Protein AF-A0A662SQY3-F1 (afdb_monomer_lite)

Radius of gyration: 27.16 Å; chains: 1; bounding box: 90×68×81 Å

Structure (mmCIF, N/CA/C/O backbone):
data_AF-A0A662SQY3-F1
#
_entry.id   AF-A0A662SQY3-F1
#
loop_
_atom_site.group_PDB
_atom_site.id
_atom_site.type_symbol
_atom_site.label_atom_id
_atom_site.label_alt_id
_atom_site.label_comp_id
_atom_site.label_asym_id
_atom_site.label_entity_id
_atom_site.label_seq_id
_atom_site.pdbx_PDB_ins_code
_atom_site.Cartn_x
_atom_site.Cartn_y
_atom_site.Cartn_z
_atom_site.occupancy
_atom_site.B_iso_or_equiv
_atom_site.auth_seq_id
_atom_site.auth_comp_id
_atom_site.auth_asym_id
_atom_site.auth_atom_id
_atom_site.pdbx_PDB_model_num
ATOM 1 N N . MET A 1 1 ? -46.277 14.331 50.524 1.00 40.44 1 MET A N 1
ATOM 2 C CA . MET A 1 1 ? -46.354 14.021 49.083 1.00 40.44 1 MET A CA 1
ATOM 3 C C . MET A 1 1 ? -45.955 15.265 48.321 1.00 40.44 1 MET A C 1
ATOM 5 O O . MET A 1 1 ? -46.628 16.271 48.473 1.00 40.44 1 MET A O 1
ATOM 9 N N . ASN A 1 2 ? -44.824 15.233 47.622 1.00 26.66 2 ASN A N 1
ATOM 10 C CA . ASN A 1 2 ? -44.692 15.851 46.305 1.00 26.66 2 ASN A CA 1
ATOM 11 C C . ASN A 1 2 ? -43.365 15.412 45.693 1.00 26.66 2 ASN A C 1
ATOM 13 O O . ASN A 1 2 ? -42.299 15.504 46.302 1.00 26.66 2 ASN A O 1
ATOM 17 N N . GLU A 1 3 ? -43.516 14.826 44.518 1.00 28.95 3 GLU A N 1
ATOM 18 C CA . GLU A 1 3 ? -42.531 14.105 43.738 1.00 28.95 3 GLU A CA 1
ATOM 19 C C . GLU A 1 3 ? -41.416 15.044 43.274 1.00 28.95 3 GLU A C 1
ATOM 21 O O . GLU A 1 3 ? -41.658 16.104 42.696 1.00 28.95 3 GLU A O 1
ATOM 26 N N . ARG A 1 4 ? -40.165 14.643 43.515 1.00 30.28 4 ARG A N 1
ATOM 27 C CA . ARG A 1 4 ? -39.013 15.217 42.821 1.00 30.28 4 ARG A CA 1
ATOM 28 C C . ARG A 1 4 ? -39.019 14.655 41.404 1.00 30.28 4 ARG A C 1
ATOM 30 O O . ARG A 1 4 ? -38.649 13.504 41.195 1.00 30.28 4 ARG A O 1
ATOM 37 N N . SER A 1 5 ? -39.448 15.471 40.446 1.00 30.98 5 SER A N 1
ATOM 38 C CA . SER A 1 5 ? -39.278 15.195 39.024 1.00 30.98 5 SER A CA 1
ATOM 39 C C . SER A 1 5 ? -37.784 15.097 38.708 1.00 30.98 5 SER A C 1
ATOM 41 O O . SER A 1 5 ? -37.043 16.071 38.874 1.00 30.98 5 SER A O 1
ATOM 43 N N . ASN A 1 6 ? -37.351 13.915 38.279 1.00 31.20 6 ASN A N 1
ATOM 44 C CA . ASN A 1 6 ? -35.989 13.642 37.847 1.00 31.20 6 ASN A CA 1
ATOM 45 C C . ASN A 1 6 ? -35.548 14.614 36.741 1.00 31.20 6 ASN A C 1
ATOM 47 O O . ASN A 1 6 ? -36.216 14.790 35.723 1.00 31.20 6 ASN A O 1
ATOM 51 N N . HIS A 1 7 ? -34.390 15.232 36.958 1.00 35.31 7 HIS A N 1
ATOM 52 C CA . HIS A 1 7 ? -33.628 15.950 35.949 1.00 35.31 7 HIS A CA 1
ATOM 53 C C . HIS A 1 7 ? -33.122 14.982 34.870 1.00 35.31 7 HIS A C 1
ATOM 55 O O . HIS A 1 7 ? -32.123 14.299 35.071 1.00 35.31 7 HIS A O 1
ATOM 61 N N . GLU A 1 8 ? -33.737 15.002 33.691 1.00 37.53 8 GLU A N 1
ATOM 62 C CA . GLU A 1 8 ? -33.112 14.538 32.447 1.00 37.53 8 GLU A CA 1
ATOM 63 C C . GLU A 1 8 ? -32.993 15.707 31.464 1.00 37.53 8 GLU A C 1
ATOM 65 O O . GLU A 1 8 ? -33.807 15.880 30.563 1.00 37.53 8 GLU A O 1
ATOM 70 N N . ARG A 1 9 ? -31.966 16.548 31.635 1.00 39.53 9 ARG A N 1
ATOM 71 C CA . ARG A 1 9 ? -31.496 17.480 30.592 1.00 39.53 9 ARG A CA 1
ATOM 72 C C . ARG A 1 9 ? -29.985 17.665 30.686 1.00 39.53 9 ARG A C 1
ATOM 74 O O . ARG A 1 9 ? -29.494 18.681 31.160 1.00 39.53 9 ARG A O 1
ATOM 81 N N . GLY A 1 10 ? -29.238 16.672 30.215 1.00 38.25 10 GLY A N 1
ATOM 82 C CA . GLY A 1 10 ? -27.813 16.815 29.921 1.00 38.25 10 GLY A CA 1
ATOM 83 C C . GLY A 1 10 ? -27.608 17.040 28.426 1.00 38.25 10 GLY A C 1
ATOM 84 O O . GLY A 1 10 ? -27.308 16.090 27.708 1.00 38.25 10 GLY A O 1
ATOM 85 N N . SER A 1 11 ? -27.792 18.270 27.935 1.00 48.31 11 SER A N 1
ATOM 86 C CA . SER A 1 11 ? -27.424 18.608 26.553 1.00 48.31 11 SER A CA 1
ATOM 87 C C . SER A 1 11 ? -25.902 18.536 26.431 1.00 48.31 11 SER A C 1
ATOM 89 O O . SER A 1 11 ? -25.191 19.403 26.938 1.00 48.31 11 SER A O 1
ATOM 91 N N . LYS A 1 12 ? -25.388 17.469 25.813 1.00 67.50 12 LYS A N 1
ATOM 92 C CA . LYS A 1 12 ? -23.948 17.279 25.599 1.00 67.50 12 LYS A CA 1
ATOM 93 C C . LYS A 1 12 ? -23.394 18.451 24.785 1.00 67.50 12 LYS A C 1
ATOM 95 O O . LYS A 1 12 ? -23.918 18.762 23.716 1.00 67.50 12 LYS A O 1
ATOM 100 N N . ARG A 1 13 ? -22.331 19.098 25.271 1.00 83.31 13 ARG A N 1
ATOM 101 C CA . ARG A 1 13 ? -21.667 20.196 24.551 1.00 83.31 13 ARG A CA 1
ATOM 102 C C . ARG A 1 13 ? -21.008 19.637 23.282 1.00 83.31 13 ARG A C 1
ATOM 104 O O . ARG A 1 13 ? -20.218 18.694 23.371 1.00 83.31 13 ARG A O 1
ATOM 111 N N . LYS A 1 14 ? -21.365 20.196 22.117 1.00 87.38 14 LYS A N 1
ATOM 112 C CA . LYS A 1 14 ? -20.725 19.885 20.829 1.00 87.38 14 LYS A CA 1
ATOM 113 C C . LYS A 1 14 ? -19.347 20.551 20.772 1.00 87.38 14 LYS A C 1
ATOM 115 O O . LYS A 1 14 ? -19.208 21.693 21.208 1.00 87.38 14 LYS A O 1
ATOM 120 N N . ILE A 1 15 ? -18.351 19.833 20.267 1.00 88.94 15 ILE A N 1
ATOM 121 C CA . ILE A 1 15 ? -16.974 20.313 20.110 1.00 88.94 15 ILE A CA 1
ATOM 122 C C . ILE A 1 15 ? -16.501 19.993 18.687 1.00 88.94 15 ILE A C 1
ATOM 124 O O . ILE A 1 15 ? -16.792 18.912 18.166 1.00 88.94 15 ILE A O 1
ATOM 128 N N . ALA A 1 16 ? -15.792 20.939 18.067 1.00 86.12 16 ALA A N 1
ATOM 129 C CA . ALA A 1 16 ? -15.210 20.773 16.741 1.00 86.12 16 ALA A CA 1
ATOM 130 C C . ALA A 1 16 ? -14.031 19.789 16.762 1.00 86.12 16 ALA A C 1
ATOM 132 O O . ALA A 1 16 ? -13.368 19.599 17.782 1.00 86.12 16 ALA A O 1
ATOM 133 N N . THR A 1 17 ? -13.729 19.181 15.615 1.00 84.31 17 THR A N 1
ATOM 134 C CA . THR A 1 17 ? -12.603 18.247 15.498 1.00 84.31 17 THR A CA 1
ATOM 135 C C . THR A 1 17 ? -11.256 18.884 15.860 1.00 84.31 17 THR A C 1
ATOM 137 O O . THR A 1 17 ? -10.396 18.194 16.398 1.00 84.31 17 THR A O 1
ATOM 140 N N . SER A 1 18 ? -11.067 20.183 15.605 1.00 83.25 18 SER A N 1
ATOM 141 C CA . SER A 1 18 ? -9.847 20.931 15.951 1.00 83.25 18 SER A CA 1
ATOM 142 C C . SER A 1 18 ? -9.548 20.930 17.449 1.00 83.25 18 SER A C 1
ATOM 144 O O . SER A 1 18 ? -8.390 20.909 17.853 1.00 83.25 18 SER A O 1
ATOM 146 N N . ASP A 1 19 ? -10.591 20.895 18.277 1.00 86.38 19 ASP A N 1
ATOM 147 C CA . ASP A 1 19 ? -10.470 21.131 19.714 1.00 86.38 19 ASP A CA 1
ATOM 148 C C . ASP A 1 19 ? -10.389 19.820 20.507 1.00 86.38 19 ASP A C 1
ATOM 150 O O . ASP A 1 19 ? -10.276 19.842 21.734 1.00 86.38 19 ASP A O 1
ATOM 154 N N . ILE A 1 20 ? -10.433 18.658 19.842 1.00 88.50 20 ILE A N 1
ATOM 155 C CA . ILE A 1 20 ? -10.444 17.351 20.515 1.00 88.50 20 ILE A CA 1
ATOM 156 C C . ILE A 1 20 ? -9.192 17.120 21.377 1.00 88.50 20 ILE A C 1
ATOM 158 O O . ILE A 1 20 ? -9.275 16.478 22.426 1.00 88.50 20 ILE A O 1
ATOM 162 N N . GLY A 1 21 ? -8.048 17.694 20.989 1.00 85.25 21 GLY A N 1
ATOM 163 C CA . GLY A 1 21 ? -6.818 17.650 21.781 1.00 85.25 21 GLY A CA 1
ATOM 164 C C . GLY A 1 21 ? -6.983 18.259 23.178 1.00 85.25 21 GLY A C 1
ATOM 165 O O . GLY A 1 21 ? -6.413 17.741 24.135 1.00 85.25 21 GLY A O 1
ATOM 166 N N . SER A 1 22 ? -7.831 19.284 23.330 1.00 85.81 22 SER A N 1
ATOM 167 C CA . SER A 1 22 ? -8.064 19.968 24.615 1.00 85.81 22 SER A CA 1
ATOM 168 C C . SER A 1 22 ? -8.803 19.113 25.651 1.00 85.81 22 SER A C 1
ATOM 170 O O . SER A 1 22 ? -8.714 19.376 26.848 1.00 85.81 22 SER A O 1
ATOM 172 N N . ILE A 1 23 ? -9.521 18.075 25.206 1.00 88.88 23 ILE A N 1
ATOM 173 C CA . ILE A 1 23 ? -10.273 17.166 26.085 1.00 88.88 23 ILE A CA 1
ATOM 174 C C . ILE A 1 23 ? -9.566 15.814 26.297 1.00 88.88 23 ILE A C 1
ATOM 176 O O . ILE A 1 23 ? -10.060 14.966 27.058 1.00 88.88 23 ILE A O 1
ATOM 180 N N . ALA A 1 24 ? -8.420 15.589 25.645 1.00 88.94 24 ALA A N 1
ATOM 181 C CA . ALA A 1 24 ? -7.578 14.415 25.865 1.00 88.94 24 ALA A CA 1
ATOM 182 C C . ALA A 1 24 ? -6.902 14.482 27.247 1.00 88.94 24 ALA A C 1
ATOM 184 O O . ALA A 1 24 ? -6.492 15.544 27.696 1.00 88.94 24 ALA A O 1
ATOM 185 N N . ASP A 1 25 ? -6.778 13.344 27.939 1.00 86.19 25 ASP A N 1
ATOM 186 C CA . ASP A 1 25 ? -6.042 13.278 29.217 1.00 86.19 25 ASP A CA 1
ATOM 187 C C . ASP A 1 25 ? -4.537 13.421 29.010 1.00 86.19 25 ASP A C 1
ATOM 189 O O . ASP A 1 25 ? -3.829 13.976 29.844 1.00 86.19 25 ASP A O 1
ATOM 193 N N . LYS A 1 26 ? -4.040 12.838 27.918 1.00 89.31 26 LYS A N 1
ATOM 194 C CA . LYS A 1 26 ? -2.643 12.917 27.506 1.00 89.31 26 LYS A CA 1
ATOM 195 C C . LYS A 1 26 ? -2.496 12.579 26.032 1.00 89.31 26 LYS A C 1
ATOM 197 O O . LYS A 1 26 ? -3.328 11.874 25.454 1.00 89.31 26 LYS A O 1
ATOM 202 N N . ARG A 1 27 ? -1.373 13.012 25.473 1.00 81.81 27 ARG A N 1
ATOM 203 C CA . ARG A 1 27 ? -0.885 12.631 24.150 1.00 81.81 27 ARG A CA 1
ATOM 204 C C . ARG A 1 27 ? 0.293 11.671 24.302 1.00 81.81 27 ARG A C 1
ATOM 206 O O . ARG A 1 27 ? 1.149 11.880 25.159 1.00 81.81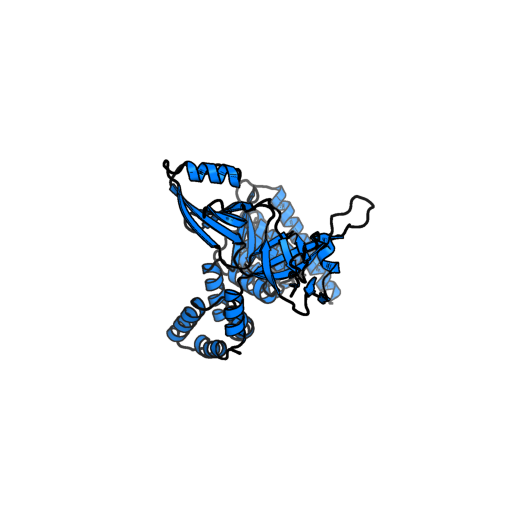 27 ARG A O 1
ATOM 213 N N . LEU A 1 28 ? 0.306 10.596 23.519 1.00 71.88 28 LEU A N 1
ATOM 214 C CA . LEU A 1 28 ? 1.440 9.672 23.444 1.00 71.88 28 LEU A CA 1
ATOM 215 C C . LEU A 1 28 ? 2.456 10.139 22.392 1.00 71.88 28 LEU A C 1
ATOM 217 O O . LEU A 1 28 ? 2.133 10.953 21.530 1.00 71.88 28 LEU A O 1
ATOM 221 N N . SER A 1 29 ? 3.677 9.600 22.446 1.00 75.00 29 SER A N 1
ATOM 222 C CA . SER A 1 29 ? 4.749 9.919 21.490 1.00 75.00 29 SER A CA 1
ATOM 223 C C . SER A 1 29 ? 4.406 9.557 20.041 1.00 75.00 29 SER A C 1
ATOM 225 O O . SER A 1 29 ? 4.931 10.173 19.126 1.00 75.00 29 SER A O 1
ATOM 227 N N . ASP A 1 30 ? 3.506 8.593 19.836 1.00 73.44 30 ASP A N 1
ATOM 228 C CA . ASP A 1 30 ? 3.005 8.167 18.523 1.00 73.44 30 ASP A CA 1
ATOM 229 C C . ASP A 1 30 ? 1.839 9.032 17.994 1.00 73.44 30 ASP A C 1
ATOM 231 O O . ASP A 1 30 ? 1.212 8.681 16.997 1.00 73.44 30 ASP A O 1
ATOM 235 N N . GLY A 1 31 ? 1.501 10.133 18.676 1.00 81.69 31 GLY A N 1
ATOM 236 C CA . GLY A 1 31 ? 0.385 11.011 18.311 1.00 81.69 31 GLY A CA 1
ATOM 237 C C . GLY A 1 31 ? -0.994 10.512 18.758 1.00 81.69 31 GLY A C 1
ATOM 238 O O . GLY A 1 31 ? -1.996 11.190 18.527 1.00 81.69 31 GLY A O 1
ATOM 239 N N . THR A 1 32 ? -1.093 9.362 19.435 1.00 83.19 32 THR A N 1
ATOM 240 C CA . THR A 1 32 ? -2.376 8.861 19.953 1.00 83.19 32 THR A CA 1
ATOM 241 C C . THR A 1 32 ? -2.893 9.743 21.089 1.00 83.19 32 THR A C 1
ATOM 243 O O . THR A 1 32 ? -2.199 9.978 22.087 1.00 83.19 32 THR A O 1
ATOM 246 N N . LEU A 1 33 ? -4.159 10.154 20.991 1.00 86.38 33 LEU A N 1
ATOM 247 C CA . LEU A 1 33 ? -4.869 10.854 22.059 1.00 86.38 33 LEU A CA 1
ATOM 248 C C . LEU A 1 33 ? -5.529 9.851 23.018 1.00 86.38 33 LEU A C 1
ATOM 250 O O . LEU A 1 33 ? -6.252 8.942 22.605 1.00 86.38 33 LEU A O 1
ATOM 254 N N . VAL A 1 34 ? -5.277 10.012 24.318 1.00 85.00 34 VAL A N 1
ATOM 255 C CA . VAL A 1 34 ? -5.816 9.147 25.379 1.00 85.00 34 VAL A CA 1
ATOM 256 C C . VAL A 1 34 ? -7.005 9.828 26.042 1.00 85.00 34 VAL A C 1
ATOM 258 O O . VAL A 1 34 ? -6.900 10.973 26.475 1.00 85.00 34 VAL A O 1
ATOM 261 N N . PHE A 1 35 ? -8.117 9.103 26.186 1.00 86.50 35 PHE A N 1
ATOM 262 C CA . PHE A 1 35 ? -9.342 9.614 26.805 1.00 86.50 35 PHE A CA 1
ATOM 263 C C . PHE A 1 35 ? -9.850 8.673 27.894 1.00 86.50 35 PHE A C 1
ATOM 265 O O . PHE A 1 35 ? -9.868 7.452 27.733 1.00 86.50 35 PHE A O 1
ATOM 272 N N . SER A 1 36 ? -10.296 9.251 29.004 1.00 82.56 36 SER A N 1
ATOM 273 C CA . SER A 1 36 ? -10.717 8.535 30.209 1.00 82.56 36 SER A CA 1
ATOM 274 C C . SER A 1 36 ? -9.661 7.524 30.679 1.00 82.56 36 SER A C 1
ATOM 276 O O . SER A 1 36 ? -9.993 6.403 31.065 1.00 82.56 36 SER A O 1
ATOM 278 N N . GLY A 1 37 ? -8.378 7.884 30.552 1.00 80.25 37 GLY A N 1
ATOM 279 C CA . GLY A 1 37 ? -7.231 7.021 30.857 1.00 80.25 37 GLY A CA 1
ATOM 280 C C . GLY A 1 37 ? -7.030 5.828 29.909 1.00 80.25 37 GLY A C 1
ATOM 281 O O . GLY A 1 37 ? -6.127 5.022 30.131 1.00 80.25 37 GLY A O 1
ATOM 282 N N . LYS A 1 38 ? -7.833 5.692 28.846 1.00 79.75 38 LYS A N 1
ATOM 283 C CA . LYS A 1 38 ? -7.777 4.568 27.901 1.00 79.75 38 LYS A CA 1
ATOM 284 C C . LYS A 1 38 ? -7.268 5.018 26.533 1.00 79.75 38 LYS A C 1
ATOM 286 O O . LYS A 1 38 ? -7.683 6.045 26.004 1.00 79.75 38 LYS A O 1
ATOM 291 N N . ARG A 1 39 ? -6.398 4.201 25.924 1.00 77.12 39 ARG A N 1
ATOM 292 C CA . ARG A 1 39 ? -5.922 4.401 24.536 1.00 77.12 39 ARG A CA 1
ATOM 293 C C . ARG A 1 39 ? -7.023 4.194 23.491 1.00 77.12 39 ARG A C 1
ATOM 295 O O . ARG A 1 39 ? -6.922 4.700 22.382 1.00 77.12 39 ARG A O 1
ATOM 302 N N . LYS A 1 40 ? -8.039 3.398 23.829 1.00 85.00 40 LYS A N 1
ATOM 303 C CA . LYS A 1 40 ? -9.205 3.125 22.989 1.00 85.00 40 LYS A CA 1
ATOM 304 C C . LYS A 1 40 ? -10.462 3.211 23.842 1.00 85.00 40 LYS A C 1
ATOM 306 O O . LYS A 1 40 ? -10.471 2.715 24.971 1.00 85.00 40 LYS A O 1
ATOM 311 N N . ILE A 1 41 ? -11.513 3.808 23.301 1.00 87.56 41 ILE A N 1
ATOM 312 C CA . ILE A 1 41 ? -12.796 3.970 23.991 1.00 87.56 41 ILE A CA 1
ATOM 313 C C . ILE A 1 41 ? -13.908 3.317 23.183 1.00 87.56 41 ILE A C 1
ATOM 315 O O . ILE A 1 41 ? -13.917 3.388 21.958 1.00 87.56 41 ILE A O 1
ATOM 319 N N . THR A 1 42 ? -14.851 2.677 23.866 1.00 87.06 42 THR A N 1
ATOM 320 C CA . THR A 1 42 ? -16.096 2.259 23.221 1.00 87.06 42 THR A CA 1
ATOM 321 C C . THR A 1 42 ? -16.978 3.487 23.057 1.00 87.06 42 THR A C 1
ATOM 323 O O . THR A 1 42 ? -17.180 4.230 24.019 1.00 87.06 42 THR A O 1
ATOM 326 N N . THR A 1 43 ? -17.486 3.716 21.853 1.00 87.44 43 THR A N 1
ATOM 327 C CA . THR A 1 43 ? -18.328 4.870 21.547 1.00 87.44 43 THR A CA 1
ATOM 328 C C . THR A 1 43 ? -19.515 4.482 20.672 1.00 87.44 43 THR A C 1
ATOM 330 O O . THR A 1 43 ? -19.498 3.460 19.981 1.00 87.44 43 THR A O 1
ATOM 333 N N . LYS A 1 44 ? -20.545 5.328 20.725 1.00 86.00 44 LYS A N 1
ATOM 334 C CA . LYS A 1 44 ? -21.721 5.294 19.855 1.00 86.00 44 LYS A CA 1
ATOM 335 C C . LYS A 1 44 ? -21.714 6.522 18.963 1.00 86.00 44 LYS A C 1
ATOM 337 O O . LYS A 1 44 ? -21.147 7.558 19.325 1.00 86.00 44 LYS A O 1
ATOM 342 N N . LEU A 1 45 ? -22.362 6.376 17.819 1.00 90.88 45 LEU A N 1
ATOM 343 C CA . LEU A 1 45 ? -22.399 7.391 16.784 1.00 90.88 45 LEU A CA 1
ATOM 344 C C . LEU A 1 45 ? -23.759 8.065 16.743 1.00 90.88 45 LEU A C 1
ATOM 346 O O . LEU A 1 45 ? -24.788 7.447 16.997 1.00 90.88 45 LEU A O 1
ATOM 350 N N . SER A 1 46 ? -23.749 9.337 16.383 1.00 89.31 46 SER A N 1
ATOM 351 C CA . SER A 1 46 ? -24.954 10.113 16.114 1.00 89.31 46 SER A CA 1
ATOM 352 C C . SER A 1 46 ? -24.674 11.057 14.960 1.00 89.31 46 SER A C 1
ATOM 354 O O . SER A 1 46 ? -23.564 11.571 14.862 1.00 89.31 46 SER A O 1
ATOM 356 N N . SER A 1 47 ? -25.656 11.336 14.120 1.00 86.56 47 SER A N 1
ATOM 357 C CA . SER A 1 47 ? -25.565 12.379 13.099 1.00 86.56 47 SER A CA 1
ATOM 358 C C . SER A 1 47 ? -26.744 13.332 13.231 1.00 86.56 47 SER A C 1
ATOM 360 O O . SER A 1 47 ? -27.771 12.979 13.810 1.00 86.56 47 SER A O 1
ATOM 362 N N . ASP A 1 48 ? -26.593 14.543 12.694 1.00 82.25 48 ASP A N 1
ATOM 363 C CA . ASP A 1 48 ? -27.708 15.495 12.616 1.00 82.25 48 ASP A CA 1
ATOM 364 C C . ASP A 1 48 ? -28.750 15.047 11.574 1.00 82.25 48 ASP A C 1
ATOM 366 O O . ASP A 1 48 ? -29.910 15.450 11.620 1.00 82.25 48 ASP A O 1
ATOM 370 N N . SER A 1 49 ? -28.358 14.191 10.626 1.00 82.44 49 SER A N 1
ATOM 371 C CA . SER A 1 49 ? -29.259 13.567 9.656 1.00 82.44 49 SER A CA 1
ATOM 372 C C . SER A 1 49 ? -28.751 12.166 9.299 1.00 82.44 49 SER A C 1
ATOM 374 O O . SER A 1 49 ? -27.564 12.021 8.982 1.00 82.44 49 SER A O 1
ATOM 376 N N . PRO A 1 50 ? -29.585 11.114 9.383 1.00 75.50 50 PRO A N 1
ATOM 377 C CA . PRO A 1 50 ? -29.209 9.795 8.896 1.00 75.50 50 PRO A CA 1
ATOM 378 C C . PRO A 1 50 ? -29.096 9.828 7.370 1.00 75.50 50 PRO A C 1
ATOM 380 O O . PRO A 1 50 ? -29.878 10.490 6.687 1.00 75.50 50 PRO A O 1
ATOM 383 N N . ILE A 1 51 ? -28.119 9.108 6.832 1.00 90.31 51 ILE A N 1
ATOM 384 C CA . ILE A 1 51 ? -27.930 8.939 5.390 1.00 90.31 51 ILE A CA 1
ATOM 385 C C . ILE A 1 51 ? -28.158 7.476 5.026 1.00 90.31 51 ILE A C 1
ATOM 387 O O . ILE A 1 51 ? -27.930 6.582 5.842 1.00 90.31 51 ILE A O 1
ATOM 391 N N . LYS A 1 52 ? -28.579 7.210 3.792 1.00 91.00 52 LYS A N 1
ATOM 392 C CA . LYS A 1 52 ? -28.671 5.840 3.286 1.00 91.00 52 LYS A CA 1
ATOM 393 C C . LYS A 1 52 ? -27.417 5.489 2.509 1.00 91.00 52 LYS A C 1
ATOM 395 O O . LYS A 1 52 ? -26.977 6.247 1.648 1.00 91.00 52 LYS A O 1
ATOM 400 N N . ALA A 1 53 ? -26.852 4.339 2.841 1.00 90.50 53 ALA A N 1
ATOM 401 C CA . ALA A 1 53 ? -25.731 3.775 2.123 1.00 90.50 53 ALA A CA 1
ATOM 402 C C . ALA A 1 53 ? -26.161 3.437 0.681 1.00 90.50 53 ALA A C 1
ATOM 404 O O . ALA A 1 53 ? -27.233 2.846 0.493 1.00 90.50 53 ALA A O 1
ATOM 405 N N . PRO A 1 54 ? -25.389 3.835 -0.341 1.00 88.75 54 PRO A N 1
ATOM 406 C CA . PRO A 1 54 ? -25.825 3.759 -1.729 1.00 88.75 54 PRO A CA 1
ATOM 407 C C . PRO A 1 54 ? -26.117 2.336 -2.213 1.00 88.75 54 PRO A C 1
ATOM 409 O O . PRO A 1 54 ? -27.025 2.159 -3.024 1.00 88.75 54 PRO A O 1
ATOM 412 N N . PHE A 1 55 ? -25.397 1.319 -1.743 1.00 88.25 55 PHE A N 1
ATOM 413 C CA . PHE A 1 55 ? -25.528 -0.042 -2.269 1.00 88.25 55 PHE A CA 1
ATOM 414 C C . PHE A 1 55 ? -26.350 -0.956 -1.366 1.00 88.25 55 PHE A C 1
ATOM 416 O O . PHE A 1 55 ? -27.219 -1.671 -1.864 1.00 88.25 55 PHE A O 1
ATOM 423 N N . SER A 1 56 ? -26.141 -0.911 -0.049 1.00 88.94 56 SER A N 1
ATOM 424 C CA . SER A 1 56 ? -26.950 -1.695 0.892 1.00 88.94 56 SER A CA 1
ATOM 425 C C . SER A 1 56 ? -28.313 -1.075 1.205 1.00 88.94 56 SER A C 1
ATOM 427 O O . SER A 1 56 ? -29.179 -1.762 1.745 1.00 88.94 56 SER A O 1
ATOM 429 N N . GLY A 1 57 ? -28.508 0.221 0.931 1.00 87.62 57 GLY A N 1
ATOM 430 C CA . GLY A 1 57 ? -29.733 0.955 1.264 1.00 87.62 57 GLY A CA 1
ATOM 431 C C . GLY A 1 57 ? -29.972 1.133 2.768 1.00 87.62 57 GLY A C 1
ATOM 432 O O . GLY A 1 57 ? -30.999 1.688 3.163 1.00 87.62 57 GLY A O 1
ATOM 433 N N . ARG A 1 58 ? -29.046 0.670 3.618 1.00 90.88 58 ARG A N 1
ATOM 434 C CA . ARG A 1 58 ? -29.163 0.776 5.073 1.00 90.88 58 ARG A CA 1
ATOM 435 C C . ARG A 1 58 ? -28.900 2.197 5.545 1.00 90.88 58 ARG A C 1
ATOM 437 O O . ARG A 1 58 ? -28.019 2.886 5.036 1.00 90.88 58 ARG A O 1
ATOM 444 N N . GLU A 1 59 ? -29.640 2.605 6.567 1.00 91.12 59 GLU A N 1
ATOM 445 C CA . GLU A 1 59 ? -29.390 3.865 7.259 1.00 91.12 59 GLU A CA 1
ATOM 446 C C . GLU A 1 59 ? -28.088 3.783 8.057 1.00 91.12 59 GLU A C 1
ATOM 448 O O . GLU A 1 59 ? -27.841 2.825 8.786 1.00 91.12 59 GLU A O 1
ATOM 453 N N . CYS A 1 60 ? -27.240 4.790 7.901 1.00 92.50 60 CYS A N 1
ATOM 454 C CA . CYS A 1 60 ? -25.940 4.901 8.543 1.00 92.50 60 CYS A CA 1
ATOM 455 C C . CYS A 1 60 ? -25.631 6.379 8.829 1.00 92.50 60 CYS A C 1
ATOM 457 O O . CYS A 1 60 ? -26.327 7.276 8.353 1.00 92.50 60 CYS A O 1
ATOM 459 N N . VAL A 1 61 ? -24.600 6.648 9.631 1.00 92.31 61 VAL A N 1
ATOM 460 C CA . VAL A 1 61 ? -24.104 8.017 9.862 1.00 92.31 61 VAL A CA 1
ATOM 461 C C . VAL A 1 61 ? -22.983 8.398 8.897 1.00 92.31 61 VAL A C 1
ATOM 463 O O . VAL A 1 61 ? -22.715 9.577 8.698 1.00 92.31 61 VAL A O 1
ATOM 466 N N . TYR A 1 62 ? -22.318 7.395 8.321 1.00 93.38 62 TYR A N 1
ATOM 467 C CA . TYR A 1 62 ? -21.219 7.557 7.382 1.00 93.38 62 TYR A CA 1
ATOM 468 C C . TYR A 1 62 ? -21.092 6.308 6.512 1.00 93.38 62 TYR A C 1
ATOM 470 O O . TYR A 1 62 ? -21.226 5.188 7.022 1.00 93.38 62 TYR A O 1
ATOM 478 N N . PHE A 1 63 ? -20.770 6.496 5.232 1.00 93.00 63 PHE A N 1
ATOM 479 C CA . PHE A 1 63 ? -20.358 5.408 4.351 1.00 93.00 63 PHE A CA 1
ATOM 480 C C . PHE A 1 63 ? -19.084 5.748 3.573 1.00 93.00 63 PHE A C 1
ATOM 482 O O . PHE A 1 63 ? -18.821 6.905 3.238 1.00 93.00 63 PHE A O 1
ATOM 489 N N . ARG A 1 64 ? -18.330 4.699 3.242 1.00 93.81 64 ARG A N 1
ATOM 490 C CA . ARG A 1 64 ? -17.313 4.675 2.187 1.00 93.81 64 ARG A CA 1
ATOM 491 C C . ARG A 1 64 ? -17.671 3.551 1.229 1.00 93.81 64 ARG A C 1
ATOM 493 O O . ARG A 1 64 ? -17.910 2.437 1.688 1.00 93.81 64 ARG A O 1
ATOM 500 N N . ALA A 1 65 ? -17.677 3.824 -0.066 1.00 90.75 65 ALA A N 1
ATOM 501 C CA . ALA A 1 65 ? -17.911 2.814 -1.085 1.00 90.75 65 ALA A CA 1
ATOM 502 C C . ALA A 1 65 ? -16.809 2.835 -2.143 1.00 90.75 65 ALA A C 1
ATOM 504 O O . ALA A 1 65 ? -16.363 3.904 -2.558 1.00 90.75 65 ALA A O 1
ATOM 505 N N . GLU A 1 66 ? -16.397 1.651 -2.577 1.00 90.50 66 GLU A N 1
ATOM 506 C CA . GLU A 1 66 ? -15.355 1.443 -3.576 1.00 90.50 66 GLU A CA 1
ATOM 507 C C . GLU A 1 66 ? -15.825 0.468 -4.648 1.00 90.50 66 GLU A C 1
ATOM 509 O O . GLU A 1 66 ? -16.494 -0.523 -4.343 1.00 90.50 66 GLU A O 1
ATOM 514 N N . GLY A 1 67 ? -15.452 0.745 -5.894 1.00 84.75 67 GLY A N 1
ATOM 515 C CA . GLY A 1 67 ? -15.704 -0.127 -7.037 1.00 84.75 67 GLY A CA 1
ATOM 516 C C . GLY A 1 67 ? -14.408 -0.657 -7.639 1.00 84.75 67 GLY A C 1
ATOM 517 O O . GLY A 1 67 ? -13.422 0.075 -7.721 1.00 84.75 67 GLY A O 1
ATOM 518 N N . TYR A 1 68 ? -14.428 -1.908 -8.094 1.00 84.81 68 TYR A N 1
ATOM 519 C CA . TYR A 1 68 ? -13.303 -2.578 -8.743 1.00 84.81 68 TYR A CA 1
ATOM 520 C C . TYR A 1 68 ? -13.771 -3.397 -9.949 1.00 84.81 68 TYR A C 1
ATOM 522 O O . TYR A 1 68 ? -14.687 -4.207 -9.813 1.00 84.81 68 TYR A O 1
ATOM 530 N N . PHE A 1 69 ? -13.144 -3.225 -11.114 1.00 81.19 69 PHE A N 1
ATOM 531 C CA . PHE A 1 69 ? -13.317 -4.140 -12.243 1.00 81.19 69 PHE A CA 1
ATOM 532 C C . PHE A 1 69 ? -12.362 -5.303 -12.139 1.00 81.19 69 PHE A C 1
ATOM 534 O O . PHE A 1 69 ? -11.170 -5.098 -11.952 1.00 81.19 69 PHE A O 1
ATOM 541 N N . GLU A 1 70 ? -12.869 -6.502 -12.365 1.00 71.19 70 GLU A N 1
ATOM 542 C CA . GLU A 1 70 ? -12.037 -7.687 -12.497 1.00 71.19 70 GLU A CA 1
ATOM 543 C C . GLU A 1 70 ? -11.922 -8.056 -13.972 1.00 71.19 70 GLU A C 1
ATOM 545 O O . GLU A 1 70 ? -12.919 -8.175 -14.688 1.00 71.19 70 GLU A O 1
ATOM 550 N N . VAL A 1 71 ? -10.685 -8.225 -14.414 1.00 67.38 71 VAL A N 1
ATOM 551 C CA . VAL A 1 71 ? -10.313 -8.830 -15.694 1.00 67.38 71 VAL A CA 1
ATOM 552 C C . VAL A 1 71 ? -9.367 -9.979 -15.349 1.00 67.38 71 VAL A C 1
ATOM 554 O O . VAL A 1 71 ? -8.756 -9.945 -14.285 1.00 67.38 71 VAL A O 1
ATOM 557 N N . GLU A 1 72 ? -9.271 -11.020 -16.177 1.00 63.94 72 GLU A N 1
ATOM 558 C CA . GLU A 1 72 ? -8.416 -12.186 -15.903 1.00 63.94 72 GLU A CA 1
ATOM 559 C C . GLU A 1 72 ? -7.029 -11.778 -15.362 1.00 63.94 72 GLU A C 1
ATOM 561 O O . GLU A 1 72 ? -6.220 -11.182 -16.067 1.00 63.94 72 GLU A O 1
ATOM 566 N N . GLY A 1 73 ? -6.789 -12.056 -14.074 1.00 60.19 73 GLY A N 1
ATOM 567 C CA . GLY A 1 73 ? -5.532 -11.760 -13.377 1.00 60.19 73 GLY A CA 1
ATOM 568 C C . GLY A 1 73 ? -5.353 -10.339 -12.815 1.00 60.19 73 GLY A C 1
ATOM 569 O O . GLY A 1 73 ? -4.328 -10.092 -12.185 1.00 60.19 73 GLY A O 1
ATOM 570 N N . ALA A 1 74 ? -6.304 -9.411 -12.980 1.00 63.12 74 ALA A N 1
ATOM 571 C CA . ALA A 1 74 ? -6.160 -8.018 -12.540 1.00 63.12 74 ALA A CA 1
ATOM 572 C C . ALA A 1 74 ? -7.456 -7.392 -11.984 1.00 63.12 74 ALA A C 1
ATOM 574 O O . ALA A 1 74 ? -8.556 -7.623 -12.486 1.00 63.12 74 ALA A O 1
ATOM 575 N N . SER A 1 75 ? -7.305 -6.529 -10.971 1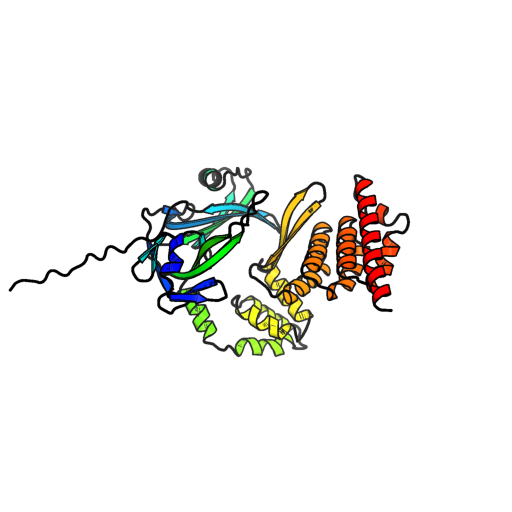.00 72.62 75 SER A N 1
ATOM 576 C CA . SER A 1 75 ? -8.393 -5.749 -10.365 1.00 72.62 75 SER A CA 1
ATOM 577 C C . SER A 1 75 ? -8.119 -4.247 -10.509 1.00 72.62 75 SER A C 1
ATOM 579 O O . SER A 1 75 ? -7.103 -3.748 -10.024 1.00 72.62 75 SER A O 1
ATOM 581 N N . PHE A 1 76 ? -9.010 -3.515 -11.178 1.00 75.19 76 PHE A N 1
ATOM 582 C CA . PHE A 1 76 ? -8.865 -2.087 -11.476 1.00 75.19 76 PHE A CA 1
ATOM 583 C C . PHE A 1 76 ? -9.812 -1.256 -10.615 1.00 75.19 76 PHE A C 1
ATOM 585 O O . PHE A 1 76 ? -11.029 -1.404 -10.712 1.00 75.19 76 PHE A O 1
ATOM 592 N N . HIS A 1 77 ? -9.272 -0.347 -9.804 1.00 81.75 77 HIS A N 1
ATOM 593 C CA . HIS A 1 77 ? -10.076 0.559 -8.984 1.00 81.75 77 HIS A CA 1
ATOM 594 C C . HIS A 1 77 ? -10.836 1.573 -9.854 1.00 81.75 77 HIS A C 1
ATOM 596 O O . HIS A 1 77 ? -10.244 2.299 -10.648 1.00 81.75 77 HIS A O 1
ATOM 602 N N . VAL A 1 78 ? -12.154 1.623 -9.674 1.00 79.50 78 VAL A N 1
ATOM 603 C CA . VAL A 1 78 ? -13.085 2.474 -10.426 1.00 79.50 78 VAL A CA 1
ATOM 604 C C . VAL A 1 78 ? -13.232 3.842 -9.775 1.00 79.50 78 VAL A C 1
ATOM 606 O O . VAL A 1 78 ? -13.263 4.863 -10.455 1.00 79.50 78 VAL A O 1
ATOM 609 N N . GLY A 1 79 ? -13.333 3.866 -8.450 1.00 80.50 79 GLY A N 1
ATOM 610 C CA . GLY A 1 79 ? -13.589 5.085 -7.707 1.00 80.50 79 GLY A CA 1
ATOM 611 C C . GLY A 1 79 ? -13.871 4.809 -6.240 1.00 80.50 79 GLY A C 1
ATOM 612 O O . GLY A 1 79 ? -14.308 3.722 -5.856 1.00 80.50 79 GLY A O 1
ATOM 613 N N . THR A 1 80 ? -13.621 5.829 -5.423 1.00 88.81 80 THR A N 1
ATOM 614 C CA . THR A 1 80 ? -13.950 5.847 -4.000 1.00 88.81 80 THR A CA 1
ATOM 615 C C . THR A 1 80 ? -14.950 6.971 -3.755 1.00 88.81 80 THR A C 1
ATOM 617 O O . THR A 1 80 ? -14.727 8.104 -4.174 1.00 88.81 80 THR A O 1
ATOM 620 N N . ALA A 1 81 ? -16.044 6.670 -3.061 1.00 89.25 81 ALA A N 1
ATOM 621 C CA . ALA A 1 81 ? -17.032 7.653 -2.631 1.00 89.25 81 ALA A CA 1
ATOM 622 C C . ALA A 1 81 ? -17.153 7.650 -1.108 1.00 89.25 81 ALA A C 1
ATOM 624 O O . ALA A 1 81 ? -17.123 6.595 -0.473 1.00 89.25 81 ALA A O 1
ATOM 625 N N . HIS A 1 82 ? -17.343 8.835 -0.533 1.00 91.25 82 HIS A N 1
ATOM 626 C CA . HIS A 1 82 ? -17.572 9.026 0.895 1.00 91.25 82 HIS A CA 1
ATOM 627 C C . HIS A 1 82 ? -18.805 9.894 1.109 1.00 91.25 82 HIS A C 1
ATOM 629 O O . HIS A 1 82 ? -19.057 10.833 0.350 1.00 91.25 82 HIS A O 1
ATOM 635 N N . SER A 1 83 ? -19.545 9.635 2.180 1.00 89.31 83 SER A N 1
ATOM 636 C CA . SER A 1 83 ? -20.612 10.537 2.596 1.00 89.31 83 SER A CA 1
ATOM 637 C C . SER A 1 83 ? -20.063 11.894 3.041 1.00 89.31 83 SER A C 1
ATOM 639 O O . SER A 1 83 ? -19.105 11.948 3.810 1.00 89.31 83 SER A O 1
ATOM 641 N N . LYS A 1 84 ? -20.716 12.983 2.622 1.00 80.69 84 LYS A N 1
ATOM 642 C CA . LYS A 1 84 ? -20.338 14.371 2.960 1.00 80.69 84 LYS A CA 1
ATOM 643 C C . LYS A 1 84 ? -20.950 14.889 4.273 1.00 80.69 84 LYS A C 1
ATOM 645 O O . LYS A 1 84 ? -20.701 16.026 4.661 1.00 80.69 84 LYS A O 1
ATOM 650 N N . GLY A 1 85 ? -21.789 14.086 4.930 1.00 78.50 85 GLY A N 1
ATOM 651 C CA . GLY A 1 85 ? -22.498 14.473 6.149 1.00 78.50 85 GLY A CA 1
ATOM 652 C C . GLY A 1 85 ? -21.588 14.523 7.377 1.00 78.50 85 GLY A C 1
ATOM 653 O O . GLY A 1 85 ? -20.687 13.699 7.529 1.00 78.50 85 GLY A O 1
ATOM 654 N N . LYS A 1 86 ? -21.864 15.472 8.277 1.00 86.31 86 LYS A N 1
ATOM 655 C CA . LYS A 1 86 ? -21.226 15.533 9.595 1.00 86.31 86 LYS A CA 1
ATOM 656 C C . LYS A 1 86 ? -21.862 14.517 10.536 1.00 86.31 86 LYS A C 1
ATOM 658 O O . LYS A 1 86 ? -23.087 14.390 10.608 1.00 86.31 86 LYS A O 1
ATOM 663 N N . PHE A 1 87 ? -21.025 13.839 11.308 1.00 92.88 87 PHE A N 1
ATOM 664 C CA . PHE A 1 87 ? -21.466 12.971 12.390 1.00 92.88 87 PHE A CA 1
ATOM 665 C C . PHE A 1 87 ? -20.551 13.116 13.603 1.00 92.88 87 PHE A C 1
ATOM 667 O O . PHE A 1 87 ? -19.479 13.719 13.544 1.00 92.88 87 PHE A O 1
ATOM 674 N N . TYR A 1 88 ? -21.019 12.587 14.725 1.00 93.50 88 TYR A N 1
ATOM 675 C CA . TYR A 1 88 ? -20.477 12.844 16.045 1.00 93.50 88 TYR A CA 1
ATOM 676 C C . TYR A 1 88 ? -20.247 11.544 16.809 1.00 93.50 88 TYR A C 1
ATOM 678 O O . TYR A 1 88 ? -21.041 10.602 16.729 1.00 93.50 88 TYR A O 1
ATOM 686 N N . VAL A 1 89 ? -19.183 11.536 17.608 1.00 92.62 89 VAL A N 1
ATOM 687 C CA . VAL A 1 89 ? -18.877 10.498 18.601 1.00 92.62 89 VAL A CA 1
ATOM 688 C C . VAL A 1 89 ? -19.048 11.063 20.003 1.00 92.62 89 VAL A C 1
ATOM 690 O O . VAL A 1 89 ? -18.735 12.227 20.258 1.00 92.62 89 VAL A O 1
ATOM 693 N N . SER A 1 90 ? -19.513 10.242 20.946 1.00 89.19 90 SER A N 1
ATOM 694 C CA . SER A 1 90 ? -19.557 10.669 22.345 1.00 89.19 90 SER A CA 1
ATOM 695 C C . SER A 1 90 ? -18.259 10.317 23.072 1.00 89.19 90 SER A C 1
ATOM 697 O O . SER A 1 90 ? -17.908 9.140 23.174 1.00 89.19 90 SER A O 1
ATOM 699 N N . ILE A 1 91 ? -17.565 11.331 23.599 1.00 88.44 91 ILE A N 1
ATOM 700 C CA . ILE A 1 91 ? -16.298 11.197 24.338 1.00 88.44 91 ILE A CA 1
ATOM 701 C C . ILE A 1 91 ? -16.385 12.043 25.607 1.00 88.44 91 ILE A C 1
ATOM 703 O O . ILE A 1 91 ? -16.625 13.241 25.522 1.00 88.44 91 ILE A O 1
ATOM 707 N N . LYS A 1 92 ? -16.216 11.439 26.793 1.00 83.56 92 LYS A N 1
ATOM 708 C CA . LYS A 1 92 ? -16.282 12.140 28.098 1.00 83.56 92 LYS A CA 1
ATOM 709 C C . LYS A 1 92 ? -17.521 13.043 28.281 1.00 83.56 92 LYS A C 1
ATOM 711 O O . LYS A 1 92 ? -17.448 14.099 28.894 1.00 83.56 92 LYS A O 1
ATOM 716 N N . GLY A 1 93 ? -18.665 12.645 27.725 1.00 82.75 93 GLY A N 1
ATOM 717 C CA . GLY A 1 93 ? -19.893 13.448 27.780 1.00 82.75 93 GLY A CA 1
ATOM 718 C C . GLY A 1 93 ? -19.973 14.590 26.757 1.00 82.75 93 GLY A C 1
ATOM 719 O O . GLY A 1 93 ? -21.023 15.217 26.655 1.00 82.75 93 GLY A O 1
ATOM 720 N N . PHE A 1 94 ? -18.939 14.812 25.946 1.00 87.50 94 PHE A N 1
ATOM 721 C CA . PHE A 1 94 ? -18.968 15.706 24.787 1.00 87.50 94 PHE A CA 1
ATOM 722 C C . PHE A 1 94 ? -19.455 14.972 23.535 1.00 87.50 94 PHE A C 1
ATOM 724 O O . PHE A 1 94 ? -19.320 13.748 23.431 1.00 87.50 94 PHE A O 1
ATOM 731 N N . LEU A 1 95 ? -20.032 15.724 22.595 1.00 91.06 95 LEU A N 1
ATOM 732 C CA . LEU A 1 95 ? -20.289 15.276 21.224 1.00 91.06 95 LEU A CA 1
ATOM 733 C C . LEU A 1 95 ? -19.210 15.872 20.331 1.00 91.06 95 LEU A C 1
ATOM 735 O O . LEU A 1 95 ? -19.203 17.075 20.088 1.00 91.06 95 LEU A O 1
ATOM 739 N N . VAL A 1 96 ? -18.284 15.039 19.879 1.00 92.19 96 VAL A N 1
ATOM 740 C CA . VAL A 1 96 ? -17.143 15.496 19.088 1.00 92.19 96 VAL A CA 1
ATOM 741 C C . VAL A 1 96 ? -17.431 15.258 17.621 1.00 92.19 96 VAL A C 1
ATOM 743 O O . VAL A 1 96 ? -17.759 14.133 17.241 1.00 92.19 96 VAL A O 1
ATOM 746 N N . GLU A 1 97 ? -17.336 16.317 16.819 1.00 93.06 97 GLU A N 1
ATOM 747 C CA . GLU A 1 97 ? -17.445 16.219 15.365 1.00 93.06 97 GLU A CA 1
ATOM 748 C C . GLU A 1 97 ? -16.310 15.349 14.823 1.00 93.06 97 GLU A C 1
ATOM 750 O O . GLU A 1 97 ? -15.143 15.519 15.193 1.00 93.06 97 GLU A O 1
ATOM 755 N N . VAL A 1 98 ? -16.659 14.397 13.964 1.00 90.88 98 VAL A N 1
ATOM 756 C CA . VAL A 1 98 ? -15.693 13.502 13.337 1.00 90.88 98 VAL A CA 1
ATOM 757 C C . VAL A 1 98 ? -15.187 14.135 12.045 1.00 90.88 98 VAL A C 1
ATOM 759 O O . VAL A 1 98 ? -15.972 14.420 11.146 1.00 90.88 98 VAL A O 1
ATOM 762 N N . GLY A 1 99 ? -13.870 14.329 11.968 1.00 84.06 99 GLY A N 1
ATOM 763 C CA . GLY A 1 99 ? -13.190 14.814 10.768 1.00 84.06 99 GLY A CA 1
ATOM 764 C C . GLY A 1 99 ? -12.816 13.664 9.837 1.00 84.06 99 GLY A C 1
ATOM 765 O O . GLY A 1 99 ? -13.649 13.131 9.109 1.00 84.06 99 GLY A O 1
ATOM 766 N N . LEU A 1 100 ? -11.544 13.260 9.861 1.00 87.69 100 LEU A N 1
ATOM 767 C CA . LEU A 1 100 ? -11.034 12.211 8.978 1.00 87.69 100 LEU A CA 1
ATOM 768 C C . LEU A 1 100 ? -11.366 10.821 9.529 1.00 87.69 100 LEU A C 1
ATOM 770 O O . LEU A 1 100 ? -11.059 10.512 10.680 1.00 87.69 100 LEU A O 1
ATOM 774 N N . VAL A 1 101 ? -11.965 9.969 8.696 1.00 90.94 101 VAL A N 1
ATOM 775 C CA . VAL A 1 101 ? -12.462 8.646 9.097 1.00 90.94 101 VAL A CA 1
ATOM 776 C C . VAL A 1 101 ? -11.594 7.538 8.519 1.00 90.94 101 VAL A C 1
ATOM 778 O O . VAL A 1 101 ? -11.369 7.468 7.312 1.00 90.94 101 VAL A O 1
ATOM 781 N N . LYS A 1 102 ? -11.191 6.599 9.376 1.00 89.44 102 LYS A N 1
ATOM 782 C CA . LYS A 1 102 ? -10.618 5.312 8.977 1.00 89.44 102 LYS A CA 1
ATOM 783 C C . LYS A 1 102 ? -11.443 4.181 9.581 1.00 89.44 102 LYS A C 1
ATOM 785 O O . LYS A 1 102 ? -11.747 4.187 10.772 1.00 89.44 102 LYS A O 1
ATOM 790 N N . MET A 1 103 ? -11.787 3.192 8.765 1.00 88.25 103 MET A N 1
ATOM 791 C CA . MET A 1 103 ? -12.517 2.000 9.198 1.00 88.25 103 MET A CA 1
ATOM 792 C C . MET A 1 103 ? -11.592 0.794 9.095 1.00 88.25 103 MET A C 1
ATOM 794 O O . MET A 1 103 ? -11.107 0.467 8.018 1.00 88.25 103 MET A O 1
ATOM 798 N N . GLU A 1 104 ? -11.320 0.157 10.229 1.00 84.62 104 GLU A N 1
ATOM 799 C CA . GLU A 1 104 ? -10.471 -1.033 10.327 1.00 84.62 104 GLU A CA 1
ATOM 800 C C . GLU A 1 104 ? -11.332 -2.257 10.658 1.00 84.62 104 GLU A C 1
ATOM 802 O O . GLU A 1 104 ? -11.191 -2.906 11.697 1.00 84.62 104 GLU A O 1
ATOM 807 N N . PHE A 1 105 ? -12.276 -2.536 9.765 1.00 78.25 105 PHE A N 1
ATOM 808 C CA . PHE A 1 105 ? -13.116 -3.726 9.764 1.00 78.25 105 PHE A CA 1
ATOM 809 C C . PHE A 1 105 ? -13.505 -4.076 8.313 1.00 78.25 105 PHE A C 1
ATOM 811 O O . PHE A 1 105 ? -13.435 -3.202 7.442 1.00 78.25 105 PHE A O 1
ATOM 818 N N . PRO A 1 106 ? -13.879 -5.337 8.024 1.00 79.00 106 PRO A N 1
ATOM 819 C CA . PRO A 1 106 ? -14.310 -5.755 6.689 1.00 79.00 106 PRO A CA 1
ATOM 820 C C . PRO A 1 106 ? -15.502 -4.935 6.168 1.00 79.00 106 PRO A C 1
ATOM 822 O O . PRO A 1 106 ? -16.260 -4.396 6.981 1.00 79.00 106 PRO A O 1
ATOM 825 N N . PRO A 1 107 ? -15.704 -4.855 4.841 1.00 84.75 107 PRO A N 1
ATOM 826 C CA . PRO A 1 107 ? -16.857 -4.165 4.276 1.00 84.75 107 PRO A CA 1
ATOM 827 C C . PRO A 1 107 ? -18.153 -4.730 4.856 1.00 84.75 107 PRO A C 1
ATOM 829 O O . PRO A 1 107 ? -18.327 -5.939 5.007 1.00 84.75 107 PRO A O 1
ATOM 832 N N . THR A 1 108 ? -19.072 -3.835 5.203 1.00 86.31 108 THR A N 1
ATOM 833 C CA . THR A 1 108 ? -20.387 -4.207 5.735 1.00 86.31 108 THR A CA 1
ATOM 834 C C . THR A 1 108 ? -21.316 -4.739 4.653 1.00 86.31 108 THR A C 1
ATOM 836 O O . THR A 1 108 ? -22.299 -5.409 4.962 1.00 86.31 108 THR A O 1
ATOM 839 N N . HIS A 1 109 ? -21.006 -4.431 3.396 1.00 85.38 109 HIS A N 1
ATOM 840 C CA . HIS A 1 109 ? -21.695 -4.936 2.228 1.00 85.38 109 HIS A CA 1
ATOM 841 C C . HIS A 1 109 ? -20.687 -5.146 1.094 1.00 85.38 109 HIS A C 1
ATOM 843 O O . HIS A 1 109 ? -19.830 -4.299 0.846 1.00 85.38 109 HIS A O 1
ATOM 849 N N . ALA A 1 110 ? -20.789 -6.285 0.418 1.00 88.44 110 ALA A N 1
ATOM 850 C CA . ALA A 1 110 ? -20.014 -6.601 -0.770 1.00 88.44 110 ALA A CA 1
ATOM 851 C C . ALA A 1 110 ? -20.970 -7.146 -1.830 1.00 88.44 110 ALA A C 1
ATOM 853 O O . ALA A 1 110 ? -21.780 -8.029 -1.537 1.00 88.44 110 ALA A O 1
ATOM 854 N N . LYS A 1 111 ? -20.890 -6.615 -3.048 1.00 83.62 111 LYS A N 1
ATOM 855 C CA . LYS A 1 111 ? -21.759 -7.005 -4.159 1.00 83.62 111 LYS A CA 1
ATOM 856 C C . LYS A 1 111 ? -20.928 -7.238 -5.408 1.00 83.62 111 LYS A C 1
ATOM 858 O O . LYS A 1 111 ? -20.046 -6.448 -5.728 1.00 83.62 111 LYS A O 1
ATOM 863 N N . LYS A 1 112 ? -21.243 -8.315 -6.119 1.00 85.06 112 LYS A N 1
ATOM 864 C CA . LYS A 1 112 ? -20.715 -8.600 -7.452 1.00 85.06 112 LYS A CA 1
ATOM 865 C C . LYS A 1 112 ? -21.796 -8.305 -8.474 1.00 85.06 112 LYS A C 1
ATOM 867 O O . LYS A 1 112 ? -22.946 -8.698 -8.282 1.00 85.06 112 LYS A O 1
ATOM 872 N N . VAL A 1 113 ? -21.430 -7.594 -9.528 1.00 77.44 113 VAL A N 1
ATOM 873 C CA . VAL A 1 113 ? -22.350 -7.158 -10.571 1.00 77.44 113 VAL A CA 1
ATOM 874 C C . VAL A 1 113 ? -21.712 -7.454 -11.920 1.00 77.44 113 VAL A C 1
ATOM 876 O O . VAL A 1 113 ? -20.684 -6.879 -12.257 1.00 77.44 113 VAL A O 1
ATOM 879 N N . VAL A 1 114 ? -22.317 -8.352 -12.696 1.00 75.50 114 VAL A N 1
ATOM 880 C CA . VAL A 1 114 ? -21.957 -8.533 -14.107 1.00 75.50 114 VAL A CA 1
ATOM 881 C C . VAL A 1 114 ? -22.742 -7.508 -14.903 1.00 75.50 114 VAL A C 1
ATOM 883 O O . VAL A 1 114 ? -23.972 -7.547 -14.909 1.00 75.50 114 VAL A O 1
ATOM 886 N N . ILE A 1 115 ? -22.037 -6.574 -15.535 1.00 67.56 115 ILE A N 1
ATOM 887 C CA . ILE A 1 115 ? -22.679 -5.446 -16.204 1.00 67.56 115 ILE A CA 1
ATOM 888 C C . ILE A 1 115 ? -23.197 -5.904 -17.566 1.00 67.56 115 ILE A C 1
ATOM 890 O O . ILE A 1 115 ? -22.413 -6.228 -18.456 1.00 67.56 115 ILE A O 1
ATOM 894 N N . GLY A 1 116 ? -24.523 -5.921 -17.711 1.00 65.31 116 GLY A N 1
ATOM 895 C CA . GLY A 1 116 ? -25.261 -6.166 -18.958 1.00 65.31 116 GLY A CA 1
ATOM 896 C C . GLY A 1 116 ? -26.140 -4.970 -19.343 1.00 65.31 116 GLY A C 1
ATOM 897 O O . GLY A 1 116 ? -26.060 -3.920 -18.699 1.00 65.31 116 GLY A O 1
ATOM 898 N N . GLU A 1 117 ? -26.953 -5.102 -20.395 1.00 58.88 117 GLU A N 1
ATOM 899 C CA . GLU A 1 117 ? -27.880 -4.046 -20.855 1.00 58.88 117 GLU A CA 1
ATOM 900 C C . GLU A 1 117 ? -29.024 -3.771 -19.858 1.00 58.88 117 GLU A C 1
ATOM 902 O O . GLU A 1 117 ? -29.490 -2.645 -19.761 1.00 58.88 117 GLU A O 1
ATOM 907 N N . GLU A 1 118 ? -29.414 -4.749 -19.035 1.00 57.38 118 GLU A N 1
ATOM 908 C CA . GLU A 1 118 ? -30.572 -4.646 -18.125 1.00 57.38 118 GLU A CA 1
ATOM 909 C C . GLU A 1 118 ? -30.285 -3.961 -16.767 1.00 57.38 118 GLU A C 1
ATOM 911 O O . GLU A 1 118 ? -31.132 -3.963 -15.877 1.00 57.38 118 GLU A O 1
ATOM 916 N N . GLN A 1 119 ? -29.095 -3.383 -16.556 1.00 73.12 119 GLN A N 1
ATOM 917 C CA . GLN A 1 119 ? -28.662 -2.853 -15.247 1.00 73.12 119 GLN A CA 1
ATOM 918 C C . GLN A 1 119 ? -28.454 -1.330 -15.222 1.00 73.12 119 GLN A C 1
ATOM 920 O O . GLN A 1 119 ? -27.485 -0.836 -14.636 1.00 73.12 119 GLN A O 1
ATOM 925 N N . GLU A 1 120 ? -29.363 -0.575 -15.839 1.00 73.62 120 GLU A N 1
ATOM 926 C CA . GLU A 1 120 ? -29.248 0.887 -15.953 1.00 73.62 120 GLU A CA 1
ATOM 927 C C . GLU A 1 120 ? -29.221 1.596 -14.585 1.00 73.62 120 GLU A C 1
ATOM 929 O O . GLU A 1 120 ? -28.401 2.483 -14.372 1.00 73.62 120 GLU A O 1
ATOM 934 N N . GLU A 1 121 ? -29.996 1.128 -13.598 1.00 78.38 121 GLU A N 1
ATOM 935 C CA . GLU A 1 121 ? -30.042 1.729 -12.250 1.00 78.38 121 GLU A CA 1
ATOM 936 C C . GLU A 1 121 ? -28.675 1.699 -11.535 1.00 78.38 121 GLU A C 1
ATOM 938 O O . GLU A 1 121 ? -28.268 2.655 -10.869 1.00 78.38 121 GLU A O 1
ATOM 943 N N . ILE A 1 122 ? -27.917 0.607 -11.687 1.00 78.81 122 ILE A N 1
ATOM 944 C CA . ILE A 1 122 ? -26.572 0.496 -11.103 1.00 78.81 122 ILE A CA 1
ATOM 945 C C . ILE A 1 122 ? -25.591 1.398 -11.859 1.00 78.81 122 ILE A C 1
ATOM 947 O O . ILE A 1 122 ? -24.724 2.009 -11.233 1.00 78.81 122 ILE A O 1
ATOM 951 N N . ARG A 1 123 ? -25.730 1.516 -13.185 1.00 77.00 123 ARG A N 1
ATOM 952 C CA . ARG A 1 123 ? -24.887 2.394 -14.009 1.00 77.00 123 ARG A CA 1
ATOM 953 C C . ARG A 1 123 ? -25.098 3.863 -13.661 1.00 77.00 123 ARG A C 1
ATOM 955 O O . ARG A 1 123 ? -24.114 4.581 -13.497 1.00 77.00 123 ARG A O 1
ATOM 962 N N . GLU A 1 124 ? -26.347 4.295 -13.503 1.00 81.12 124 GLU A N 1
ATOM 963 C CA . GLU A 1 124 ? -26.678 5.653 -13.068 1.00 81.12 124 GLU A CA 1
ATOM 964 C C . GLU A 1 124 ? -26.111 5.944 -11.683 1.00 81.12 124 GLU A C 1
ATOM 966 O O . GLU A 1 124 ? -25.408 6.938 -11.507 1.00 81.12 124 GLU A O 1
ATOM 971 N N . LYS A 1 125 ? -26.311 5.034 -10.723 1.00 82.44 125 LYS A N 1
ATOM 972 C CA . LYS A 1 125 ? -25.780 5.183 -9.362 1.00 82.44 125 LYS A CA 1
ATOM 973 C C . LYS A 1 125 ? -24.250 5.274 -9.337 1.00 82.44 125 LYS A C 1
ATOM 975 O O . LYS A 1 125 ? -23.684 6.028 -8.551 1.00 82.44 125 LYS A O 1
ATOM 980 N N . ILE A 1 126 ? -23.557 4.541 -10.207 1.00 81.88 126 ILE A N 1
ATOM 981 C CA . ILE A 1 126 ? -22.096 4.634 -10.337 1.00 81.88 126 ILE A CA 1
ATOM 982 C C . ILE A 1 126 ? -21.678 5.961 -10.970 1.00 81.88 126 ILE A C 1
ATOM 984 O O . ILE A 1 126 ? -20.747 6.603 -10.480 1.00 81.88 126 ILE A O 1
ATOM 988 N N . ARG A 1 127 ? -22.376 6.404 -12.017 1.00 82.50 127 ARG A N 1
ATOM 989 C CA . ARG A 1 127 ? -22.130 7.709 -12.638 1.00 82.50 127 ARG A CA 1
ATOM 990 C C . ARG A 1 127 ? -22.319 8.839 -11.624 1.00 82.50 127 ARG A C 1
ATOM 992 O O . ARG A 1 127 ? -21.495 9.745 -11.579 1.00 82.50 127 ARG A O 1
ATOM 999 N N . GLU A 1 128 ? -23.350 8.758 -10.789 1.00 84.81 128 GLU A N 1
ATOM 1000 C CA . GLU A 1 128 ? -23.625 9.719 -9.718 1.00 84.81 128 GLU A CA 1
ATOM 1001 C C . GLU A 1 128 ? -22.536 9.708 -8.632 1.00 84.81 128 GLU A C 1
ATOM 1003 O O . GLU A 1 128 ? -22.057 10.765 -8.223 1.00 84.81 128 GLU A O 1
ATOM 1008 N N . LEU A 1 129 ? -22.115 8.524 -8.174 1.00 83.94 129 LEU A N 1
ATOM 1009 C CA . LEU A 1 129 ? -21.164 8.395 -7.063 1.00 83.94 129 LEU A CA 1
ATOM 1010 C C . LEU A 1 129 ? -19.712 8.672 -7.450 1.00 83.94 129 LEU A C 1
ATOM 1012 O O . LEU A 1 129 ? -18.969 9.242 -6.650 1.00 83.94 129 LEU A O 1
ATOM 1016 N N . TRP A 1 130 ? -19.291 8.223 -8.631 1.00 83.25 130 TRP A N 1
ATOM 1017 C CA . TRP A 1 130 ? -17.883 8.215 -9.037 1.00 83.25 130 TRP A CA 1
ATOM 1018 C C . TRP A 1 130 ? -17.604 9.050 -10.290 1.00 83.25 130 TRP A C 1
ATOM 1020 O O . TRP A 1 130 ? -16.443 9.221 -10.642 1.00 83.25 130 TRP A O 1
ATOM 1030 N N . GLY A 1 131 ? -18.625 9.593 -10.963 1.00 80.94 131 GLY A N 1
ATOM 1031 C CA . GLY A 1 131 ? -18.439 10.436 -12.150 1.00 80.94 131 GLY A CA 1
ATOM 1032 C C . GLY A 1 131 ? -17.925 9.682 -13.379 1.00 80.94 131 GLY A C 1
ATOM 1033 O O . GLY A 1 131 ? -17.450 10.306 -14.325 1.00 80.94 131 GLY A O 1
ATOM 1034 N N . VAL A 1 132 ? -18.000 8.348 -13.377 1.00 74.75 132 VAL A N 1
ATOM 1035 C CA . VAL A 1 132 ? -17.462 7.493 -14.442 1.00 74.75 132 VAL A CA 1
ATOM 1036 C C . VAL A 1 132 ? -18.572 6.809 -15.230 1.00 74.75 132 VAL A C 1
ATOM 1038 O O . VAL A 1 132 ? -19.568 6.341 -14.677 1.00 74.75 132 VAL A O 1
ATOM 1041 N N . SER A 1 133 ? -18.380 6.726 -16.547 1.00 69.69 133 SER A N 1
ATOM 1042 C CA . SER A 1 133 ? -19.198 5.895 -17.428 1.00 69.69 133 SER A CA 1
ATOM 1043 C C . SER A 1 133 ? -18.567 4.514 -17.537 1.00 69.69 133 SER A C 1
ATOM 1045 O O . SER A 1 133 ? -17.405 4.391 -17.921 1.00 69.69 133 SER A O 1
ATOM 1047 N N . ILE A 1 134 ? -19.330 3.472 -17.224 1.00 65.12 134 ILE A N 1
ATOM 1048 C CA . ILE A 1 134 ? -18.848 2.097 -17.322 1.00 65.12 134 ILE A CA 1
ATOM 1049 C C . ILE A 1 134 ? -19.164 1.529 -18.714 1.00 65.12 134 ILE A C 1
ATOM 1051 O O . ILE A 1 134 ? -20.290 1.723 -19.177 1.00 65.12 134 ILE A O 1
ATOM 1055 N N . PRO A 1 135 ? -18.221 0.827 -19.383 1.00 59.19 135 PRO A N 1
ATOM 1056 C CA . PRO A 1 135 ? -18.474 0.214 -20.681 1.00 59.19 135 PRO A CA 1
ATOM 1057 C C . PRO A 1 135 ? -19.666 -0.743 -20.675 1.00 59.19 135 PRO A C 1
ATOM 1059 O O . PRO A 1 135 ? -19.913 -1.474 -19.713 1.00 59.19 135 PRO A O 1
ATOM 1062 N N . SER A 1 136 ? -20.369 -0.760 -21.801 1.00 56.94 136 SER A N 1
ATOM 1063 C CA . SER A 1 136 ? -21.494 -1.644 -22.051 1.00 56.94 136 SER A CA 1
ATOM 1064 C C . SER A 1 136 ? -20.995 -3.074 -22.254 1.00 56.94 136 SER A C 1
ATOM 1066 O O . SER A 1 136 ? -20.421 -3.373 -23.294 1.00 56.94 136 SER A O 1
ATOM 1068 N N . ILE A 1 137 ? -21.309 -3.949 -21.295 1.00 56.72 137 ILE A N 1
ATOM 1069 C CA . ILE A 1 137 ? -21.394 -5.413 -21.439 1.00 56.72 137 ILE A CA 1
ATOM 1070 C C . ILE A 1 137 ? -20.096 -6.192 -21.132 1.00 56.72 137 ILE A C 1
ATOM 1072 O O . ILE A 1 137 ? -19.022 -5.927 -21.665 1.00 56.72 137 ILE A O 1
ATOM 1076 N N . GLY A 1 138 ? -20.229 -7.208 -20.269 1.00 57.28 138 GLY A N 1
ATOM 1077 C CA . GLY A 1 138 ? -19.294 -8.338 -20.161 1.00 57.28 138 GLY A CA 1
ATOM 1078 C C . GLY A 1 138 ? -18.213 -8.252 -19.077 1.00 57.28 138 GLY A C 1
ATOM 1079 O O . GLY A 1 138 ? -17.398 -9.164 -18.983 1.00 57.28 138 GLY A O 1
ATOM 1080 N N . ARG A 1 139 ? -18.189 -7.201 -18.245 1.00 70.44 139 ARG A N 1
ATOM 1081 C CA . ARG A 1 139 ? -17.207 -7.047 -17.149 1.00 70.44 139 ARG A CA 1
ATOM 1082 C C . ARG A 1 139 ? -17.839 -7.271 -15.772 1.00 70.44 139 ARG A C 1
ATOM 1084 O O . ARG A 1 139 ? -18.961 -6.818 -15.527 1.00 70.44 139 ARG A O 1
ATOM 1091 N N . GLU A 1 140 ? -17.111 -7.943 -14.874 1.00 79.31 140 GLU A N 1
ATOM 1092 C CA . GLU A 1 140 ? -17.492 -8.098 -13.461 1.00 79.31 140 GLU A CA 1
ATOM 1093 C C . GLU A 1 140 ? -17.025 -6.874 -12.665 1.00 79.31 140 GLU A C 1
ATOM 1095 O O . GLU A 1 140 ? -15.837 -6.555 -12.606 1.00 79.31 140 GLU A O 1
ATOM 1100 N N . LEU A 1 141 ? -17.977 -6.191 -12.036 1.00 82.31 141 LEU A N 1
ATOM 1101 C CA . LEU A 1 141 ? -17.744 -5.119 -11.083 1.00 82.31 141 LEU A CA 1
ATOM 1102 C C . LEU A 1 141 ? -17.953 -5.649 -9.661 1.00 82.31 141 LEU A C 1
ATOM 1104 O O . LEU A 1 141 ? -19.049 -6.086 -9.297 1.00 82.31 141 LEU A O 1
ATOM 1108 N N . LYS A 1 142 ? -16.914 -5.559 -8.832 1.00 86.81 142 LYS A N 1
ATOM 1109 C CA . LYS A 1 142 ? -16.992 -5.764 -7.385 1.00 86.81 142 LYS A CA 1
ATOM 1110 C C . LYS A 1 142 ? -17.179 -4.424 -6.689 1.00 86.81 142 LYS A C 1
ATOM 1112 O O . LYS A 1 142 ? -16.424 -3.483 -6.916 1.00 86.81 142 LYS A O 1
ATOM 1117 N N . ILE A 1 143 ? -18.174 -4.351 -5.821 1.00 86.69 143 ILE A N 1
ATOM 1118 C CA . ILE A 1 143 ? -18.493 -3.172 -5.022 1.00 86.69 143 ILE A CA 1
ATOM 1119 C C . ILE A 1 143 ? -18.317 -3.538 -3.557 1.00 86.69 143 ILE A C 1
ATOM 1121 O O . ILE A 1 143 ? -18.897 -4.521 -3.090 1.00 86.69 143 ILE A O 1
ATOM 1125 N N . TYR A 1 144 ? -17.559 -2.724 -2.833 1.00 90.06 144 TYR A N 1
ATOM 1126 C CA . TYR A 1 144 ? -17.378 -2.842 -1.394 1.00 90.06 144 TYR A CA 1
ATOM 1127 C C . TYR A 1 144 ? -17.876 -1.579 -0.710 1.00 90.06 144 TYR A C 1
ATOM 1129 O O . TYR A 1 144 ? -17.541 -0.467 -1.107 1.00 90.06 144 TYR A O 1
ATOM 1137 N N . GLU A 1 145 ? -18.679 -1.748 0.331 1.00 89.69 145 GLU A N 1
ATOM 1138 C CA . GLU A 1 145 ? -19.273 -0.648 1.073 1.00 89.69 145 GLU A CA 1
ATOM 1139 C C . GLU A 1 145 ? -19.081 -0.865 2.576 1.00 89.69 145 GLU A C 1
ATOM 1141 O O . GLU A 1 145 ? -19.448 -1.898 3.150 1.00 89.69 145 GLU A O 1
ATOM 1146 N N . TRP A 1 146 ? -18.503 0.142 3.220 1.00 93.56 146 TRP A N 1
ATOM 1147 C CA . TRP A 1 146 ? -18.303 0.225 4.656 1.00 93.56 146 TRP A CA 1
ATOM 1148 C C . TRP A 1 146 ? -19.232 1.280 5.229 1.00 93.56 146 TRP A C 1
ATOM 1150 O O . TRP A 1 146 ? -19.178 2.441 4.825 1.00 93.56 146 TRP A O 1
ATOM 1160 N N . CYS A 1 147 ? -20.029 0.887 6.215 1.00 92.06 147 CYS A N 1
ATOM 1161 C CA . CYS A 1 147 ? -20.971 1.767 6.887 1.00 92.06 147 CYS A CA 1
ATOM 1162 C C . CYS A 1 147 ? -20.694 1.837 8.385 1.00 92.06 147 CYS A C 1
ATOM 1164 O O . CYS A 1 147 ? -20.419 0.831 9.044 1.00 92.06 147 CYS A O 1
ATOM 1166 N N . LEU A 1 148 ? -20.853 3.039 8.927 1.00 92.31 148 LEU A N 1
ATOM 1167 C CA . LEU A 1 148 ? -20.915 3.284 10.356 1.00 92.31 148 LEU A CA 1
ATOM 1168 C C . LEU A 1 148 ? -22.376 3.468 10.774 1.00 92.31 148 LEU A C 1
ATOM 1170 O O . LEU A 1 148 ? -23.025 4.448 10.420 1.00 92.31 148 LEU A O 1
ATOM 1174 N N . TYR A 1 149 ? -22.897 2.505 11.522 1.00 90.81 149 TYR A N 1
ATOM 1175 C CA . TYR A 1 149 ? -24.277 2.483 12.008 1.00 90.81 149 TYR A CA 1
ATOM 1176 C C . TYR A 1 149 ? -24.441 3.154 13.384 1.00 90.81 149 TYR A C 1
ATOM 1178 O O . TYR A 1 149 ? -23.592 2.932 14.250 1.00 90.81 149 TYR A O 1
ATOM 1186 N N . PRO A 1 150 ? -25.511 3.936 13.622 1.00 88.00 150 PRO A N 1
ATOM 1187 C CA . PRO A 1 150 ? -25.728 4.656 14.885 1.00 88.00 150 PRO A CA 1
ATOM 1188 C C . PRO A 1 150 ? -26.064 3.745 16.078 1.00 88.00 150 PRO A C 1
ATOM 1190 O O . PRO A 1 150 ? -25.747 4.061 17.224 1.00 88.00 150 PRO A O 1
ATOM 1193 N N . ASP A 1 151 ? -26.688 2.599 15.818 1.00 84.12 151 ASP A N 1
ATOM 1194 C CA . ASP A 1 151 ? -27.117 1.608 16.809 1.00 84.12 151 ASP A CA 1
ATOM 1195 C C . ASP A 1 151 ? -25.993 0.647 17.238 1.00 84.12 151 ASP A C 1
ATOM 1197 O O . ASP A 1 151 ? -26.133 -0.091 18.217 1.00 84.12 151 ASP A O 1
ATOM 1201 N N . LYS A 1 152 ? -24.852 0.678 16.543 1.00 86.81 152 LYS A N 1
ATOM 1202 C CA . LYS A 1 152 ? -23.698 -0.180 16.812 1.00 86.81 152 LYS A CA 1
ATOM 1203 C C . LYS A 1 152 ? -22.648 0.538 17.658 1.00 86.81 152 LYS A C 1
ATOM 1205 O O . LYS A 1 152 ? -22.362 1.721 17.485 1.00 86.81 152 LYS A O 1
ATOM 1210 N N . GLU A 1 153 ? -22.034 -0.208 18.572 1.00 86.31 153 GLU A N 1
ATOM 1211 C CA . GLU A 1 153 ? -20.868 0.260 19.320 1.00 86.31 153 GLU A CA 1
ATOM 1212 C C . GLU A 1 153 ? -19.578 0.007 18.542 1.00 86.31 153 GLU A C 1
ATOM 1214 O O . GLU A 1 153 ? -19.382 -1.066 17.965 1.00 86.31 153 GLU A O 1
ATOM 1219 N N . TYR A 1 154 ? -18.672 0.981 18.589 1.00 88.94 154 TYR A N 1
ATOM 1220 C CA . TYR A 1 154 ? -17.355 0.897 17.968 1.00 88.94 154 TYR A CA 1
ATOM 1221 C C . TYR A 1 154 ? -16.266 1.130 18.991 1.00 88.94 154 TYR A C 1
ATOM 1223 O O . TYR A 1 154 ? -16.430 1.896 19.941 1.00 88.94 154 TYR A O 1
ATOM 1231 N N . LEU A 1 155 ? -15.122 0.500 18.761 1.00 90.94 155 LEU A N 1
ATOM 1232 C CA . LEU A 1 155 ? -13.904 0.850 19.457 1.00 90.94 155 LEU A CA 1
ATOM 1233 C C . LEU A 1 155 ? -13.212 1.963 18.668 1.00 90.94 155 LEU A C 1
ATOM 1235 O O . LEU A 1 155 ? -12.831 1.765 17.516 1.00 90.94 155 LEU A O 1
ATOM 1239 N N . LEU A 1 156 ? -13.072 3.126 19.292 1.00 91.38 156 LEU A N 1
ATOM 1240 C CA . LEU A 1 156 ? -12.499 4.326 18.700 1.00 91.38 156 LEU A CA 1
ATOM 1241 C C . LEU A 1 156 ? -11.080 4.561 19.226 1.00 91.38 156 LEU A C 1
ATOM 1243 O O . LEU A 1 156 ? -10.844 4.546 20.439 1.00 91.38 156 LEU A O 1
ATOM 1247 N N . ARG A 1 157 ? -10.157 4.826 18.299 1.00 92.25 157 ARG A N 1
ATOM 1248 C CA . ARG A 1 157 ? -8.841 5.430 18.545 1.00 92.25 157 ARG A CA 1
ATOM 1249 C C . ARG A 1 157 ? -8.763 6.743 17.769 1.00 92.25 157 ARG A C 1
ATOM 1251 O O . ARG A 1 157 ? -9.209 6.783 16.626 1.00 92.25 157 ARG A O 1
ATOM 1258 N N . VAL A 1 158 ? -8.189 7.782 18.371 1.00 89.50 158 VAL A N 1
ATOM 1259 C CA . VAL A 1 158 ? -7.928 9.052 17.683 1.00 89.50 158 VAL A CA 1
ATOM 1260 C C . VAL A 1 158 ? -6.425 9.283 17.612 1.00 89.50 158 VAL A C 1
ATOM 1262 O O . VAL A 1 158 ? -5.744 9.237 18.637 1.00 89.50 158 VAL A O 1
ATOM 1265 N N . GLU A 1 159 ? -5.931 9.511 16.402 1.00 89.69 159 GLU A N 1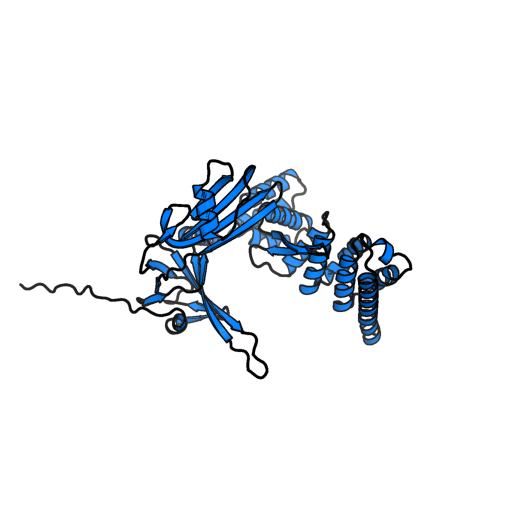
ATOM 1266 C CA . GLU A 1 159 ? -4.536 9.857 16.124 1.00 89.69 159 GLU A CA 1
ATOM 1267 C C . GLU A 1 159 ? -4.450 11.294 15.634 1.00 89.69 159 GLU A C 1
ATOM 1269 O O . GLU A 1 159 ? -5.189 11.696 14.734 1.00 89.69 159 GLU A O 1
ATOM 1274 N N . GLU A 1 160 ? -3.520 12.049 16.196 1.00 83.69 160 GLU A N 1
ATOM 1275 C CA . GLU A 1 160 ? -3.158 13.363 15.698 1.00 83.69 160 GLU A CA 1
ATOM 1276 C C . GLU A 1 160 ? -2.008 13.245 14.693 1.00 83.69 160 GLU A C 1
ATOM 1278 O O . GLU A 1 160 ? -0.997 12.601 14.971 1.00 83.69 160 GLU A O 1
ATOM 1283 N N . ARG A 1 161 ? -2.157 13.865 13.519 1.00 81.25 161 ARG A N 1
ATOM 1284 C CA . ARG A 1 161 ? -1.113 13.930 12.492 1.00 81.25 161 ARG A CA 1
ATOM 1285 C C . ARG A 1 161 ? -0.892 15.364 12.043 1.00 81.25 161 ARG A C 1
ATOM 1287 O O . ARG A 1 161 ? -1.815 15.999 11.533 1.00 81.25 161 ARG A O 1
ATOM 1294 N N . GLY A 1 162 ? 0.340 15.837 12.199 1.00 76.00 162 GLY A N 1
ATOM 1295 C CA . GLY A 1 162 ? 0.802 17.076 11.586 1.00 76.00 162 GLY A CA 1
ATOM 1296 C C . GLY A 1 162 ? 1.132 16.843 10.116 1.00 76.00 162 GLY A C 1
ATOM 1297 O O . GLY A 1 162 ? 1.813 15.877 9.780 1.00 76.00 162 GLY A O 1
ATOM 1298 N N . SER A 1 163 ? 0.634 17.711 9.247 1.00 68.81 163 SER A N 1
ATOM 1299 C CA . SER A 1 163 ? 1.053 17.811 7.850 1.00 68.81 163 SER A CA 1
ATOM 1300 C C . SER A 1 163 ? 1.604 19.212 7.636 1.00 68.81 163 SER A C 1
ATOM 1302 O O . SER A 1 163 ? 0.929 20.185 7.961 1.00 68.81 163 SER A O 1
ATOM 1304 N N . ALA A 1 164 ? 2.833 19.322 7.139 1.00 68.94 164 ALA A N 1
ATOM 1305 C CA . ALA A 1 164 ? 3.377 20.611 6.735 1.00 68.94 164 ALA A CA 1
ATOM 1306 C C . ALA A 1 164 ? 2.809 20.967 5.360 1.00 68.94 164 ALA A C 1
ATOM 1308 O O . ALA A 1 164 ? 2.910 20.168 4.427 1.00 68.94 164 ALA A O 1
ATOM 1309 N N . LEU A 1 165 ? 2.202 22.144 5.242 1.00 64.62 165 LEU A N 1
ATOM 1310 C CA . LEU A 1 165 ? 1.914 22.718 3.938 1.00 64.62 165 LEU A CA 1
ATOM 1311 C C . LEU A 1 165 ? 3.227 23.248 3.341 1.00 64.62 165 LEU A C 1
ATOM 1313 O O . LEU A 1 165 ? 4.054 23.792 4.085 1.00 64.62 165 LEU A O 1
ATOM 1317 N N . PRO A 1 166 ? 3.458 23.062 2.027 1.00 63.62 166 PRO A N 1
ATOM 1318 C CA . PRO A 1 166 ? 4.601 23.678 1.369 1.00 63.62 166 PRO A CA 1
ATOM 1319 C C . PRO A 1 166 ? 4.515 25.202 1.566 1.00 63.62 166 PRO A C 1
ATOM 1321 O O . PRO A 1 166 ? 3.451 25.768 1.311 1.00 63.62 166 PRO A O 1
ATOM 1324 N N . PRO A 1 167 ? 5.578 25.856 2.068 1.00 62.34 167 PRO A N 1
ATOM 1325 C CA . PRO A 1 167 ? 5.552 27.293 2.306 1.00 62.34 167 PRO A CA 1
ATOM 1326 C C . PRO A 1 167 ? 5.482 28.056 0.980 1.00 62.34 167 PRO A C 1
ATOM 1328 O O . PRO A 1 167 ? 6.086 27.638 -0.011 1.00 62.34 167 PRO A O 1
ATOM 1331 N N . GLU A 1 168 ? 4.791 29.196 0.977 1.00 68.38 168 GLU A N 1
ATOM 1332 C CA . GLU A 1 168 ? 4.975 30.200 -0.071 1.00 68.38 168 GLU A CA 1
ATOM 1333 C C . GLU A 1 168 ? 6.379 30.827 0.040 1.00 68.38 168 GLU A C 1
ATOM 1335 O O . GLU A 1 168 ? 7.052 30.734 1.074 1.00 68.38 168 GLU A O 1
ATOM 1340 N N . GLU A 1 169 ? 6.871 31.419 -1.050 1.00 58.78 169 GLU A N 1
ATOM 1341 C CA . GLU A 1 169 ? 8.248 31.910 -1.143 1.00 58.78 169 GLU A CA 1
ATOM 1342 C C . GLU A 1 169 ? 8.530 32.986 -0.073 1.00 58.78 169 GLU A C 1
ATOM 1344 O O . GLU A 1 169 ? 7.992 34.089 -0.112 1.00 58.78 169 GLU A O 1
ATOM 1349 N N . GLY A 1 170 ? 9.378 32.651 0.908 1.00 63.91 170 GLY A N 1
ATOM 1350 C CA . GLY A 1 170 ? 9.743 33.532 2.026 1.00 63.91 170 GLY A CA 1
ATOM 1351 C C . GLY A 1 170 ? 8.985 33.291 3.338 1.00 63.91 170 GLY A C 1
ATOM 1352 O O . GLY A 1 170 ? 9.328 33.910 4.348 1.00 63.91 170 GLY A O 1
ATOM 1353 N N . GLU A 1 171 ? 8.015 32.373 3.371 1.00 68.12 171 GLU A N 1
ATOM 1354 C CA . GLU A 1 171 ? 7.253 32.050 4.581 1.00 68.12 171 GLU A CA 1
ATOM 1355 C C . GLU A 1 171 ? 7.762 30.796 5.308 1.00 68.12 171 GLU A C 1
ATOM 1357 O O . GLU A 1 171 ? 8.469 29.944 4.764 1.00 68.12 171 GLU A O 1
ATOM 1362 N N . LYS A 1 172 ? 7.423 30.683 6.599 1.00 63.38 172 LYS A N 1
ATOM 1363 C CA . LYS A 1 172 ? 7.696 29.469 7.379 1.00 63.38 172 LYS A CA 1
ATOM 1364 C C . LYS A 1 172 ? 6.623 28.418 7.073 1.00 63.38 172 LYS A C 1
ATOM 1366 O O . LYS A 1 172 ? 5.458 28.787 6.973 1.00 63.38 172 LYS A O 1
ATOM 1371 N N . PRO A 1 173 ? 6.979 27.123 6.996 1.00 63.16 173 PRO A N 1
ATOM 1372 C CA . PRO A 1 173 ? 6.012 26.062 6.736 1.00 63.16 173 PRO A CA 1
ATOM 1373 C C . PRO A 1 173 ? 4.921 26.041 7.810 1.00 63.16 173 PRO A C 1
ATOM 1375 O O . PRO A 1 173 ? 5.207 25.911 9.005 1.00 63.16 173 PRO A O 1
ATOM 1378 N N . GLU A 1 174 ? 3.668 26.161 7.375 1.00 72.25 174 GLU A N 1
ATOM 1379 C CA . GLU A 1 174 ? 2.505 26.026 8.243 1.00 72.25 174 GLU A CA 1
ATOM 1380 C C . GLU A 1 174 ? 2.255 24.540 8.523 1.00 72.25 174 GLU A C 1
ATOM 1382 O O . GLU A 1 174 ? 2.139 23.723 7.608 1.00 72.25 174 GLU A O 1
ATOM 1387 N N . VAL A 1 175 ? 2.184 24.165 9.802 1.00 69.94 175 VAL A N 1
ATOM 1388 C CA . VAL A 1 175 ? 1.863 22.791 10.206 1.00 69.94 175 VAL A CA 1
ATOM 1389 C C . VAL A 1 175 ? 0.378 22.703 10.516 1.00 69.94 175 VAL A C 1
ATOM 1391 O O . VAL A 1 175 ? -0.085 23.186 11.548 1.00 69.94 175 VAL A O 1
ATOM 1394 N N . VAL A 1 176 ? -0.363 22.023 9.645 1.00 74.50 176 VAL A N 1
ATOM 1395 C CA . VAL A 1 176 ? -1.779 21.728 9.847 1.00 74.50 176 VAL A CA 1
ATOM 1396 C C . VAL A 1 176 ? -1.911 20.437 10.639 1.00 74.50 176 VAL A C 1
ATOM 1398 O O . VAL A 1 176 ? -1.427 19.374 10.244 1.00 74.50 176 VAL A O 1
ATOM 1401 N N . VAL A 1 177 ? -2.601 20.519 11.770 1.00 76.75 177 VAL A N 1
ATOM 1402 C CA . VAL A 1 177 ? -2.891 19.364 12.617 1.00 76.75 177 VAL A CA 1
ATOM 1403 C C . VAL A 1 177 ? -4.232 18.759 12.216 1.00 76.75 177 VAL A C 1
ATOM 1405 O O . VAL A 1 177 ? -5.269 19.418 12.236 1.00 76.75 177 VAL A O 1
ATOM 1408 N N . SER A 1 178 ? -4.214 17.473 11.880 1.00 81.56 178 SER A N 1
ATOM 1409 C CA . SER A 1 178 ? -5.397 16.691 11.523 1.00 81.56 178 SER A CA 1
ATOM 1410 C C . SER A 1 178 ? -5.645 15.577 12.539 1.00 81.56 178 SER A C 1
ATOM 1412 O O . SER A 1 178 ? -4.707 14.986 13.075 1.00 81.56 178 SER A O 1
ATOM 1414 N N . HIS A 1 179 ? -6.916 15.267 12.800 1.00 87.12 179 HIS A N 1
ATOM 1415 C CA . HIS A 1 179 ? -7.312 14.199 13.718 1.00 87.12 179 HIS A CA 1
ATOM 1416 C C . HIS A 1 179 ? -7.995 13.067 12.950 1.00 87.12 179 HIS A C 1
ATOM 1418 O O . HIS A 1 179 ? -9.064 13.252 12.361 1.00 87.12 179 HIS A O 1
ATOM 1424 N N . HIS A 1 180 ? -7.381 11.887 12.981 1.00 89.62 180 HIS A N 1
ATOM 1425 C CA . HIS A 1 180 ? -7.885 10.672 12.354 1.00 89.62 180 HIS A CA 1
ATOM 1426 C C . HIS A 1 180 ? -8.668 9.834 13.362 1.00 89.62 180 HIS A C 1
ATOM 1428 O O . HIS A 1 180 ? -8.115 9.343 14.348 1.00 89.62 180 HIS A O 1
ATOM 1434 N N . PHE A 1 181 ? -9.952 9.625 13.089 1.00 92.88 181 PHE A N 1
ATOM 1435 C CA . PHE A 1 181 ? -10.848 8.785 13.873 1.00 92.88 181 PHE A CA 1
ATOM 1436 C C . PHE A 1 181 ? -10.854 7.383 13.283 1.00 92.88 181 PHE A C 1
ATOM 1438 O O . PHE A 1 181 ? -11.363 7.145 12.187 1.00 92.88 181 PHE A O 1
ATOM 1445 N N . ILE A 1 182 ? -10.270 6.448 14.024 1.00 91.12 182 ILE A N 1
ATOM 1446 C CA . ILE A 1 182 ? -10.104 5.062 13.606 1.00 91.12 182 ILE A CA 1
ATOM 1447 C C . ILE A 1 182 ? -11.134 4.211 14.337 1.00 91.12 182 ILE A C 1
ATOM 1449 O O . ILE A 1 182 ? -11.043 4.008 15.551 1.00 91.12 182 ILE A O 1
ATOM 1453 N N . PHE A 1 183 ? -12.101 3.698 13.582 1.00 90.12 183 PHE A N 1
ATOM 1454 C CA . PHE A 1 183 ? -13.174 2.851 14.084 1.00 90.12 183 PHE A CA 1
ATOM 1455 C C . PHE A 1 183 ? -12.857 1.377 13.853 1.00 90.12 183 PHE A C 1
ATOM 1457 O O . PHE A 1 183 ? -12.516 0.962 12.745 1.00 90.12 183 PHE A O 1
ATOM 1464 N N . LYS A 1 184 ? -13.023 0.575 14.904 1.00 87.44 184 LYS A N 1
ATOM 1465 C CA . LYS A 1 184 ? -12.898 -0.886 14.879 1.00 87.44 184 LYS A CA 1
ATOM 1466 C C . LYS A 1 184 ? -14.170 -1.529 15.407 1.00 87.44 184 LYS A C 1
ATOM 1468 O O . LYS A 1 184 ? -14.854 -0.962 16.261 1.00 87.44 184 LYS A O 1
ATOM 1473 N N . ASP A 1 185 ? -14.452 -2.743 14.948 1.00 79.31 185 ASP A N 1
ATOM 1474 C CA . ASP A 1 185 ? -15.506 -3.559 15.544 1.00 79.31 185 ASP A CA 1
ATOM 1475 C C . ASP A 1 185 ? -15.024 -4.108 16.906 1.00 79.31 185 ASP A C 1
ATOM 1477 O O . ASP A 1 185 ? -14.006 -4.810 16.952 1.00 79.31 185 ASP A O 1
ATOM 1481 N N . PRO A 1 186 ? -15.727 -3.833 18.023 1.00 72.69 186 PRO A N 1
ATOM 1482 C CA . PRO A 1 186 ? -15.359 -4.349 19.335 1.00 72.69 186 PRO A CA 1
ATOM 1483 C C . PRO A 1 186 ? -15.329 -5.875 19.395 1.00 72.69 186 PRO A C 1
ATOM 1485 O O . PRO A 1 186 ? -14.592 -6.413 20.212 1.00 72.69 186 PRO A O 1
ATOM 1488 N N . LYS A 1 187 ? -16.106 -6.586 18.566 1.00 68.75 187 LYS A N 1
ATOM 1489 C CA . LYS A 1 187 ? -16.073 -8.053 18.482 1.00 68.75 187 LYS A CA 1
ATOM 1490 C C . LYS A 1 187 ? -14.801 -8.538 17.797 1.00 68.75 187 LYS A C 1
ATOM 1492 O O . LYS A 1 187 ? -14.187 -9.477 18.284 1.00 68.75 187 LYS A O 1
ATOM 1497 N N . ILE A 1 188 ? -14.365 -7.860 16.733 1.00 60.31 188 ILE A N 1
ATOM 1498 C CA . ILE A 1 188 ? -13.092 -8.163 16.060 1.00 60.31 188 ILE A CA 1
ATOM 1499 C C . ILE A 1 188 ? -11.926 -7.872 17.003 1.00 60.31 188 ILE A C 1
ATOM 1501 O O . ILE A 1 188 ? -11.021 -8.690 17.117 1.00 60.31 188 ILE A O 1
ATOM 1505 N N . GLU A 1 189 ? -11.955 -6.755 17.735 1.00 55.66 189 GLU A N 1
ATOM 1506 C CA . GLU A 1 189 ? -10.907 -6.463 18.715 1.00 55.66 189 GLU A CA 1
ATOM 1507 C C . GLU A 1 189 ? -10.980 -7.398 19.930 1.00 55.66 189 GLU A C 1
ATOM 1509 O O . GLU A 1 189 ? -9.944 -7.809 20.430 1.00 55.66 189 GLU A O 1
ATOM 1514 N N . ARG A 1 190 ? -12.171 -7.775 20.414 1.00 49.81 190 ARG A N 1
ATOM 1515 C CA . ARG A 1 190 ? -12.299 -8.759 21.498 1.00 49.81 190 ARG A CA 1
ATOM 1516 C C . ARG A 1 190 ? -11.771 -10.112 21.072 1.00 49.81 190 ARG A C 1
ATOM 1518 O O . ARG A 1 190 ? -11.057 -10.701 21.869 1.00 49.81 190 ARG A O 1
ATOM 1525 N N . ASN A 1 191 ? -12.042 -10.541 19.842 1.00 38.84 191 ASN A N 1
ATOM 1526 C CA . ASN A 1 191 ? -11.434 -11.730 19.260 1.00 38.84 191 ASN A CA 1
ATOM 1527 C C . ASN A 1 191 ? -9.919 -11.549 19.153 1.00 38.84 191 ASN A C 1
ATOM 1529 O O . ASN A 1 191 ? -9.215 -12.397 19.660 1.00 38.84 191 ASN A O 1
ATOM 1533 N N . ARG A 1 192 ? -9.403 -10.393 18.708 1.00 38.38 192 ARG A N 1
ATOM 1534 C CA . ARG A 1 192 ? -7.960 -10.075 18.780 1.00 38.38 192 ARG A CA 1
ATOM 1535 C C . ARG A 1 192 ? -7.393 -10.002 20.202 1.00 38.38 192 ARG A C 1
ATOM 1537 O O . ARG A 1 192 ? -6.203 -10.197 20.370 1.00 38.38 192 ARG A O 1
ATOM 1544 N N . SER A 1 193 ? -8.191 -9.691 21.224 1.00 38.62 193 SER A N 1
ATOM 1545 C CA . SER A 1 193 ? -7.767 -9.603 22.632 1.00 38.62 193 SER A CA 1
ATOM 1546 C C . SER A 1 193 ? -7.932 -10.923 23.385 1.00 38.62 193 SER A C 1
ATOM 1548 O O . SER A 1 193 ? -7.308 -11.109 24.422 1.00 38.62 193 SER A O 1
ATOM 1550 N N . LEU A 1 194 ? -8.795 -11.811 22.886 1.00 32.22 194 LEU A N 1
ATOM 1551 C CA . LEU A 1 194 ? -8.935 -13.201 23.304 1.00 32.22 194 LEU A CA 1
ATOM 1552 C C . LEU A 1 194 ? -7.837 -14.023 22.626 1.00 32.22 194 LEU A C 1
ATOM 1554 O O . LEU A 1 194 ? -7.117 -14.706 23.340 1.00 32.22 194 LEU A O 1
ATOM 1558 N N . ASP A 1 195 ? -7.607 -13.820 21.327 1.00 35.94 195 ASP A N 1
ATOM 1559 C CA . ASP A 1 195 ? -6.418 -14.261 20.583 1.00 35.94 195 ASP A CA 1
ATOM 1560 C C . ASP A 1 195 ? -5.148 -13.673 21.221 1.00 35.94 195 ASP A C 1
ATOM 1562 O O . ASP A 1 195 ? -4.207 -14.396 21.497 1.00 35.94 195 ASP A O 1
ATOM 1566 N N . GLY A 1 196 ? -5.155 -12.391 21.601 1.00 34.34 196 GLY A N 1
ATOM 1567 C CA . GLY A 1 196 ? -4.043 -11.710 22.277 1.00 34.34 196 GLY A CA 1
ATOM 1568 C C . GLY A 1 196 ? -3.921 -11.984 23.783 1.00 34.34 196 GLY A C 1
ATOM 1569 O O . GLY A 1 196 ? -2.972 -11.522 24.416 1.00 34.34 196 GLY A O 1
ATOM 1570 N N . LYS A 1 197 ? -4.868 -12.720 24.386 1.00 33.12 197 LYS A N 1
ATOM 1571 C CA . LYS A 1 197 ? -4.734 -13.291 25.741 1.00 33.12 197 LYS A CA 1
ATOM 1572 C C . LYS A 1 197 ? -4.301 -14.748 25.710 1.00 33.12 197 LYS A C 1
ATOM 1574 O O . LYS A 1 197 ? -3.895 -15.262 26.754 1.00 33.12 197 LYS A O 1
ATOM 1579 N N . VAL A 1 198 ? -4.309 -15.392 24.547 1.00 37.47 198 VAL A N 1
ATOM 1580 C CA . VAL A 1 198 ? -3.458 -16.551 24.340 1.00 37.47 198 VAL A CA 1
ATOM 1581 C C . VAL A 1 198 ? -2.067 -15.992 24.051 1.00 37.47 198 VAL A C 1
ATOM 1583 O O . VAL A 1 198 ? -1.773 -15.531 22.959 1.00 37.47 198 VAL A O 1
ATOM 1586 N N . LYS A 1 199 ? -1.188 -15.980 25.059 1.00 39.94 199 LYS A N 1
ATOM 1587 C CA . LYS A 1 199 ? 0.256 -16.018 24.792 1.00 39.94 199 LYS A CA 1
ATOM 1588 C C . LYS A 1 199 ? 0.494 -17.313 24.014 1.00 39.94 199 LYS A C 1
ATOM 1590 O O . LYS A 1 199 ? 0.592 -18.378 24.625 1.00 39.94 199 LYS A O 1
ATOM 1595 N N . ASP A 1 200 ? 0.419 -17.250 22.689 1.00 42.66 200 ASP A N 1
ATOM 1596 C CA . ASP A 1 200 ? 0.144 -18.433 21.889 1.00 42.66 200 ASP A CA 1
ATOM 1597 C C . ASP A 1 200 ? 1.428 -19.190 21.539 1.00 42.66 200 ASP A C 1
ATOM 1599 O O . ASP A 1 200 ? 2.072 -18.988 20.512 1.00 42.66 200 ASP A O 1
ATOM 1603 N N . ASN A 1 201 ? 1.769 -20.160 22.392 1.00 45.66 201 ASN A N 1
ATOM 1604 C CA . ASN A 1 201 ? 2.696 -21.250 22.071 1.00 45.66 201 ASN A CA 1
ATOM 1605 C C . ASN A 1 201 ? 2.253 -22.073 20.832 1.00 45.66 201 ASN A C 1
ATOM 1607 O O . ASN A 1 201 ? 2.981 -22.973 20.414 1.00 45.66 201 ASN A O 1
ATOM 1611 N N . ARG A 1 202 ? 1.089 -21.797 20.215 1.00 53.12 202 ARG A N 1
ATOM 1612 C CA . ARG A 1 202 ? 0.615 -22.471 18.995 1.00 53.12 202 ARG A CA 1
ATOM 1613 C C . ARG A 1 202 ? 1.359 -22.083 17.722 1.00 53.12 202 ARG A C 1
ATOM 1615 O O . ARG A 1 202 ? 1.366 -22.908 16.821 1.00 53.12 202 ARG A O 1
ATOM 1622 N N . LEU A 1 203 ? 1.992 -20.910 17.618 1.00 51.75 203 LEU A N 1
ATOM 1623 C CA . LEU A 1 203 ? 2.788 -20.577 16.421 1.00 51.75 203 LEU A CA 1
ATOM 1624 C C . LEU A 1 203 ? 4.185 -21.203 16.460 1.00 51.75 203 LEU A C 1
ATOM 1626 O O . LEU A 1 203 ? 4.699 -21.661 15.443 1.00 51.75 203 LEU A O 1
ATOM 1630 N N . LEU A 1 204 ? 4.758 -21.324 17.663 1.00 54.62 204 LEU A N 1
ATOM 1631 C CA . LEU A 1 204 ? 6.033 -22.010 17.890 1.00 54.62 204 LEU A CA 1
ATOM 1632 C C . LEU A 1 204 ? 5.993 -23.489 17.490 1.00 54.62 204 LEU A C 1
ATOM 1634 O O . LEU A 1 204 ? 7.028 -24.028 17.112 1.00 54.62 204 LEU A O 1
ATOM 1638 N N . LYS A 1 205 ? 4.818 -24.137 17.515 1.00 65.38 205 LYS A N 1
ATOM 1639 C CA . LYS A 1 205 ? 4.669 -25.520 17.036 1.00 65.38 205 LYS A CA 1
ATOM 1640 C C . LYS A 1 205 ? 4.916 -25.642 15.526 1.00 65.38 205 LYS A C 1
ATOM 1642 O O . LYS A 1 205 ? 5.304 -26.711 15.076 1.00 65.38 205 LYS A O 1
ATOM 1647 N N . TYR A 1 206 ? 4.702 -24.572 14.751 1.00 66.31 206 TYR A N 1
ATOM 1648 C CA . TYR A 1 206 ? 4.903 -24.596 13.302 1.00 66.31 206 TYR A CA 1
ATOM 1649 C C . TYR A 1 206 ? 6.369 -24.451 12.914 1.00 66.31 206 TYR A C 1
ATOM 1651 O O . TYR A 1 206 ? 6.743 -24.969 11.876 1.00 66.31 206 TYR A O 1
ATOM 1659 N N . VAL A 1 207 ? 7.222 -23.851 13.748 1.00 59.88 207 VAL A N 1
ATOM 1660 C CA . VAL A 1 207 ? 8.664 -23.733 13.465 1.00 59.88 207 VAL A CA 1
ATOM 1661 C C . VAL A 1 207 ? 9.316 -25.101 13.179 1.00 59.88 207 VAL A C 1
ATOM 1663 O O . VAL A 1 207 ? 9.875 -25.257 12.097 1.00 59.88 207 VAL A O 1
ATOM 1666 N N . PRO A 1 208 ? 9.200 -26.136 14.039 1.00 62.72 208 PRO A N 1
ATOM 1667 C CA . PRO A 1 208 ? 9.744 -27.460 13.731 1.00 62.72 208 PRO A CA 1
ATOM 1668 C C . PRO A 1 208 ? 9.006 -28.187 12.591 1.00 62.72 208 PRO A C 1
ATOM 1670 O O . PRO A 1 208 ? 9.621 -28.992 11.901 1.00 62.72 208 PRO A O 1
ATOM 1673 N N . LEU A 1 209 ? 7.715 -27.912 12.356 1.00 71.25 209 LEU A N 1
ATOM 1674 C CA . LEU A 1 209 ? 6.959 -28.511 11.241 1.00 71.25 209 LEU A CA 1
ATOM 1675 C C . LEU A 1 209 ? 7.386 -27.934 9.885 1.00 71.25 209 LEU A C 1
ATOM 1677 O O . LEU A 1 209 ? 7.493 -28.665 8.905 1.00 71.25 209 LEU A O 1
ATOM 1681 N N . LEU A 1 210 ? 7.662 -26.632 9.844 1.00 63.69 210 LEU A N 1
ATOM 1682 C CA . LEU A 1 210 ? 8.181 -25.918 8.684 1.00 63.69 210 LEU A CA 1
ATOM 168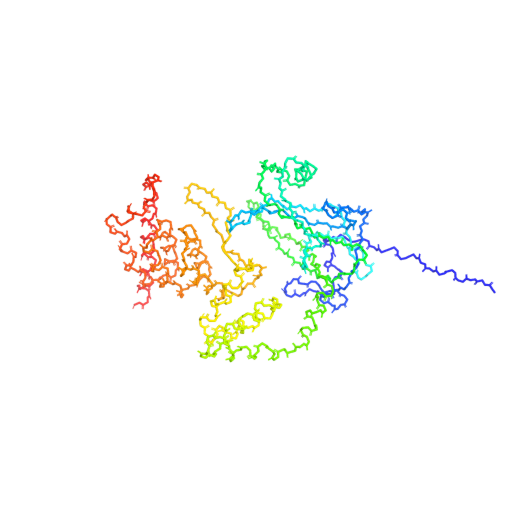3 C C . LEU A 1 210 ? 9.656 -26.261 8.420 1.00 63.69 210 LEU A C 1
ATOM 1685 O O . LEU A 1 210 ? 10.065 -26.343 7.268 1.00 63.69 210 LEU A O 1
ATOM 1689 N N . LEU A 1 211 ? 10.428 -26.540 9.472 1.00 63.94 211 LEU A N 1
ATOM 1690 C CA . LEU A 1 211 ? 11.800 -27.052 9.389 1.00 63.94 211 LEU A CA 1
ATOM 1691 C C . LEU A 1 211 ? 11.896 -28.558 9.102 1.00 63.94 211 LEU A C 1
ATOM 1693 O O . LEU A 1 211 ? 12.998 -29.092 8.980 1.00 63.94 211 LEU A O 1
ATOM 1697 N N . SER A 1 212 ? 10.766 -29.263 9.013 1.00 71.94 212 SER A N 1
ATOM 1698 C CA . SER A 1 212 ? 10.761 -30.698 8.740 1.00 71.94 212 SER A CA 1
ATOM 1699 C C . SER A 1 212 ? 11.402 -31.002 7.382 1.00 71.94 212 SER A C 1
ATOM 1701 O O . SER A 1 212 ? 11.132 -30.334 6.382 1.00 71.94 212 SER A O 1
ATOM 1703 N N . GLY A 1 213 ? 12.210 -32.065 7.321 1.00 65.12 213 GLY A N 1
ATOM 1704 C CA . GLY A 1 213 ? 12.719 -32.603 6.055 1.00 65.12 213 GLY A CA 1
ATOM 1705 C C . GLY A 1 213 ? 11.619 -33.190 5.159 1.00 65.12 213 GLY A C 1
ATOM 1706 O O . GLY A 1 213 ? 11.852 -33.402 3.971 1.00 65.12 213 GLY A O 1
ATOM 1707 N N . ASP A 1 214 ? 10.422 -33.419 5.710 1.00 71.00 214 ASP A N 1
ATOM 1708 C CA . ASP A 1 214 ? 9.266 -33.974 5.008 1.00 71.00 214 ASP A CA 1
ATOM 1709 C C . ASP A 1 214 ? 8.453 -32.870 4.280 1.00 71.00 214 ASP A C 1
ATOM 1711 O O . ASP A 1 214 ? 7.899 -31.968 4.927 1.00 71.00 214 ASP A O 1
ATOM 1715 N N . PRO A 1 215 ? 8.347 -32.913 2.935 1.00 60.50 215 PRO A N 1
ATOM 1716 C CA . PRO A 1 215 ? 7.583 -31.947 2.143 1.00 60.50 215 PRO A CA 1
ATOM 1717 C C . PRO A 1 215 ? 6.080 -31.902 2.449 1.00 60.50 215 PRO A C 1
ATOM 1719 O O . PRO A 1 215 ? 5.489 -30.825 2.345 1.00 60.50 215 PRO A O 1
ATOM 1722 N N . GLU A 1 216 ? 5.457 -33.020 2.825 1.00 68.69 216 GLU A N 1
ATOM 1723 C CA . GLU A 1 216 ? 4.015 -33.079 3.105 1.00 68.69 216 GLU A CA 1
ATOM 1724 C C . GLU A 1 216 ? 3.690 -32.425 4.446 1.00 68.69 216 GLU A C 1
ATOM 1726 O O . GLU A 1 216 ? 2.752 -31.632 4.545 1.00 68.69 216 GLU A O 1
ATOM 1731 N N . ILE A 1 217 ? 4.531 -32.660 5.459 1.00 73.50 217 ILE A N 1
ATOM 1732 C CA . ILE A 1 217 ? 4.411 -32.003 6.769 1.00 73.50 217 ILE A CA 1
ATOM 1733 C C . ILE A 1 217 ? 4.547 -30.485 6.612 1.00 73.50 217 ILE A C 1
ATOM 1735 O O . ILE A 1 217 ? 3.718 -29.735 7.136 1.00 73.50 217 ILE A O 1
ATOM 1739 N N . ARG A 1 218 ? 5.532 -30.026 5.827 1.00 66.88 218 ARG A N 1
ATOM 1740 C CA . ARG A 1 218 ? 5.691 -28.597 5.515 1.00 66.88 218 ARG A CA 1
ATOM 1741 C C . ARG A 1 218 ? 4.489 -28.037 4.765 1.00 66.88 218 ARG A C 1
ATOM 1743 O O . ARG A 1 218 ? 3.966 -26.997 5.146 1.00 66.88 218 ARG A O 1
ATOM 1750 N N . SER A 1 219 ? 4.015 -28.728 3.732 1.00 57.19 219 SER A N 1
ATOM 1751 C CA . SER A 1 219 ? 2.887 -28.269 2.910 1.00 57.19 219 SER A CA 1
ATOM 1752 C C . SER A 1 219 ? 1.567 -28.234 3.685 1.00 57.19 219 SER A C 1
ATOM 1754 O O . SER A 1 219 ? 0.723 -27.376 3.430 1.00 57.19 219 SER A O 1
ATOM 1756 N N . SER A 1 220 ? 1.377 -29.148 4.638 1.00 69.69 220 SER A N 1
ATOM 1757 C CA . SER A 1 220 ? 0.233 -29.149 5.552 1.00 69.69 220 SER A CA 1
ATOM 1758 C C . SER A 1 220 ? 0.323 -28.006 6.563 1.00 69.69 220 SER A C 1
ATOM 1760 O O . SER A 1 220 ? -0.654 -27.292 6.765 1.00 69.69 220 SER A O 1
ATOM 1762 N N . ALA A 1 221 ? 1.502 -27.780 7.153 1.00 69.31 221 ALA A N 1
ATOM 1763 C CA . ALA A 1 221 ? 1.747 -26.662 8.062 1.00 69.31 221 ALA A CA 1
ATOM 1764 C C . ALA A 1 221 ? 1.526 -25.309 7.371 1.00 69.31 221 ALA A C 1
ATOM 1766 O O . ALA A 1 221 ? 0.882 -24.424 7.928 1.00 69.31 221 ALA A O 1
ATOM 1767 N N . ILE A 1 222 ? 2.002 -25.172 6.132 1.00 62.22 222 ILE A N 1
ATOM 1768 C CA . ILE A 1 222 ? 1.773 -23.993 5.298 1.00 62.22 222 ILE A CA 1
ATOM 1769 C C . ILE A 1 222 ? 0.275 -23.801 5.028 1.00 62.22 222 ILE A C 1
ATOM 1771 O O . ILE A 1 222 ? -0.223 -22.695 5.211 1.00 62.22 222 ILE A O 1
ATOM 1775 N N . ARG A 1 223 ? -0.468 -24.855 4.660 1.00 63.91 223 ARG A N 1
ATOM 1776 C CA . ARG A 1 223 ? -1.931 -24.784 4.473 1.00 63.91 223 ARG A CA 1
ATOM 1777 C C . ARG A 1 223 ? -2.667 -24.339 5.736 1.00 63.91 223 ARG A C 1
ATOM 1779 O O . ARG A 1 223 ? -3.498 -23.443 5.666 1.00 63.91 223 ARG A O 1
ATOM 1786 N N . GLU A 1 224 ? -2.310 -24.879 6.896 1.00 68.69 224 GLU A N 1
ATOM 1787 C CA . GLU A 1 224 ? -2.898 -24.431 8.162 1.00 68.69 224 GLU A CA 1
ATOM 1788 C C . GLU A 1 224 ? -2.574 -22.963 8.474 1.00 68.69 224 GLU A C 1
ATOM 1790 O O . GLU A 1 224 ? -3.436 -22.243 8.973 1.00 68.69 224 GLU A O 1
ATOM 1795 N N . LEU A 1 225 ? -1.364 -22.490 8.153 1.00 64.06 225 LEU A N 1
ATOM 1796 C CA . LEU A 1 225 ? -0.996 -21.077 8.297 1.00 64.06 225 LEU A CA 1
ATOM 1797 C C . LEU A 1 225 ? -1.757 -20.170 7.318 1.00 64.06 225 LEU A C 1
ATOM 1799 O O . LEU A 1 225 ? -2.093 -19.039 7.674 1.00 64.06 225 LEU A O 1
ATOM 1803 N N . ILE A 1 226 ? -2.071 -20.660 6.114 1.00 55.16 226 ILE A N 1
ATOM 1804 C CA . ILE A 1 226 ? -2.910 -19.959 5.129 1.00 55.16 226 ILE A CA 1
ATOM 1805 C C . ILE A 1 226 ? -4.315 -19.716 5.690 1.00 55.16 226 ILE A C 1
ATOM 1807 O O . ILE A 1 226 ? -4.860 -18.627 5.490 1.00 55.16 226 ILE A O 1
ATOM 1811 N N . ASP A 1 227 ? -4.862 -20.675 6.433 1.00 57.53 227 ASP A N 1
ATOM 1812 C CA . ASP A 1 227 ? -6.212 -20.605 7.000 1.00 57.53 227 ASP A CA 1
ATOM 1813 C C . ASP A 1 227 ? -6.291 -19.791 8.313 1.00 57.53 227 ASP A C 1
ATOM 1815 O O . ASP A 1 227 ? -7.384 -19.531 8.824 1.00 57.53 227 ASP A O 1
ATOM 1819 N N . MET A 1 228 ? -5.154 -19.338 8.865 1.00 59.25 228 MET A N 1
ATOM 1820 C CA . MET A 1 228 ? -5.092 -18.564 10.114 1.00 59.25 228 MET A CA 1
ATOM 1821 C C . MET A 1 228 ? -5.263 -17.043 9.948 1.00 59.25 228 MET A C 1
ATOM 1823 O O . MET A 1 228 ? -5.042 -16.446 8.894 1.00 59.25 228 MET A O 1
ATOM 1827 N N . ASN A 1 229 ? -5.659 -16.400 11.056 1.00 53.50 229 ASN A N 1
ATOM 1828 C CA . ASN A 1 229 ? -5.921 -14.964 11.165 1.00 53.50 229 ASN A CA 1
ATOM 1829 C C . ASN A 1 229 ? -4.653 -14.118 10.914 1.00 53.50 229 ASN A C 1
ATOM 1831 O O . ASN A 1 229 ? -3.576 -14.411 11.431 1.00 53.50 229 ASN A O 1
ATOM 1835 N N . HIS A 1 230 ? -4.810 -13.007 10.191 1.00 52.66 230 HIS A N 1
ATOM 1836 C CA . HIS A 1 230 ? -3.735 -12.180 9.623 1.00 52.66 230 HIS A CA 1
ATOM 1837 C C . HIS A 1 230 ? -2.695 -11.601 10.605 1.00 52.66 230 HIS A C 1
ATOM 1839 O O . HIS A 1 230 ? -1.698 -11.061 10.149 1.00 52.66 230 HIS A O 1
ATOM 1845 N N . GLY A 1 231 ? -2.941 -11.602 11.920 1.00 49.72 231 GLY A N 1
ATOM 1846 C CA . GLY A 1 231 ? -1.984 -11.098 12.921 1.00 49.72 231 GLY A CA 1
ATOM 1847 C C . GLY A 1 231 ? -0.988 -12.153 13.414 1.00 49.72 231 GLY A C 1
ATOM 1848 O O . GLY A 1 231 ? 0.059 -11.804 13.938 1.00 49.72 231 GLY A O 1
ATOM 1849 N N . LEU A 1 232 ? -1.297 -13.441 13.228 1.00 51.56 232 LEU A N 1
ATOM 1850 C CA . LEU A 1 232 ? -0.459 -14.555 13.686 1.00 51.56 232 LEU A CA 1
ATOM 1851 C C . LEU A 1 232 ? 0.695 -14.856 12.713 1.00 51.56 232 LEU A C 1
ATOM 1853 O O . LEU A 1 232 ? 1.737 -15.358 13.119 1.00 51.56 232 LEU A O 1
ATOM 1857 N N . VAL A 1 233 ? 0.530 -14.523 11.430 1.00 53.28 233 VAL A N 1
ATOM 1858 C CA . VAL A 1 233 ? 1.579 -14.693 10.411 1.00 53.28 233 VAL A CA 1
ATOM 1859 C C . VAL A 1 233 ? 2.733 -13.703 10.654 1.00 53.28 233 VAL A C 1
ATOM 1861 O O . VAL A 1 233 ? 3.890 -14.095 10.545 1.00 53.28 233 VAL A O 1
ATOM 1864 N N . GLU A 1 234 ? 2.428 -12.471 11.095 1.00 51.47 234 GLU A N 1
ATOM 1865 C CA . GLU A 1 234 ? 3.388 -11.429 11.529 1.00 51.47 234 GLU A CA 1
ATOM 1866 C C . GLU A 1 234 ? 4.316 -11.911 12.666 1.00 51.47 234 GLU A C 1
ATOM 1868 O O . GLU A 1 234 ? 5.529 -11.768 12.563 1.00 51.47 234 GLU A O 1
ATOM 1873 N N . GLU A 1 235 ? 3.793 -12.583 13.702 1.00 55.25 235 GLU A N 1
ATOM 1874 C CA . GLU A 1 235 ? 4.614 -13.123 14.810 1.00 55.25 235 GLU A CA 1
ATOM 1875 C C . GLU A 1 235 ? 5.522 -14.303 14.404 1.00 55.25 235 GLU A C 1
ATOM 1877 O O . GLU A 1 235 ? 6.498 -14.618 15.095 1.00 55.25 235 GLU A O 1
ATOM 1882 N N . LEU A 1 236 ? 5.200 -14.980 13.298 1.00 57.50 236 LEU A N 1
ATOM 1883 C CA . LEU A 1 236 ? 6.032 -16.029 12.708 1.00 57.50 236 LEU A CA 1
ATOM 1884 C C . LEU A 1 236 ? 7.161 -15.453 11.854 1.00 57.50 236 LEU A C 1
ATOM 1886 O O . LEU A 1 236 ? 8.203 -16.096 11.762 1.00 57.50 236 LEU A O 1
ATOM 1890 N N . TYR A 1 237 ? 6.997 -14.258 11.279 1.00 60.19 237 TYR A N 1
ATOM 1891 C CA . TYR A 1 237 ? 8.002 -13.644 10.408 1.00 60.19 237 TYR A CA 1
ATOM 1892 C C . TYR A 1 237 ? 9.319 -13.373 11.132 1.00 60.19 237 TYR A C 1
ATOM 1894 O O . TYR A 1 237 ? 10.345 -13.886 10.694 1.00 60.19 237 TYR A O 1
ATOM 1902 N N . ASP A 1 238 ? 9.295 -12.683 12.276 1.00 53.50 238 ASP A N 1
ATOM 1903 C CA . ASP A 1 238 ? 10.506 -12.387 13.065 1.00 53.50 238 ASP A CA 1
ATOM 1904 C C . ASP A 1 238 ? 11.254 -13.663 13.494 1.00 53.50 238 ASP A C 1
ATOM 1906 O O . ASP A 1 238 ? 12.475 -13.671 13.659 1.00 53.50 238 ASP A O 1
ATOM 1910 N N . LYS A 1 239 ? 10.526 -14.779 13.645 1.00 57.25 239 LYS A N 1
ATOM 1911 C CA . LYS A 1 239 ? 11.091 -16.082 14.019 1.00 57.25 239 LYS A CA 1
ATOM 1912 C C . LYS A 1 239 ? 11.539 -16.929 12.832 1.00 57.25 239 LYS A C 1
ATOM 1914 O O . LYS A 1 239 ? 12.456 -17.715 13.007 1.00 57.25 239 LYS A O 1
ATOM 1919 N N . LEU A 1 240 ? 10.920 -16.811 11.659 1.00 56.53 240 LEU A N 1
ATOM 1920 C CA . LEU A 1 240 ? 11.285 -17.578 10.460 1.00 56.53 240 LEU A CA 1
ATOM 1921 C C . LEU A 1 240 ? 12.379 -16.899 9.631 1.00 56.53 240 LEU A C 1
ATOM 1923 O O . LEU A 1 240 ? 13.163 -17.591 8.986 1.00 56.53 240 LEU A O 1
ATOM 1927 N N . LEU A 1 241 ? 12.481 -15.568 9.711 1.00 53.25 241 LEU A N 1
ATOM 1928 C CA . LEU A 1 241 ? 13.545 -14.759 9.102 1.00 53.25 241 LEU A CA 1
ATOM 1929 C C . LEU A 1 241 ? 14.956 -15.206 9.501 1.00 53.25 241 LEU A C 1
ATOM 1931 O O . LEU A 1 241 ? 15.895 -15.033 8.723 1.00 53.25 241 LEU A O 1
ATOM 1935 N N . THR A 1 242 ? 15.091 -15.768 10.705 1.00 53.22 242 THR A N 1
ATOM 1936 C CA . THR A 1 242 ? 16.354 -16.264 11.272 1.00 53.22 242 THR A CA 1
ATOM 1937 C C . THR A 1 242 ? 16.604 -17.748 10.988 1.00 53.22 242 THR A C 1
ATOM 1939 O O . THR A 1 242 ? 17.635 -18.275 11.398 1.00 53.22 242 THR A O 1
ATOM 1942 N N . VAL A 1 243 ? 15.672 -18.430 10.311 1.00 53.03 243 VAL A N 1
ATOM 1943 C CA . VAL A 1 243 ? 15.604 -19.896 10.275 1.00 53.03 243 VAL A CA 1
ATOM 1944 C C . VAL A 1 243 ? 15.768 -20.476 8.863 1.00 53.03 243 VAL A C 1
ATOM 1946 O O . VAL A 1 243 ? 16.599 -21.365 8.702 1.00 53.03 243 VAL A O 1
ATOM 1949 N N . ASP A 1 244 ? 15.015 -20.019 7.851 1.00 62.72 244 ASP A N 1
ATOM 1950 C CA . ASP A 1 244 ? 15.131 -20.536 6.468 1.00 62.72 244 ASP A CA 1
ATOM 1951 C C . ASP A 1 244 ? 14.537 -19.559 5.431 1.00 62.72 244 ASP A C 1
ATOM 1953 O O . ASP A 1 244 ? 13.380 -19.142 5.532 1.00 62.72 244 ASP A O 1
ATOM 1957 N N . GLU A 1 245 ? 15.312 -19.239 4.395 1.00 62.47 245 GLU A N 1
ATOM 1958 C CA . GLU A 1 245 ? 14.927 -18.373 3.274 1.00 62.47 245 GLU A CA 1
ATOM 1959 C C . GLU A 1 245 ? 13.733 -18.925 2.472 1.00 62.47 245 GLU A C 1
ATOM 1961 O O . GLU A 1 245 ? 12.799 -18.187 2.155 1.00 62.47 245 GLU A O 1
ATOM 1966 N N . LYS A 1 246 ? 13.670 -20.246 2.249 1.00 64.44 246 LYS A N 1
ATOM 1967 C CA . LYS A 1 246 ? 12.586 -20.891 1.481 1.00 64.44 246 LYS A CA 1
ATOM 1968 C C . LYS A 1 246 ? 11.242 -20.829 2.194 1.00 64.44 246 LYS A C 1
ATOM 1970 O O . LYS A 1 246 ? 10.190 -20.842 1.552 1.00 64.44 246 LYS A O 1
ATOM 1975 N N . LEU A 1 247 ? 11.262 -20.776 3.525 1.00 65.50 247 LEU A N 1
ATOM 1976 C CA . LEU A 1 247 ? 10.054 -20.608 4.326 1.00 65.50 247 LEU A CA 1
ATOM 1977 C C . LEU A 1 247 ? 9.519 -19.183 4.214 1.00 65.50 247 LEU A C 1
ATOM 1979 O O . LEU A 1 247 ? 8.312 -19.008 4.069 1.00 65.50 247 LEU A O 1
ATOM 1983 N N . VAL A 1 248 ? 10.399 -18.181 4.211 1.00 69.12 248 VAL A N 1
ATOM 1984 C CA . VAL A 1 248 ? 10.021 -16.772 4.031 1.00 69.12 248 VAL A CA 1
ATOM 1985 C C . VAL A 1 248 ? 9.382 -16.551 2.653 1.00 69.12 248 VAL A C 1
ATOM 1987 O O . VAL A 1 248 ? 8.322 -15.927 2.568 1.00 69.12 248 VAL A O 1
ATOM 1990 N N . GLU A 1 249 ? 9.936 -17.151 1.594 1.00 74.75 249 GLU A N 1
ATOM 1991 C CA . GLU A 1 249 ? 9.337 -17.111 0.251 1.00 74.75 249 GLU A CA 1
ATOM 1992 C C . GLU A 1 249 ? 7.914 -17.677 0.203 1.00 74.75 249 GLU A C 1
ATOM 1994 O O . GLU A 1 249 ? 7.030 -17.116 -0.451 1.00 74.75 249 GLU A O 1
ATOM 1999 N N . ALA A 1 250 ? 7.676 -18.805 0.882 1.00 67.88 250 ALA A N 1
ATOM 2000 C CA . ALA A 1 250 ? 6.358 -19.428 0.913 1.00 67.88 250 ALA A CA 1
ATOM 2001 C C . ALA A 1 250 ? 5.317 -18.476 1.514 1.00 67.88 250 ALA A C 1
ATOM 2003 O O . ALA A 1 250 ? 4.197 -18.395 1.010 1.00 67.88 250 ALA A O 1
ATOM 2004 N N . ILE A 1 251 ? 5.693 -17.706 2.538 1.00 71.56 251 ILE A N 1
ATOM 2005 C CA . ILE A 1 251 ? 4.790 -16.727 3.141 1.00 71.56 251 ILE A CA 1
ATOM 2006 C C . ILE A 1 251 ? 4.585 -15.520 2.221 1.00 71.56 251 ILE A C 1
ATOM 2008 O O . ILE A 1 251 ? 3.451 -15.059 2.093 1.00 71.56 251 ILE A O 1
ATOM 2012 N N . PHE A 1 252 ? 5.612 -15.053 1.503 1.00 77.88 252 PHE A N 1
ATOM 2013 C CA . PHE A 1 252 ? 5.423 -14.011 0.487 1.00 77.88 252 PHE A CA 1
ATOM 2014 C C . PHE A 1 252 ? 4.401 -14.421 -0.575 1.00 77.88 252 PHE A C 1
ATOM 2016 O O . PHE A 1 252 ? 3.458 -13.671 -0.809 1.00 77.88 252 PHE A O 1
ATOM 2023 N N . ARG A 1 253 ? 4.493 -15.642 -1.122 1.00 73.88 253 ARG A N 1
ATOM 2024 C CA . ARG A 1 253 ? 3.495 -16.162 -2.080 1.00 73.88 253 ARG A CA 1
ATOM 2025 C C . ARG A 1 253 ? 2.075 -16.145 -1.524 1.00 73.88 253 ARG A C 1
ATOM 2027 O O . ARG A 1 253 ? 1.126 -15.848 -2.244 1.00 73.88 253 ARG A O 1
ATOM 2034 N N . ILE A 1 254 ? 1.920 -16.471 -0.244 1.00 67.25 254 ILE A N 1
ATOM 2035 C CA . ILE A 1 254 ? 0.616 -16.480 0.429 1.00 67.25 254 ILE A CA 1
ATOM 2036 C C . ILE A 1 254 ? 0.070 -15.062 0.557 1.00 67.25 254 ILE A C 1
ATOM 2038 O O . ILE A 1 254 ? -1.098 -14.826 0.244 1.00 67.25 254 ILE A O 1
ATOM 2042 N N . LEU A 1 255 ? 0.898 -14.118 1.006 1.00 70.19 255 LEU A N 1
ATOM 2043 C CA . LEU A 1 255 ? 0.490 -12.724 1.144 1.00 70.19 255 LEU A CA 1
ATOM 2044 C C . LEU A 1 255 ? 0.183 -12.083 -0.215 1.00 70.19 255 LEU A C 1
ATOM 2046 O O . LEU A 1 255 ? -0.786 -11.333 -0.319 1.00 70.19 255 LEU A O 1
ATOM 2050 N N . GLU A 1 256 ? 0.941 -12.416 -1.259 1.00 74.12 256 GLU A N 1
ATOM 2051 C CA . GLU A 1 256 ? 0.646 -12.008 -2.636 1.00 74.12 256 GLU A CA 1
ATOM 2052 C C . GLU A 1 256 ? -0.687 -12.574 -3.123 1.00 74.12 256 GLU A C 1
ATOM 2054 O O . GLU A 1 256 ? -1.526 -11.824 -3.619 1.00 74.12 256 GLU A O 1
ATOM 2059 N N . GLY A 1 257 ? -0.928 -13.875 -2.923 1.00 63.16 257 GLY A N 1
ATOM 2060 C CA . GLY A 1 257 ? -2.188 -14.524 -3.298 1.00 63.16 257 GLY A CA 1
ATOM 2061 C C . GLY A 1 257 ? -3.407 -13.943 -2.574 1.00 63.16 257 GLY A C 1
ATOM 2062 O O . GLY A 1 257 ? -4.512 -13.943 -3.115 1.00 63.16 257 GLY A O 1
ATOM 2063 N N . LYS A 1 258 ? -3.210 -13.395 -1.370 1.00 62.81 258 LYS A N 1
ATOM 2064 C CA . LYS A 1 258 ? -4.233 -12.660 -0.610 1.00 62.81 258 LYS A CA 1
ATOM 2065 C C . LYS A 1 258 ? -4.335 -11.174 -0.990 1.00 62.81 258 LYS A C 1
ATOM 2067 O O . LYS A 1 258 ? -5.214 -10.482 -0.478 1.00 62.81 258 LYS A O 1
ATOM 2072 N N . GLY A 1 259 ? -3.466 -10.671 -1.870 1.00 66.06 259 GLY A N 1
ATOM 2073 C CA . GLY A 1 259 ? -3.400 -9.260 -2.262 1.00 66.06 259 GLY A CA 1
ATOM 2074 C C . GLY A 1 259 ? -2.908 -8.329 -1.148 1.00 66.06 259 GLY A C 1
ATOM 2075 O O . GLY A 1 259 ? -3.178 -7.125 -1.183 1.00 66.06 259 GLY A O 1
ATOM 2076 N N . GLU A 1 260 ? -2.227 -8.876 -0.139 1.00 68.75 260 GLU A N 1
ATOM 2077 C CA . GLU A 1 260 ? -1.714 -8.132 1.014 1.00 68.75 260 GLU A CA 1
ATOM 2078 C C . GLU A 1 260 ? -0.366 -7.480 0.725 1.00 68.75 260 GLU A C 1
ATOM 2080 O O . GLU A 1 260 ? -0.104 -6.385 1.217 1.00 68.75 260 GLU A O 1
ATOM 2085 N N . ILE A 1 261 ? 0.461 -8.116 -0.100 1.00 79.38 261 ILE A N 1
ATOM 2086 C CA . ILE A 1 261 ? 1.691 -7.533 -0.638 1.00 79.38 261 ILE A CA 1
ATOM 2087 C C . ILE A 1 261 ? 1.698 -7.705 -2.158 1.00 79.38 261 ILE A C 1
ATOM 2089 O O . ILE A 1 261 ? 1.027 -8.591 -2.682 1.00 79.38 261 ILE A O 1
ATOM 2093 N N . GLY A 1 262 ? 2.387 -6.836 -2.891 1.00 85.50 262 GLY A N 1
ATOM 2094 C CA . GLY A 1 262 ? 2.365 -6.899 -4.353 1.00 85.50 262 GLY A CA 1
ATOM 2095 C C . GLY A 1 262 ? 3.113 -5.761 -5.027 1.00 85.50 262 GLY A C 1
ATOM 2096 O O . GLY A 1 262 ? 3.579 -4.836 -4.365 1.00 85.50 262 GLY A O 1
ATOM 2097 N N . LEU A 1 263 ? 3.179 -5.811 -6.355 1.00 84.12 263 LEU A N 1
ATOM 2098 C CA . LEU A 1 263 ? 3.451 -4.644 -7.191 1.00 84.12 263 LEU A CA 1
ATOM 2099 C C . LEU A 1 263 ? 2.112 -4.168 -7.757 1.00 84.12 263 LEU A C 1
ATOM 2101 O O . LEU A 1 263 ? 1.358 -4.952 -8.327 1.00 84.12 263 LEU A O 1
ATOM 2105 N N . ARG A 1 264 ? 1.775 -2.896 -7.546 1.00 79.81 264 ARG A N 1
ATOM 2106 C CA . ARG A 1 264 ? 0.548 -2.287 -8.064 1.00 79.81 264 ARG A CA 1
ATOM 2107 C C . ARG A 1 264 ? 0.874 -1.374 -9.225 1.00 79.81 264 ARG A C 1
ATOM 2109 O O . ARG A 1 264 ? 1.655 -0.439 -9.061 1.00 79.81 264 ARG A O 1
ATOM 2116 N N . PHE A 1 265 ? 0.204 -1.608 -10.344 1.00 74.38 265 PHE A N 1
ATOM 2117 C CA . PHE A 1 265 ? 0.149 -0.665 -11.448 1.00 74.38 265 PHE A CA 1
ATOM 2118 C C . PHE A 1 265 ? -0.472 0.656 -10.977 1.00 74.38 265 PHE A C 1
ATOM 2120 O O . PHE A 1 265 ? -1.484 0.666 -10.268 1.00 74.38 265 PHE A O 1
ATOM 2127 N N . LEU A 1 266 ? 0.153 1.765 -11.354 1.00 66.50 266 LEU A N 1
ATOM 2128 C CA . LEU A 1 266 ? -0.316 3.115 -11.074 1.00 66.50 266 LEU A CA 1
ATOM 2129 C C . LEU A 1 266 ? -0.948 3.734 -12.317 1.00 66.50 266 LEU A C 1
ATOM 2131 O O . LEU A 1 266 ? -2.130 4.071 -12.302 1.00 66.50 266 LEU A O 1
ATOM 2135 N N . TRP A 1 267 ? -0.160 3.876 -13.378 1.00 61.47 267 TRP A N 1
ATOM 2136 C CA . TRP A 1 267 ? -0.578 4.383 -14.682 1.00 61.47 267 TRP A CA 1
ATOM 2137 C C . TRP A 1 267 ? 0.480 4.028 -15.733 1.00 61.47 267 TRP A C 1
ATOM 2139 O O . TRP A 1 267 ? 1.542 3.512 -15.395 1.00 61.47 267 TRP A O 1
ATOM 2149 N N . GLN A 1 268 ? 0.201 4.306 -17.004 1.00 63.56 268 GLN A N 1
ATOM 2150 C CA . GLN A 1 268 ? 1.124 4.078 -18.116 1.00 63.56 268 GLN A CA 1
ATOM 2151 C C . GLN A 1 268 ? 1.374 5.388 -18.863 1.00 63.56 268 GLN A C 1
ATOM 2153 O O . GLN A 1 268 ? 0.439 6.159 -19.087 1.00 63.56 268 GLN A O 1
ATOM 2158 N N . ASP A 1 269 ? 2.620 5.627 -19.258 1.00 63.84 269 ASP A N 1
ATOM 2159 C CA . ASP A 1 269 ? 3.017 6.748 -20.109 1.00 63.84 269 ASP A CA 1
ATOM 2160 C C . ASP A 1 269 ? 3.901 6.284 -21.286 1.00 63.84 269 ASP A C 1
ATOM 2162 O O . ASP A 1 269 ? 3.989 5.093 -21.592 1.00 63.84 269 ASP A O 1
ATOM 2166 N N . LYS A 1 270 ? 4.536 7.238 -21.985 1.00 58.44 270 LYS A N 1
ATOM 2167 C CA . LYS A 1 270 ? 5.420 6.964 -23.133 1.00 58.44 270 LYS A CA 1
ATOM 2168 C C . LYS A 1 270 ? 6.708 6.215 -22.754 1.00 58.44 270 LYS A C 1
ATOM 2170 O O . LYS A 1 270 ? 7.357 5.669 -23.638 1.00 58.44 270 LYS A O 1
ATOM 2175 N N . SER A 1 271 ? 7.099 6.230 -21.480 1.00 56.47 271 SER A N 1
ATOM 2176 C CA . SER A 1 271 ? 8.272 5.533 -20.938 1.00 56.47 271 SER A CA 1
ATOM 2177 C C . SER A 1 271 ? 7.966 4.133 -20.413 1.00 56.47 271 SER A C 1
ATOM 2179 O O . SER A 1 271 ? 8.894 3.339 -20.281 1.00 56.47 271 SER A O 1
ATOM 2181 N N . GLY A 1 272 ? 6.696 3.805 -20.171 1.00 65.38 272 GLY A N 1
ATOM 2182 C CA . GLY A 1 272 ? 6.268 2.460 -19.807 1.00 65.38 272 GLY A CA 1
ATOM 2183 C C . GLY A 1 272 ? 5.124 2.452 -18.803 1.00 65.38 272 GLY A C 1
ATOM 2184 O O . GLY A 1 272 ? 4.458 3.458 -18.556 1.00 65.38 272 GLY A O 1
ATOM 2185 N N . SER A 1 273 ? 4.869 1.276 -18.235 1.00 72.75 273 SER A N 1
ATOM 2186 C CA . SER A 1 273 ? 3.950 1.139 -17.106 1.00 72.75 273 SER A CA 1
ATOM 2187 C C . SER A 1 273 ? 4.664 1.544 -15.819 1.00 72.75 273 SER A C 1
ATOM 2189 O O . SER A 1 273 ? 5.794 1.136 -15.586 1.00 72.75 273 SER A O 1
ATOM 2191 N N . ILE A 1 274 ? 4.013 2.319 -14.959 1.00 73.00 274 ILE A N 1
ATOM 2192 C CA . ILE A 1 274 ? 4.564 2.708 -13.662 1.00 73.00 274 ILE A CA 1
ATOM 2193 C C . ILE A 1 274 ? 3.948 1.823 -12.590 1.00 73.00 274 ILE A C 1
ATOM 2195 O O . ILE A 1 274 ? 2.725 1.731 -12.461 1.00 73.00 274 ILE A O 1
ATOM 2199 N N . TYR A 1 275 ? 4.809 1.196 -11.795 1.00 82.38 275 TYR A N 1
ATOM 2200 C CA . TYR A 1 275 ? 4.423 0.363 -10.665 1.00 82.38 275 TYR A CA 1
ATOM 2201 C C . TYR A 1 275 ? 4.883 0.984 -9.347 1.00 82.38 275 TYR A C 1
ATOM 2203 O O . TYR A 1 275 ? 5.784 1.821 -9.302 1.00 82.38 275 TYR A O 1
ATOM 2211 N N . ARG A 1 276 ? 4.264 0.548 -8.250 1.00 83.00 276 ARG A N 1
ATOM 2212 C CA . ARG A 1 276 ? 4.799 0.722 -6.897 1.00 83.00 276 ARG A CA 1
ATOM 2213 C C . ARG A 1 276 ? 4.637 -0.553 -6.082 1.00 83.00 276 ARG A C 1
ATOM 2215 O O . ARG A 1 276 ? 3.618 -1.235 -6.243 1.00 83.00 276 ARG A O 1
ATOM 2222 N N . PRO A 1 277 ? 5.541 -0.836 -5.138 1.00 83.88 277 PRO A N 1
ATOM 2223 C CA . PRO A 1 277 ? 5.277 -1.843 -4.130 1.00 83.88 277 PRO A CA 1
ATOM 2224 C C . PRO A 1 277 ? 4.069 -1.435 -3.290 1.00 83.88 277 PRO A C 1
ATOM 2226 O O . PRO A 1 277 ? 3.851 -0.263 -2.971 1.00 83.88 277 PRO A O 1
ATOM 2229 N N . PHE A 1 278 ? 3.243 -2.417 -2.971 1.00 83.44 278 PHE A N 1
ATOM 2230 C CA . PHE A 1 278 ? 2.103 -2.263 -2.095 1.00 83.44 278 PHE A CA 1
ATOM 2231 C C . PHE A 1 278 ? 2.232 -3.234 -0.941 1.00 83.44 278 PHE A C 1
ATOM 2233 O O . PHE A 1 278 ? 2.458 -4.423 -1.145 1.00 83.44 278 PHE A O 1
ATOM 2240 N N . PHE A 1 279 ? 1.996 -2.707 0.252 1.00 80.44 279 PHE A N 1
ATOM 2241 C CA . PHE A 1 279 ? 1.874 -3.470 1.476 1.00 80.44 279 PHE A CA 1
ATOM 2242 C C . PHE A 1 279 ? 0.589 -2.996 2.157 1.00 80.44 279 PHE A C 1
ATOM 2244 O O . PHE A 1 279 ? 0.414 -1.807 2.429 1.00 80.44 279 PHE A O 1
ATOM 2251 N N . ALA A 1 280 ? -0.353 -3.907 2.396 1.00 63.22 280 ALA A N 1
ATOM 2252 C CA . ALA A 1 280 ? -1.643 -3.605 3.019 1.00 63.22 280 ALA A CA 1
ATOM 2253 C C . ALA A 1 280 ? -1.497 -3.083 4.455 1.00 63.22 280 ALA A C 1
ATOM 2255 O O . ALA A 1 280 ? -2.437 -2.516 5.021 1.00 63.22 280 ALA A O 1
ATOM 2256 N N . ARG A 1 281 ? -0.318 -3.291 5.043 1.00 65.69 281 ARG A N 1
ATOM 2257 C CA . ARG A 1 281 ? 0.105 -2.831 6.360 1.00 65.69 281 ARG A CA 1
ATOM 2258 C C . ARG A 1 281 ? 1.560 -2.388 6.284 1.00 65.69 281 ARG A C 1
ATOM 2260 O O . ARG A 1 281 ? 2.279 -2.780 5.370 1.00 65.69 281 ARG A O 1
ATOM 2267 N N . GLU A 1 282 ? 1.975 -1.586 7.255 1.00 74.19 282 GLU A N 1
ATOM 2268 C CA . GLU A 1 282 ? 3.375 -1.197 7.393 1.00 74.19 282 GLU A CA 1
ATOM 2269 C C . GLU A 1 282 ? 4.212 -2.431 7.750 1.00 74.19 282 GLU A C 1
ATOM 2271 O O . GLU A 1 282 ? 3.927 -3.088 8.752 1.00 74.19 282 GLU A O 1
ATOM 2276 N N . LEU A 1 283 ? 5.214 -2.746 6.927 1.00 73.00 283 LEU A N 1
ATOM 2277 C CA . LEU A 1 283 ? 6.194 -3.797 7.202 1.00 73.00 283 LEU A CA 1
ATOM 2278 C C . LEU A 1 283 ? 7.527 -3.168 7.636 1.00 73.00 283 LEU A C 1
ATOM 2280 O O . LEU A 1 283 ? 7.854 -2.079 7.163 1.00 73.00 283 LEU A O 1
ATOM 2284 N N . PRO A 1 284 ? 8.320 -3.843 8.485 1.00 76.00 284 PRO A N 1
ATOM 2285 C CA . PRO A 1 284 ? 9.719 -3.485 8.699 1.00 76.00 284 PRO A CA 1
ATOM 2286 C C . PRO A 1 284 ? 10.487 -3.418 7.373 1.00 76.00 284 PRO A C 1
ATOM 2288 O O . PRO A 1 284 ? 10.253 -4.239 6.483 1.00 76.00 284 PRO A O 1
ATOM 2291 N N . ASP A 1 285 ? 11.423 -2.478 7.250 1.00 82.94 285 ASP A N 1
ATOM 2292 C CA . ASP A 1 285 ? 12.168 -2.282 6.001 1.00 82.94 285 ASP A CA 1
ATOM 2293 C C . ASP A 1 285 ? 12.976 -3.524 5.606 1.00 82.94 285 ASP A C 1
ATOM 2295 O O . ASP A 1 285 ? 12.950 -3.898 4.440 1.00 82.94 285 ASP A O 1
ATOM 2299 N N . GLU A 1 286 ? 13.551 -4.261 6.563 1.00 81.00 286 GLU A N 1
ATOM 2300 C CA . GLU A 1 286 ? 14.229 -5.544 6.295 1.00 81.00 286 GLU A CA 1
ATOM 2301 C C . GLU A 1 286 ? 13.314 -6.546 5.559 1.00 81.00 286 GLU A C 1
ATOM 2303 O O . GLU A 1 286 ? 13.731 -7.234 4.626 1.00 81.00 286 GLU A O 1
ATOM 2308 N N . LEU A 1 287 ? 12.029 -6.594 5.923 1.00 76.44 287 LEU A N 1
ATOM 2309 C CA . LEU A 1 287 ? 11.049 -7.461 5.268 1.00 76.44 287 LEU A CA 1
ATOM 2310 C C . LEU A 1 287 ? 10.650 -6.951 3.886 1.00 76.44 287 LEU A C 1
ATOM 2312 O O . LEU A 1 287 ? 10.468 -7.758 2.973 1.00 76.44 287 LEU A O 1
ATOM 2316 N N . LYS A 1 288 ? 10.532 -5.629 3.717 1.00 86.56 288 LYS A N 1
ATOM 2317 C CA . LYS A 1 288 ? 10.298 -5.026 2.399 1.00 86.56 288 LYS A CA 1
ATOM 2318 C C . LYS A 1 288 ? 11.458 -5.347 1.460 1.00 86.56 288 LYS A C 1
ATOM 2320 O O . LYS A 1 288 ? 11.208 -5.773 0.338 1.00 86.56 288 LYS A O 1
ATOM 2325 N N . ILE A 1 289 ? 12.698 -5.213 1.932 1.00 89.75 289 ILE A N 1
ATOM 2326 C CA . ILE A 1 289 ? 13.912 -5.509 1.164 1.00 89.75 289 ILE A CA 1
ATOM 2327 C C . ILE A 1 289 ? 13.924 -6.972 0.725 1.00 89.75 289 ILE A C 1
ATOM 2329 O O . ILE A 1 289 ? 14.003 -7.245 -0.471 1.00 89.75 289 ILE A O 1
ATOM 2333 N N . ARG A 1 290 ? 13.752 -7.921 1.655 1.00 85.31 290 ARG A N 1
ATOM 2334 C CA . ARG A 1 290 ? 13.720 -9.353 1.308 1.00 85.31 290 ARG A CA 1
ATOM 2335 C C . ARG A 1 290 ? 12.606 -9.699 0.330 1.00 85.31 290 ARG A C 1
ATOM 2337 O O . ARG A 1 290 ? 12.822 -10.486 -0.585 1.00 85.31 290 ARG A O 1
ATOM 2344 N N . TYR A 1 291 ? 11.424 -9.115 0.503 1.00 87.69 291 TYR A N 1
ATOM 2345 C CA . TYR A 1 291 ? 10.324 -9.318 -0.434 1.00 87.69 291 TYR A CA 1
ATOM 2346 C C . TYR A 1 291 ? 10.652 -8.785 -1.835 1.00 87.69 291 TYR A C 1
ATOM 2348 O O . TYR A 1 291 ? 10.354 -9.443 -2.829 1.00 87.69 291 TYR A O 1
ATOM 2356 N N . LEU A 1 292 ? 11.280 -7.613 -1.927 1.00 92.81 292 LEU A N 1
ATOM 2357 C CA . LEU A 1 292 ? 11.686 -7.022 -3.199 1.00 92.81 292 LEU A CA 1
ATOM 2358 C C . LEU A 1 292 ? 12.780 -7.848 -3.888 1.00 92.81 292 LEU A C 1
ATOM 2360 O O . LEU A 1 292 ? 12.660 -8.099 -5.083 1.00 92.81 292 LEU A O 1
ATOM 2364 N N . ILE A 1 293 ? 13.769 -8.356 -3.146 1.00 90.50 293 ILE A N 1
ATOM 2365 C CA . ILE A 1 293 ? 14.773 -9.297 -3.674 1.00 90.50 293 ILE A CA 1
ATOM 2366 C C . ILE A 1 293 ? 14.086 -10.574 -4.180 1.00 90.50 293 ILE A C 1
ATOM 2368 O O . ILE A 1 293 ? 14.264 -10.949 -5.336 1.00 90.50 293 ILE A O 1
ATOM 2372 N N . TYR A 1 294 ? 13.195 -11.171 -3.381 1.00 87.81 294 TYR A N 1
ATOM 2373 C CA . TYR A 1 294 ? 12.373 -12.313 -3.802 1.00 87.81 294 TYR A CA 1
ATOM 2374 C C . TYR A 1 294 ? 11.588 -12.034 -5.095 1.00 87.81 294 TYR A C 1
ATOM 2376 O O . TYR A 1 294 ? 11.427 -12.921 -5.938 1.00 87.81 294 TYR A O 1
ATOM 2384 N N . LYS A 1 295 ? 11.083 -10.807 -5.273 1.00 89.44 295 LYS A N 1
ATOM 2385 C CA . LYS A 1 295 ? 10.369 -10.413 -6.490 1.00 89.44 295 LYS A CA 1
ATOM 2386 C C . LYS A 1 295 ? 11.276 -10.356 -7.712 1.00 89.44 295 LYS A C 1
ATOM 2388 O O . LYS A 1 295 ? 10.816 -10.734 -8.785 1.00 89.44 295 LYS A O 1
ATOM 2393 N N . MET A 1 296 ? 12.531 -9.935 -7.566 1.00 89.25 296 MET A N 1
ATOM 2394 C CA . MET A 1 296 ? 13.504 -9.907 -8.668 1.00 89.25 296 MET A CA 1
ATOM 2395 C C . MET A 1 296 ? 13.823 -11.300 -9.218 1.00 89.25 296 MET A C 1
ATOM 2397 O O . MET A 1 296 ? 14.183 -11.438 -10.388 1.00 89.25 296 MET A O 1
ATOM 2401 N N . ASP A 1 297 ? 13.646 -12.341 -8.406 1.00 83.81 297 ASP A N 1
ATOM 2402 C CA .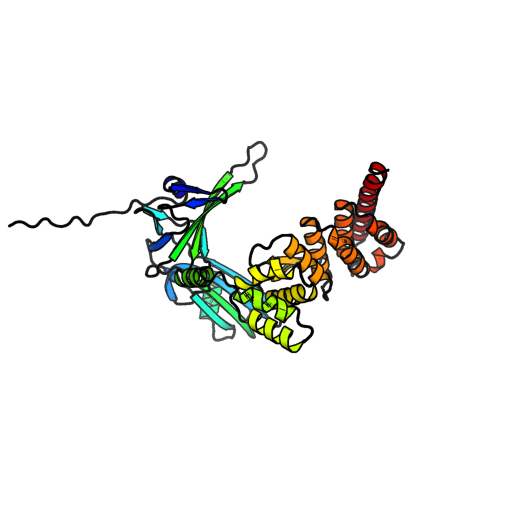 ASP A 1 297 ? 13.812 -13.737 -8.820 1.00 83.81 297 ASP A CA 1
ATOM 2403 C C . ASP A 1 297 ? 12.605 -14.329 -9.551 1.00 83.81 297 ASP A C 1
ATOM 2405 O O . ASP A 1 297 ? 12.610 -15.500 -9.936 1.00 83.81 297 ASP A O 1
ATOM 2409 N N . ARG A 1 298 ? 11.574 -13.518 -9.793 1.00 83.56 298 ARG A N 1
ATOM 2410 C CA . ARG A 1 298 ? 10.411 -13.876 -10.607 1.00 83.56 298 ARG A CA 1
ATOM 2411 C C . ARG A 1 298 ? 10.505 -13.245 -11.994 1.00 83.56 298 ARG A C 1
ATOM 2413 O O . ARG A 1 298 ? 11.266 -12.307 -12.216 1.00 83.56 298 ARG A O 1
ATOM 2420 N N . ASP A 1 299 ? 9.694 -13.754 -12.917 1.00 81.62 299 ASP A N 1
ATOM 2421 C CA . ASP A 1 299 ? 9.524 -13.154 -14.240 1.00 81.62 299 ASP A CA 1
ATOM 2422 C C . ASP A 1 299 ? 8.769 -11.824 -14.099 1.00 81.62 299 ASP A C 1
ATOM 2424 O O . ASP A 1 299 ? 7.538 -11.789 -14.062 1.00 81.62 299 ASP A O 1
ATOM 2428 N N . LEU A 1 300 ? 9.525 -10.734 -13.951 1.00 88.62 300 LEU A N 1
ATOM 2429 C CA . LEU A 1 300 ? 9.020 -9.363 -13.923 1.00 88.62 300 LEU A CA 1
ATOM 2430 C C . LEU A 1 300 ? 9.082 -8.749 -15.323 1.00 88.62 300 LEU A C 1
ATOM 2432 O O . LEU A 1 300 ? 10.055 -8.934 -16.058 1.00 88.62 300 LEU A O 1
ATOM 2436 N N . SER A 1 301 ? 8.080 -7.945 -15.672 1.00 88.25 301 SER A N 1
ATOM 2437 C CA . SER A 1 301 ? 8.209 -7.021 -16.800 1.00 88.25 301 SER A CA 1
ATOM 2438 C C . SER A 1 301 ? 9.316 -5.993 -16.531 1.00 88.25 301 SER A C 1
ATOM 2440 O O . SER A 1 301 ? 9.652 -5.707 -15.381 1.00 88.25 301 SER A O 1
ATOM 2442 N N . SER A 1 302 ? 9.866 -5.377 -17.582 1.00 87.56 302 SER A N 1
ATOM 2443 C CA . SER A 1 302 ? 10.914 -4.354 -17.430 1.00 87.56 302 SER A CA 1
ATOM 2444 C C . SER A 1 302 ? 10.477 -3.197 -16.525 1.00 87.56 302 SER A C 1
ATOM 2446 O O . SER A 1 302 ? 11.241 -2.743 -15.684 1.00 87.56 302 SER A O 1
ATOM 2448 N N . SER A 1 303 ? 9.219 -2.774 -16.634 1.00 86.81 303 SER A N 1
ATOM 2449 C CA . SER A 1 303 ? 8.626 -1.748 -15.774 1.00 86.81 303 SER A CA 1
ATOM 2450 C C . SER A 1 303 ? 8.525 -2.156 -14.299 1.00 86.81 303 SER A C 1
ATOM 2452 O O . SER A 1 303 ? 8.723 -1.336 -13.403 1.00 86.81 303 SER A O 1
ATOM 2454 N N . GLU A 1 304 ? 8.207 -3.420 -14.020 1.00 90.38 304 GLU A N 1
ATOM 2455 C CA . GLU A 1 304 ? 8.175 -3.937 -12.649 1.00 90.38 304 GLU A CA 1
ATOM 2456 C C . GLU A 1 304 ? 9.584 -4.064 -12.071 1.00 90.38 304 GLU A C 1
ATOM 2458 O O . GLU A 1 304 ? 9.803 -3.710 -10.915 1.00 90.38 304 GLU A O 1
ATOM 2463 N N . LEU A 1 305 ? 10.548 -4.517 -12.875 1.00 93.50 305 LEU A N 1
ATOM 2464 C CA . LEU A 1 305 ? 11.943 -4.622 -12.463 1.00 93.50 305 LEU A CA 1
ATOM 2465 C C . LEU A 1 305 ? 12.546 -3.244 -12.151 1.00 93.50 305 LEU A C 1
ATOM 2467 O O . LEU A 1 305 ? 13.157 -3.074 -11.099 1.00 93.50 305 LEU A O 1
ATOM 2471 N N . GLU A 1 306 ? 12.317 -2.248 -13.010 1.00 92.06 306 GLU A N 1
ATOM 2472 C CA . GLU A 1 306 ? 12.724 -0.854 -12.781 1.00 92.06 306 GLU A CA 1
ATOM 2473 C C . GLU A 1 306 ? 12.170 -0.315 -11.451 1.00 92.06 306 GLU A C 1
ATOM 2475 O O . GLU A 1 306 ? 12.893 0.297 -10.656 1.00 92.06 306 GLU A O 1
ATOM 2480 N N . CYS A 1 307 ? 10.890 -0.590 -11.182 1.00 92.12 307 CYS A N 1
ATOM 2481 C CA . CYS A 1 307 ? 10.220 -0.227 -9.939 1.00 92.12 307 CYS A CA 1
ATOM 2482 C C . CYS A 1 307 ? 10.880 -0.885 -8.718 1.00 92.12 307 CYS A C 1
ATOM 2484 O O . CYS A 1 307 ? 11.153 -0.204 -7.726 1.00 92.12 307 CYS A O 1
ATOM 2486 N N . VAL A 1 308 ? 11.162 -2.188 -8.794 1.00 95.31 308 VAL A N 1
ATOM 2487 C CA . VAL A 1 308 ? 11.784 -2.944 -7.701 1.00 95.31 308 VAL A CA 1
ATOM 2488 C C . VAL A 1 308 ? 13.199 -2.440 -7.408 1.00 95.31 308 VAL A C 1
ATOM 2490 O O . VAL A 1 308 ? 13.503 -2.161 -6.249 1.00 95.31 308 VAL A O 1
ATOM 2493 N N . ILE A 1 309 ? 14.029 -2.237 -8.438 1.00 96.00 309 ILE A N 1
ATOM 2494 C CA . ILE A 1 309 ? 15.389 -1.685 -8.296 1.00 96.00 309 ILE A CA 1
ATOM 2495 C C . ILE A 1 309 ? 15.339 -0.302 -7.636 1.00 96.00 309 ILE A C 1
ATOM 2497 O O . ILE A 1 309 ? 16.059 -0.032 -6.675 1.00 96.00 309 ILE A O 1
ATOM 2501 N N . SER A 1 310 ? 14.444 0.566 -8.111 1.00 94.12 310 SER A N 1
ATOM 2502 C CA . SER A 1 310 ? 14.299 1.922 -7.577 1.00 94.12 310 SER A CA 1
ATOM 2503 C C . SER A 1 310 ? 13.878 1.933 -6.107 1.00 94.12 310 SER A C 1
ATOM 2505 O O . SER A 1 310 ? 14.347 2.775 -5.340 1.00 94.12 310 SER A O 1
ATOM 2507 N N . GLU A 1 311 ? 12.988 1.026 -5.696 1.00 94.50 311 GLU A N 1
ATOM 2508 C CA . GLU A 1 311 ? 12.553 0.949 -4.301 1.00 94.50 311 GLU A CA 1
ATOM 2509 C C . GLU A 1 311 ? 13.643 0.384 -3.384 1.00 94.50 311 GLU A C 1
ATOM 2511 O O . GLU A 1 311 ? 13.836 0.906 -2.287 1.00 94.50 311 GLU A O 1
ATOM 2516 N N . LEU A 1 312 ? 14.406 -0.612 -3.842 1.00 95.19 312 LEU A N 1
ATOM 2517 C CA . LEU A 1 312 ? 15.580 -1.112 -3.117 1.00 95.19 312 LEU A CA 1
ATOM 2518 C C . LEU A 1 312 ? 16.603 0.006 -2.864 1.00 95.19 312 LEU A C 1
ATOM 2520 O O . LEU A 1 312 ? 17.134 0.113 -1.758 1.00 95.19 312 LEU A O 1
ATOM 2524 N N . GLY A 1 313 ? 16.792 0.899 -3.842 1.00 93.25 313 GLY A N 1
ATOM 2525 C CA . GLY A 1 313 ? 17.568 2.130 -3.680 1.00 93.25 313 GLY A CA 1
ATOM 2526 C C . GLY A 1 313 ? 17.065 3.016 -2.538 1.00 93.25 313 GLY A C 1
ATOM 2527 O O . GLY A 1 313 ? 17.837 3.417 -1.670 1.00 93.25 313 GLY A O 1
ATOM 2528 N N . LYS A 1 314 ? 15.754 3.287 -2.489 1.00 93.00 314 LYS A N 1
ATOM 2529 C CA . LYS A 1 314 ? 15.140 4.123 -1.436 1.00 93.00 314 LYS A CA 1
ATOM 2530 C C . LYS A 1 314 ? 15.223 3.496 -0.046 1.00 93.00 314 LYS A C 1
ATOM 2532 O O . LYS A 1 314 ? 15.317 4.227 0.935 1.00 93.00 314 LYS A O 1
ATOM 2537 N N . LEU A 1 315 ? 15.166 2.168 0.031 1.00 92.25 315 LEU A N 1
ATOM 2538 C CA . LEU A 1 315 ? 15.291 1.409 1.277 1.00 92.25 315 LEU A CA 1
ATOM 2539 C C . LEU A 1 315 ? 16.750 1.218 1.719 1.00 92.25 315 LEU A C 1
ATOM 2541 O O . LEU A 1 315 ? 16.985 0.615 2.760 1.00 92.25 315 LEU A O 1
ATOM 2545 N N . ASN A 1 316 ? 17.718 1.744 0.960 1.00 91.56 316 ASN A N 1
ATOM 2546 C CA . ASN A 1 316 ? 19.148 1.610 1.231 1.00 91.56 316 ASN A CA 1
ATOM 2547 C C . ASN A 1 316 ? 19.612 0.141 1.345 1.00 91.56 316 ASN A C 1
ATOM 2549 O O . ASN A 1 316 ? 20.414 -0.209 2.211 1.00 91.56 316 ASN A O 1
ATOM 2553 N N . ALA A 1 317 ? 19.068 -0.721 0.482 1.00 92.38 317 ALA A N 1
ATOM 2554 C CA . ALA A 1 317 ? 19.275 -2.167 0.488 1.00 92.38 317 ALA A CA 1
ATOM 2555 C C . ALA A 1 317 ? 20.604 -2.579 -0.167 1.00 92.38 317 ALA A C 1
ATOM 2557 O O . ALA A 1 317 ? 20.616 -3.127 -1.274 1.00 92.38 317 ALA A O 1
ATOM 2558 N N . VAL A 1 318 ? 21.734 -2.304 0.485 1.00 91.00 318 VAL A N 1
ATOM 2559 C CA . VAL A 1 318 ? 23.081 -2.602 -0.043 1.00 91.00 318 VAL A CA 1
ATOM 2560 C C . VAL A 1 318 ? 23.245 -4.093 -0.379 1.00 91.00 318 VAL A C 1
ATOM 2562 O O . VAL A 1 318 ? 23.856 -4.444 -1.384 1.00 91.00 318 VAL A O 1
ATOM 2565 N N . GLU A 1 319 ? 22.619 -4.988 0.386 1.00 88.44 319 GLU A N 1
ATOM 2566 C CA . GLU A 1 319 ? 22.633 -6.438 0.156 1.00 88.44 319 GLU A CA 1
ATOM 2567 C C . GLU A 1 319 ? 22.009 -6.874 -1.183 1.00 88.44 319 GLU A C 1
ATOM 2569 O O . GLU A 1 319 ? 22.250 -7.989 -1.641 1.00 88.44 319 GLU A O 1
ATOM 2574 N N . SER A 1 320 ? 21.227 -6.007 -1.833 1.00 93.12 320 SER A N 1
ATOM 2575 C CA . SER A 1 320 ? 20.573 -6.312 -3.111 1.00 93.12 320 SER A CA 1
ATOM 2576 C C . SER A 1 320 ? 21.479 -6.134 -4.335 1.00 93.12 320 SER A C 1
ATOM 2578 O O . SER A 1 320 ? 21.109 -6.578 -5.423 1.00 93.12 320 SER A O 1
ATOM 2580 N N . ILE A 1 321 ? 22.670 -5.535 -4.181 1.00 94.56 321 ILE A N 1
ATOM 2581 C CA . ILE A 1 321 ? 23.586 -5.220 -5.292 1.00 94.56 321 ILE A CA 1
ATOM 2582 C C . ILE A 1 321 ? 23.836 -6.425 -6.221 1.00 94.56 321 ILE A C 1
ATOM 2584 O O . ILE A 1 321 ? 23.659 -6.259 -7.431 1.00 94.56 321 ILE A O 1
ATOM 2588 N N . PRO A 1 322 ? 24.175 -7.638 -5.729 1.00 92.81 322 PRO A N 1
ATOM 2589 C CA . PRO A 1 322 ? 24.426 -8.782 -6.608 1.00 92.81 322 PRO A CA 1
ATOM 2590 C C . PRO A 1 322 ? 23.209 -9.165 -7.461 1.00 92.81 322 PRO A C 1
ATOM 2592 O O . PRO A 1 322 ? 23.345 -9.401 -8.661 1.00 92.81 322 PRO A O 1
ATOM 2595 N N . ALA A 1 323 ? 22.012 -9.158 -6.864 1.00 91.38 323 ALA A N 1
ATOM 2596 C CA . ALA A 1 323 ? 20.770 -9.459 -7.572 1.00 91.38 323 ALA A CA 1
ATOM 2597 C C . ALA A 1 323 ? 20.444 -8.382 -8.621 1.00 91.38 323 ALA A C 1
ATOM 2599 O O . ALA A 1 323 ? 20.012 -8.702 -9.729 1.00 91.38 323 ALA A O 1
ATOM 2600 N N . ILE A 1 324 ? 20.694 -7.102 -8.315 1.00 95.25 324 ILE A N 1
ATOM 2601 C CA . ILE A 1 324 ? 20.516 -5.999 -9.273 1.00 95.25 324 ILE A CA 1
ATOM 2602 C C . ILE A 1 324 ? 21.451 -6.162 -10.471 1.00 95.25 324 ILE A C 1
ATOM 2604 O O . ILE A 1 324 ? 20.983 -6.025 -11.601 1.00 95.25 324 ILE A O 1
ATOM 2608 N N . ILE A 1 325 ? 22.725 -6.508 -10.259 1.00 94.12 325 ILE A N 1
ATOM 2609 C CA . ILE A 1 325 ? 23.680 -6.743 -11.354 1.00 94.12 325 ILE A CA 1
ATOM 2610 C C . ILE A 1 325 ? 23.177 -7.859 -12.281 1.00 94.12 325 ILE A C 1
ATOM 2612 O O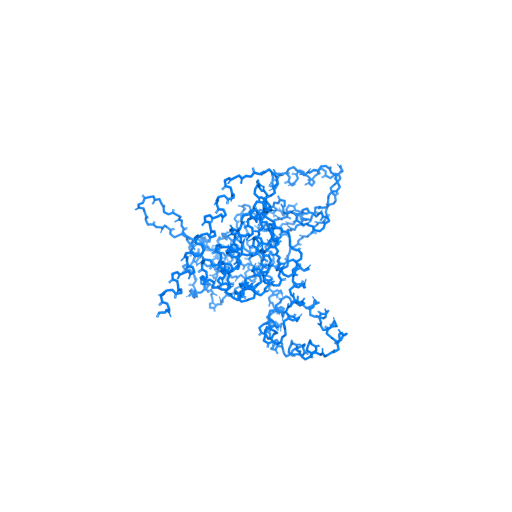 . ILE A 1 325 ? 23.101 -7.659 -13.494 1.00 94.12 325 ILE A O 1
ATOM 2616 N N . GLU A 1 326 ? 22.784 -9.007 -11.720 1.00 91.38 326 GLU A N 1
ATOM 2617 C CA . GLU A 1 326 ? 22.335 -10.167 -12.502 1.00 91.38 326 GLU A CA 1
ATOM 2618 C C . GLU A 1 326 ? 21.116 -9.842 -13.381 1.00 91.38 326 GLU A C 1
ATOM 2620 O O . GLU A 1 326 ? 21.053 -10.227 -14.554 1.00 91.38 326 GLU A O 1
ATOM 2625 N N . LYS A 1 327 ? 20.130 -9.128 -12.825 1.00 91.75 327 LYS A N 1
ATOM 2626 C CA . LYS A 1 327 ? 18.876 -8.838 -13.534 1.00 91.75 327 LYS A CA 1
ATOM 2627 C C . LYS A 1 327 ? 19.025 -7.687 -14.523 1.00 91.75 327 LYS A C 1
ATOM 2629 O O . LYS A 1 327 ? 18.487 -7.774 -15.627 1.00 91.75 327 LYS A O 1
ATOM 2634 N N . ALA A 1 328 ? 19.770 -6.637 -14.170 1.00 89.56 328 ALA A N 1
ATOM 2635 C CA . ALA A 1 328 ? 19.946 -5.463 -15.024 1.00 89.56 328 ALA A CA 1
ATOM 2636 C C . ALA A 1 328 ? 20.665 -5.792 -16.345 1.00 89.56 328 ALA A C 1
ATOM 2638 O O . ALA A 1 328 ? 20.363 -5.189 -17.373 1.00 89.56 328 ALA A O 1
ATOM 2639 N N . GLU A 1 329 ? 21.545 -6.799 -16.366 1.00 83.19 329 GLU A N 1
ATOM 2640 C CA . GLU A 1 329 ? 22.290 -7.215 -17.566 1.00 83.19 329 GLU A CA 1
ATOM 2641 C C . GLU A 1 329 ? 21.387 -7.652 -18.733 1.00 83.19 329 GLU A C 1
ATOM 2643 O O . GLU A 1 329 ? 21.711 -7.461 -19.912 1.00 83.19 329 GLU A O 1
ATOM 2648 N N . LYS A 1 330 ? 20.203 -8.185 -18.422 1.00 83.81 330 LYS A N 1
ATOM 2649 C CA . LYS A 1 330 ? 19.219 -8.655 -19.408 1.00 83.81 330 LYS A CA 1
ATOM 2650 C C . LYS A 1 330 ? 18.029 -7.706 -19.566 1.00 83.81 330 LYS A C 1
ATOM 2652 O O . LYS A 1 330 ? 17.135 -8.002 -20.350 1.00 83.81 330 LYS A O 1
ATOM 2657 N N . ALA A 1 331 ? 18.026 -6.580 -18.859 1.00 86.69 331 ALA A N 1
ATOM 2658 C CA . ALA A 1 331 ? 16.876 -5.694 -18.753 1.00 86.69 331 ALA A CA 1
ATOM 2659 C C . ALA A 1 331 ? 16.889 -4.543 -19.775 1.00 86.69 331 ALA A C 1
ATOM 2661 O O . ALA A 1 331 ? 17.814 -4.419 -20.580 1.00 86.69 331 ALA A O 1
ATOM 2662 N N . SER A 1 332 ? 15.835 -3.720 -19.744 1.00 89.31 332 SER A N 1
ATOM 2663 C CA . SER A 1 332 ? 15.683 -2.529 -20.587 1.00 89.31 332 SER A CA 1
ATOM 2664 C C . SER A 1 332 ? 16.636 -1.402 -20.180 1.00 89.31 332 SER A C 1
ATOM 2666 O O . SER A 1 332 ? 17.197 -1.405 -19.080 1.00 89.31 332 SER A O 1
ATOM 2668 N N . LEU A 1 333 ? 16.763 -0.389 -21.043 1.00 90.06 333 LEU A N 1
ATOM 2669 C CA . LEU A 1 333 ? 17.577 0.798 -20.769 1.00 90.06 333 LEU A CA 1
ATOM 2670 C C . LEU A 1 333 ? 17.206 1.485 -19.439 1.00 90.06 333 LEU A C 1
ATOM 2672 O O . LEU A 1 333 ? 18.095 1.800 -18.650 1.00 90.06 333 LEU A O 1
ATOM 2676 N N . ASN A 1 334 ? 15.912 1.632 -19.131 1.00 89.00 334 ASN A N 1
ATOM 2677 C CA . ASN A 1 334 ? 15.478 2.243 -17.869 1.00 89.00 334 ASN A CA 1
ATOM 2678 C C . ASN A 1 334 ? 15.935 1.438 -16.640 1.00 89.00 334 ASN A C 1
ATOM 2680 O O . ASN A 1 334 ? 16.325 2.017 -15.629 1.00 89.00 334 ASN A O 1
ATOM 2684 N N . CYS A 1 335 ? 15.919 0.102 -16.717 1.00 92.56 335 CYS A N 1
ATOM 2685 C CA . CYS A 1 335 ? 16.396 -0.743 -15.620 1.00 92.56 335 CYS A CA 1
ATOM 2686 C C . CYS A 1 335 ? 17.896 -0.547 -15.380 1.00 92.56 335 CYS A C 1
ATOM 2688 O O . CYS A 1 335 ? 18.332 -0.511 -14.232 1.00 92.56 335 CYS A O 1
ATOM 2690 N N . ILE A 1 336 ? 18.678 -0.392 -16.454 1.00 94.88 336 ILE A N 1
ATOM 2691 C CA . ILE A 1 336 ? 20.118 -0.113 -16.373 1.00 94.88 336 ILE A CA 1
ATOM 2692 C C . ILE A 1 336 ? 20.357 1.250 -15.719 1.00 94.88 336 ILE A C 1
ATOM 2694 O O . ILE A 1 336 ? 21.212 1.359 -14.845 1.00 94.88 336 ILE A O 1
ATOM 2698 N N . MET A 1 337 ? 19.580 2.272 -16.083 1.00 94.31 337 MET A N 1
ATOM 2699 C CA . MET A 1 337 ? 19.663 3.600 -15.466 1.00 94.31 337 MET A CA 1
ATOM 2700 C C . MET A 1 337 ? 19.300 3.568 -13.979 1.00 94.31 337 MET A C 1
ATOM 2702 O O . MET A 1 337 ? 20.025 4.127 -13.156 1.00 94.31 337 MET A O 1
ATOM 2706 N N . ALA A 1 338 ? 18.213 2.877 -13.621 1.00 94.50 338 ALA A N 1
ATOM 2707 C CA . ALA A 1 338 ? 17.814 2.686 -12.230 1.00 94.50 338 ALA A CA 1
ATOM 2708 C C . ALA A 1 338 ? 18.912 1.964 -11.431 1.00 94.50 338 ALA A C 1
ATOM 2710 O O . ALA A 1 338 ? 19.265 2.404 -10.339 1.00 94.50 338 ALA A O 1
ATOM 2711 N N . ALA A 1 339 ? 19.501 0.907 -11.996 1.00 96.94 339 ALA A N 1
ATOM 2712 C CA . ALA A 1 339 ? 20.602 0.174 -11.379 1.00 96.94 339 ALA A CA 1
ATOM 2713 C C . ALA A 1 339 ? 21.849 1.053 -11.206 1.00 96.94 339 ALA A C 1
ATOM 2715 O O . ALA A 1 339 ? 22.399 1.117 -10.111 1.00 96.94 339 ALA A O 1
ATOM 2716 N N . ALA A 1 340 ? 22.259 1.788 -12.246 1.00 97.12 340 ALA A N 1
ATOM 2717 C CA . ALA A 1 340 ? 23.396 2.706 -12.188 1.00 97.12 340 ALA A CA 1
ATOM 2718 C C . ALA A 1 340 ? 23.213 3.767 -11.097 1.00 97.12 340 ALA A C 1
ATOM 2720 O O . ALA A 1 340 ? 24.139 4.019 -10.324 1.00 97.12 340 ALA A O 1
ATOM 2721 N N . LYS A 1 341 ? 22.001 4.320 -10.971 1.00 97.06 341 LYS A N 1
ATOM 2722 C CA . LYS A 1 341 ? 21.666 5.243 -9.889 1.00 97.06 341 LYS A CA 1
ATOM 2723 C C . LYS A 1 341 ? 21.888 4.607 -8.512 1.00 97.06 341 LYS A C 1
ATOM 2725 O O . LYS A 1 341 ? 22.619 5.165 -7.699 1.00 97.06 341 LYS A O 1
ATOM 2730 N N . VAL A 1 342 ? 21.314 3.421 -8.280 1.00 97.19 342 VAL A N 1
ATOM 2731 C CA . VAL A 1 342 ? 21.469 2.674 -7.018 1.00 97.19 342 VAL A CA 1
ATOM 2732 C C . VAL A 1 342 ? 22.942 2.384 -6.718 1.00 97.19 342 VAL A C 1
ATOM 2734 O O . VAL A 1 342 ? 23.399 2.615 -5.602 1.00 97.19 342 VAL A O 1
ATOM 2737 N N . PHE A 1 343 ? 23.715 1.937 -7.709 1.00 97.19 343 PHE A N 1
ATOM 2738 C CA . PHE A 1 343 ? 25.136 1.636 -7.531 1.00 97.19 343 PHE A CA 1
ATOM 2739 C C . PHE A 1 343 ? 25.971 2.872 -7.198 1.00 97.19 343 PHE A C 1
ATOM 2741 O O . PHE A 1 343 ? 26.867 2.787 -6.360 1.00 97.19 343 PHE A O 1
ATOM 2748 N N . GLY A 1 344 ? 25.678 4.020 -7.813 1.00 95.31 344 GLY A N 1
ATOM 2749 C CA . GLY A 1 344 ? 26.346 5.278 -7.486 1.00 95.31 344 GLY A CA 1
ATOM 2750 C C . GLY A 1 344 ? 25.975 5.801 -6.097 1.00 95.31 344 GLY A C 1
ATOM 2751 O O . GLY A 1 344 ? 26.857 6.259 -5.368 1.00 95.31 344 GLY A O 1
ATOM 2752 N N . ASP A 1 345 ? 24.704 5.683 -5.701 1.00 94.00 345 ASP A N 1
ATOM 2753 C CA . ASP A 1 345 ? 24.230 6.062 -4.363 1.00 94.00 345 ASP A CA 1
ATOM 2754 C C . ASP A 1 345 ? 24.865 5.183 -3.272 1.00 94.00 345 ASP A C 1
ATOM 2756 O O . ASP A 1 345 ? 25.312 5.697 -2.245 1.00 94.00 345 ASP A O 1
ATOM 2760 N N . PHE A 1 346 ? 24.978 3.873 -3.515 1.00 94.19 346 PHE A N 1
ATOM 2761 C CA . PHE A 1 346 ? 25.581 2.915 -2.578 1.00 94.19 346 PHE A CA 1
ATOM 2762 C C . PHE A 1 346 ? 27.104 2.825 -2.688 1.00 94.19 346 PHE A C 1
ATOM 2764 O O . PHE A 1 346 ? 27.726 2.140 -1.880 1.00 94.19 346 PHE A O 1
ATOM 2771 N N . LYS A 1 347 ? 27.713 3.499 -3.674 1.00 93.62 347 LYS A N 1
ATOM 2772 C CA . LYS A 1 347 ? 29.149 3.405 -3.987 1.00 93.62 347 LYS A CA 1
ATOM 2773 C C . LYS A 1 347 ? 29.603 1.942 -4.169 1.00 93.62 347 LYS A C 1
ATOM 2775 O O . LYS A 1 347 ? 30.658 1.537 -3.690 1.00 93.62 347 LYS A O 1
ATOM 2780 N N . ALA A 1 348 ? 28.790 1.157 -4.875 1.00 93.56 348 ALA A N 1
ATOM 2781 C CA . ALA A 1 348 ? 28.937 -0.286 -5.056 1.00 93.56 348 ALA A CA 1
ATOM 2782 C C . ALA A 1 348 ? 30.137 -0.660 -5.951 1.00 93.56 348 ALA A C 1
ATOM 2784 O O . ALA A 1 348 ? 30.031 -0.656 -7.180 1.00 93.56 348 ALA A O 1
ATOM 2785 N N . VAL A 1 349 ? 31.279 -1.013 -5.353 1.00 93.12 349 VAL A N 1
ATOM 2786 C CA . VAL A 1 349 ? 32.511 -1.377 -6.085 1.00 93.12 349 VAL A CA 1
ATOM 2787 C C . VAL A 1 349 ? 32.311 -2.630 -6.944 1.00 93.12 349 VAL A C 1
ATOM 2789 O O . VAL A 1 349 ? 32.838 -2.723 -8.051 1.00 93.12 349 VAL A O 1
ATOM 2792 N N . GLU A 1 350 ? 31.487 -3.568 -6.488 1.00 92.62 350 GLU A N 1
ATOM 2793 C CA . GLU A 1 350 ? 31.162 -4.815 -7.181 1.00 92.62 350 GLU A CA 1
ATOM 2794 C C . GLU A 1 350 ? 30.433 -4.585 -8.516 1.00 92.62 350 GLU A C 1
ATOM 2796 O O . GLU A 1 350 ? 30.458 -5.447 -9.394 1.00 92.62 350 GLU A O 1
ATOM 2801 N N . ALA A 1 351 ? 29.805 -3.419 -8.702 1.00 94.81 351 ALA A N 1
ATOM 2802 C CA . ALA A 1 351 ? 29.085 -3.077 -9.924 1.00 94.81 351 ALA A CA 1
ATOM 2803 C C . ALA A 1 351 ? 29.977 -2.472 -11.024 1.00 94.81 351 ALA A C 1
ATOM 2805 O O . ALA A 1 351 ? 29.504 -2.286 -12.147 1.00 94.81 351 ALA A O 1
ATOM 2806 N N . VAL A 1 352 ? 31.253 -2.169 -10.746 1.00 94.94 352 VAL A N 1
ATOM 2807 C CA . VAL A 1 352 ? 32.150 -1.473 -11.692 1.00 94.94 352 VAL A CA 1
ATOM 2808 C C . VAL A 1 352 ? 32.280 -2.224 -13.017 1.00 94.94 352 VAL A C 1
ATOM 2810 O O . VAL A 1 352 ? 32.099 -1.625 -14.077 1.00 94.94 352 VAL A O 1
ATOM 2813 N N . ASP A 1 353 ? 32.514 -3.537 -12.980 1.00 94.19 353 ASP A N 1
ATOM 2814 C CA . ASP A 1 353 ? 32.667 -4.348 -14.196 1.00 94.19 353 ASP A CA 1
ATOM 2815 C C . ASP A 1 353 ? 31.381 -4.407 -15.028 1.00 94.19 353 ASP A C 1
ATOM 2817 O O . ASP A 1 353 ? 31.421 -4.496 -16.256 1.00 94.19 353 ASP A O 1
ATOM 2821 N N . PHE A 1 354 ? 30.217 -4.366 -14.377 1.00 95.00 354 PHE A N 1
ATOM 2822 C CA . PHE A 1 354 ? 28.932 -4.266 -15.064 1.00 95.00 354 PHE A CA 1
ATOM 2823 C C . PHE A 1 354 ? 28.769 -2.892 -15.729 1.00 95.00 354 PHE A C 1
ATOM 2825 O O . PHE A 1 354 ? 28.486 -2.820 -16.923 1.00 95.00 354 PHE A O 1
ATOM 2832 N N . LEU A 1 355 ? 29.023 -1.807 -14.993 1.00 95.94 355 LEU A N 1
ATOM 2833 C CA . LEU A 1 355 ? 28.902 -0.436 -15.495 1.00 95.94 355 LEU A CA 1
ATOM 2834 C C . LEU A 1 355 ? 29.850 -0.160 -16.672 1.00 95.94 355 LEU A C 1
ATOM 2836 O O . LEU A 1 355 ? 29.434 0.423 -17.671 1.00 95.94 355 LEU A O 1
ATOM 2840 N N . LEU A 1 356 ? 31.100 -0.629 -16.602 1.00 94.38 356 LEU A N 1
ATOM 2841 C CA . LEU A 1 356 ? 32.053 -0.519 -17.711 1.00 94.38 356 LEU A CA 1
ATOM 2842 C C . LEU A 1 356 ? 31.598 -1.313 -18.938 1.00 94.38 356 LEU A C 1
ATOM 2844 O O . LEU A 1 356 ? 31.730 -0.826 -20.061 1.00 94.38 356 LEU A O 1
ATOM 2848 N N . ARG A 1 357 ? 31.019 -2.506 -18.740 1.00 92.94 357 ARG A N 1
ATOM 2849 C CA . ARG A 1 357 ? 30.458 -3.299 -19.841 1.00 92.94 357 ARG A CA 1
ATOM 2850 C C . ARG A 1 357 ? 29.292 -2.599 -20.526 1.00 92.94 357 ARG A C 1
ATOM 2852 O O . ARG A 1 357 ? 29.205 -2.656 -21.750 1.00 92.94 357 ARG A O 1
ATOM 2859 N N . CYS A 1 358 ? 28.447 -1.905 -19.767 1.00 92.62 358 CYS A N 1
ATOM 2860 C CA . CYS A 1 358 ? 27.362 -1.111 -20.333 1.00 92.62 358 CYS A CA 1
ATOM 2861 C C . CYS A 1 358 ? 27.867 -0.005 -21.272 1.00 92.62 358 CYS A C 1
ATOM 2863 O O . CYS A 1 358 ? 27.168 0.341 -22.213 1.00 92.62 358 CYS A O 1
ATOM 2865 N N . LEU A 1 359 ? 29.080 0.519 -21.072 1.00 92.25 359 LEU A N 1
ATOM 2866 C CA . LEU A 1 359 ? 29.668 1.541 -21.947 1.00 92.25 359 LEU A CA 1
ATOM 2867 C C . LEU A 1 359 ? 30.340 0.973 -23.208 1.00 92.25 359 LEU A C 1
ATOM 2869 O O . LEU A 1 359 ? 30.834 1.751 -24.028 1.00 92.25 359 LEU A O 1
ATOM 2873 N N . TYR A 1 360 ? 30.379 -0.352 -23.399 1.00 91.12 360 TYR A N 1
ATOM 2874 C CA . TYR A 1 360 ? 30.915 -0.904 -24.640 1.00 91.12 360 TYR A CA 1
ATOM 2875 C C . TYR A 1 360 ? 30.032 -0.539 -25.843 1.00 91.12 360 TYR A C 1
ATOM 2877 O O . TYR A 1 360 ? 28.802 -0.600 -25.744 1.00 91.12 360 TYR A O 1
ATOM 2885 N N . PRO A 1 361 ? 30.641 -0.215 -27.002 1.00 87.12 361 PRO A N 1
ATOM 2886 C CA . PRO A 1 361 ? 29.891 0.136 -28.202 1.00 87.12 361 PRO A CA 1
ATOM 2887 C C . PRO A 1 361 ? 28.860 -0.936 -28.571 1.00 87.12 361 PRO A C 1
ATOM 2889 O O . PRO A 1 361 ? 29.205 -2.109 -28.716 1.00 87.12 361 PRO A O 1
ATOM 2892 N N . GLY A 1 362 ? 27.603 -0.529 -28.750 1.00 84.50 362 GLY A N 1
ATOM 2893 C CA . GLY A 1 362 ? 26.508 -1.409 -29.152 1.00 84.50 362 GLY A CA 1
ATOM 2894 C C . GLY A 1 362 ? 25.754 -2.064 -27.993 1.00 84.50 362 GLY A C 1
ATOM 2895 O O . GLY A 1 362 ? 24.700 -2.653 -28.241 1.00 84.50 362 GLY A O 1
ATOM 2896 N N . PHE A 1 363 ? 26.241 -1.985 -26.744 1.00 90.06 363 PHE A N 1
ATOM 2897 C CA . PHE A 1 363 ? 25.535 -2.584 -25.610 1.00 90.06 363 PHE A CA 1
ATOM 2898 C C . PHE A 1 363 ? 24.232 -1.839 -25.317 1.00 90.06 363 PHE A C 1
ATOM 2900 O O . PHE A 1 363 ? 23.169 -2.447 -25.405 1.00 90.06 363 PHE A O 1
ATOM 2907 N N . LEU A 1 364 ? 24.283 -0.539 -25.008 1.00 89.75 364 LEU A N 1
ATOM 2908 C CA . LEU A 1 364 ? 23.078 0.241 -24.682 1.00 89.75 364 LEU A CA 1
ATOM 2909 C C . LEU A 1 364 ? 22.141 0.350 -25.880 1.00 89.75 364 LEU A C 1
ATOM 2911 O O . LEU A 1 364 ? 20.929 0.259 -25.719 1.00 89.75 364 LEU A O 1
ATOM 2915 N N . GLU A 1 365 ? 22.698 0.466 -27.085 1.00 88.69 365 GLU A N 1
ATOM 2916 C CA . GLU A 1 365 ? 21.942 0.512 -28.333 1.00 88.69 365 GLU A CA 1
ATOM 2917 C C . GLU A 1 365 ? 21.110 -0.764 -28.533 1.00 88.69 365 GLU A C 1
ATOM 2919 O O . GLU A 1 365 ? 19.987 -0.692 -29.026 1.00 88.69 365 GLU A O 1
ATOM 2924 N N . SER A 1 366 ? 21.606 -1.924 -28.078 1.00 86.94 366 SER A N 1
ATOM 2925 C CA . SER A 1 366 ? 20.854 -3.190 -28.106 1.00 86.94 366 SER A CA 1
ATOM 2926 C C . SER A 1 366 ? 19.685 -3.257 -27.112 1.00 86.94 366 SER A C 1
ATOM 2928 O O . SER A 1 366 ? 18.886 -4.189 -27.179 1.00 86.94 366 SER A O 1
ATOM 2930 N N . LYS A 1 367 ? 19.585 -2.300 -26.179 1.00 86.31 367 LYS A N 1
ATOM 2931 C CA . LYS A 1 367 ? 18.574 -2.251 -25.105 1.00 86.31 367 LYS A CA 1
ATOM 2932 C C . LYS A 1 367 ? 17.478 -1.214 -25.347 1.00 86.31 367 LYS A C 1
ATOM 2934 O O . LYS A 1 367 ? 16.615 -1.037 -24.485 1.00 86.31 367 LYS A O 1
ATOM 2939 N N . VAL A 1 368 ? 17.530 -0.513 -26.478 1.00 79.88 368 VAL A N 1
ATOM 2940 C CA . VAL A 1 368 ? 16.538 0.494 -26.863 1.00 79.88 368 VAL A CA 1
ATOM 2941 C C . VAL A 1 368 ? 15.370 -0.184 -27.566 1.00 79.88 368 VAL A C 1
ATOM 2943 O O . VAL A 1 368 ? 15.535 -0.776 -28.633 1.00 79.88 368 VAL A O 1
ATOM 2946 N N . ASP A 1 369 ? 14.178 -0.049 -26.993 1.00 67.06 369 ASP A N 1
ATOM 2947 C CA . ASP A 1 369 ? 12.939 -0.430 -27.665 1.00 67.06 369 ASP A CA 1
ATOM 2948 C C . ASP A 1 369 ? 12.546 0.631 -28.706 1.00 67.06 369 ASP A C 1
ATOM 2950 O O . ASP A 1 369 ? 12.752 1.829 -28.516 1.00 67.06 369 ASP A O 1
ATOM 2954 N N . SER A 1 370 ? 11.967 0.203 -29.829 1.00 58.59 370 SER A N 1
ATOM 2955 C CA . SER A 1 370 ? 11.494 1.118 -30.876 1.00 58.59 370 SER A CA 1
ATOM 2956 C C . SER A 1 370 ? 10.315 1.975 -30.379 1.00 58.59 370 SER A C 1
ATOM 2958 O O . SER A 1 370 ? 9.362 1.413 -29.834 1.00 58.59 370 SER A O 1
ATOM 2960 N N . PRO A 1 371 ? 10.273 3.293 -30.665 1.00 59.28 371 PRO A N 1
ATOM 2961 C CA . PRO A 1 371 ? 11.191 4.052 -31.517 1.00 59.28 371 PRO A CA 1
ATOM 2962 C C . PRO A 1 371 ? 12.489 4.462 -30.809 1.00 59.28 371 PRO A C 1
ATOM 2964 O O . PRO A 1 371 ? 12.481 4.854 -29.647 1.00 59.28 371 PRO A O 1
ATOM 2967 N N . PHE A 1 372 ? 13.589 4.415 -31.565 1.00 63.19 372 PHE A N 1
ATOM 2968 C CA . PHE A 1 372 ? 14.925 4.801 -31.114 1.00 63.19 372 PHE A CA 1
ATOM 2969 C C . PHE A 1 372 ? 14.949 6.253 -30.614 1.00 63.19 372 PHE A C 1
ATOM 2971 O O . PHE A 1 372 ? 14.651 7.176 -31.374 1.00 63.19 372 PHE A O 1
ATOM 2978 N N . ASP A 1 373 ? 15.310 6.439 -29.344 1.00 72.62 373 ASP A N 1
ATOM 2979 C CA . ASP A 1 373 ? 15.414 7.739 -28.681 1.00 72.62 373 ASP A CA 1
ATOM 2980 C C . ASP A 1 373 ? 16.873 7.994 -28.278 1.00 72.62 373 ASP A C 1
ATOM 2982 O O . ASP A 1 373 ? 17.360 7.499 -27.260 1.00 72.62 373 ASP A O 1
ATOM 2986 N N . GLU A 1 374 ? 17.582 8.756 -29.111 1.00 80.12 374 GLU A N 1
ATOM 2987 C CA . GLU A 1 374 ? 19.001 9.080 -28.921 1.00 80.12 374 GLU A CA 1
ATOM 2988 C C . GLU A 1 374 ? 19.246 9.890 -27.636 1.00 80.12 374 GLU A C 1
ATOM 2990 O O . GLU A 1 374 ? 20.293 9.750 -27.008 1.00 80.12 374 GLU A O 1
ATOM 2995 N N . SER A 1 375 ? 18.255 10.672 -27.187 1.00 83.50 375 SER A N 1
ATOM 2996 C CA . SER A 1 375 ? 18.373 11.474 -25.965 1.00 83.50 375 SER A CA 1
ATOM 2997 C C . SER A 1 375 ? 18.445 10.606 -24.707 1.00 83.50 375 SER A C 1
ATOM 2999 O O . SER A 1 375 ? 19.265 10.860 -23.827 1.00 83.50 375 SER A O 1
ATOM 3001 N N . LYS A 1 376 ? 17.670 9.516 -24.660 1.00 84.00 376 LYS A N 1
ATOM 3002 C CA . LYS A 1 376 ? 17.706 8.547 -23.555 1.00 84.00 376 LYS A CA 1
ATOM 3003 C C . LYS A 1 376 ? 18.992 7.735 -23.512 1.00 84.00 376 LYS A C 1
ATOM 3005 O O . LYS A 1 376 ? 19.445 7.361 -22.434 1.00 84.00 376 LYS A O 1
ATOM 3010 N N . LEU A 1 377 ? 19.569 7.427 -24.673 1.00 88.00 377 LEU A N 1
ATOM 3011 C CA . LEU A 1 377 ? 20.860 6.742 -24.733 1.00 88.00 377 LEU A CA 1
ATOM 3012 C C . LEU A 1 377 ? 21.962 7.588 -24.102 1.00 88.00 377 LEU A C 1
ATOM 3014 O O . LEU A 1 377 ? 22.777 7.056 -23.348 1.00 88.00 377 LEU A O 1
ATOM 3018 N N . GLU A 1 378 ? 21.968 8.888 -24.387 1.00 90.44 378 GLU A N 1
ATOM 3019 C CA . GLU A 1 378 ? 22.936 9.798 -23.785 1.00 90.44 378 GLU A CA 1
ATOM 3020 C C . GLU A 1 378 ? 22.694 9.953 -22.280 1.00 90.44 378 GLU A C 1
ATOM 3022 O O . GLU A 1 378 ? 23.631 9.804 -21.500 1.00 90.44 378 GLU A O 1
ATOM 3027 N N . GLU A 1 379 ? 21.437 10.097 -21.848 1.00 90.62 379 GLU A N 1
ATOM 3028 C CA . GLU A 1 379 ? 21.081 10.130 -20.421 1.00 90.62 379 GLU A CA 1
ATOM 3029 C C . GLU A 1 379 ? 21.563 8.871 -19.675 1.00 90.62 379 GLU A C 1
ATOM 3031 O O . GLU A 1 379 ? 22.112 8.946 -18.572 1.00 90.62 379 GLU A O 1
ATOM 3036 N N . ALA A 1 380 ? 21.418 7.693 -20.291 1.00 91.56 380 ALA A N 1
ATOM 3037 C CA . ALA A 1 380 ? 21.907 6.448 -19.715 1.00 91.56 380 ALA A CA 1
ATOM 3038 C C . ALA A 1 380 ? 23.435 6.430 -19.577 1.00 91.56 380 ALA A C 1
ATOM 3040 O O . ALA A 1 380 ? 23.951 5.989 -18.547 1.00 91.56 380 ALA A O 1
ATOM 3041 N N . ARG A 1 381 ? 24.167 6.932 -20.580 1.00 94.81 381 ARG A N 1
ATOM 3042 C CA . ARG A 1 381 ? 25.632 7.050 -20.525 1.00 94.81 381 ARG A CA 1
ATOM 3043 C C . ARG A 1 381 ? 26.069 8.007 -19.424 1.00 94.81 381 ARG A C 1
ATOM 3045 O O . ARG A 1 381 ? 26.933 7.642 -18.630 1.00 94.81 381 ARG A O 1
ATOM 3052 N N . GLU A 1 382 ? 25.447 9.181 -19.335 1.00 96.25 382 GLU A N 1
ATOM 3053 C CA . GLU A 1 382 ? 25.725 10.166 -18.286 1.00 96.25 382 GLU A CA 1
ATOM 3054 C C . GLU A 1 382 ? 25.496 9.577 -16.887 1.00 96.25 382 GLU A C 1
ATOM 3056 O O . GLU A 1 382 ? 26.354 9.713 -16.012 1.00 96.25 382 GLU A O 1
ATOM 3061 N N . MET A 1 383 ? 24.394 8.846 -16.684 1.00 96.19 383 MET A N 1
ATOM 3062 C CA . MET A 1 383 ? 24.092 8.179 -15.413 1.00 96.19 383 MET A CA 1
ATOM 3063 C C . MET A 1 383 ? 25.139 7.115 -15.048 1.00 96.19 383 MET A C 1
ATOM 3065 O O . MET A 1 383 ? 25.563 7.023 -13.894 1.00 96.19 383 MET A O 1
ATOM 3069 N N . ILE A 1 384 ? 25.586 6.315 -16.021 1.00 96.69 384 ILE A N 1
ATOM 3070 C CA . ILE A 1 384 ? 26.618 5.290 -15.803 1.00 96.69 384 ILE A CA 1
ATOM 3071 C C . ILE A 1 384 ? 27.964 5.936 -15.453 1.00 96.69 384 ILE A C 1
ATOM 3073 O O . ILE A 1 384 ? 28.637 5.488 -14.522 1.00 96.69 384 ILE A O 1
ATOM 3077 N N . VAL A 1 385 ? 28.351 7.002 -16.159 1.00 96.88 385 VAL A N 1
ATOM 3078 C CA . VAL A 1 385 ? 29.583 7.753 -15.869 1.00 96.88 385 VAL A CA 1
ATOM 3079 C C . VAL A 1 385 ? 29.518 8.371 -14.474 1.00 96.88 385 VAL A C 1
ATOM 3081 O O . VAL A 1 385 ? 30.457 8.210 -13.693 1.00 96.88 385 VAL A O 1
ATOM 3084 N N . TRP A 1 386 ? 28.394 8.994 -14.115 1.00 97.44 386 TRP A N 1
ATOM 3085 C CA . TRP A 1 386 ? 28.166 9.523 -12.771 1.00 97.44 386 TRP A CA 1
ATOM 3086 C C . TRP A 1 386 ? 28.329 8.444 -11.690 1.00 97.44 386 TRP A C 1
ATOM 3088 O O . TRP A 1 386 ? 29.002 8.676 -10.680 1.00 97.44 386 TRP A O 1
ATOM 3098 N N . ALA A 1 387 ? 27.768 7.251 -11.906 1.00 96.56 387 ALA A N 1
ATOM 3099 C CA . ALA A 1 387 ? 27.868 6.146 -10.957 1.00 96.56 387 ALA A CA 1
ATOM 3100 C C . ALA A 1 387 ? 29.325 5.688 -10.777 1.00 96.56 387 ALA A C 1
ATOM 3102 O O . ALA A 1 387 ? 29.799 5.551 -9.648 1.00 96.56 387 ALA A O 1
ATOM 3103 N N . LEU A 1 388 ? 30.067 5.534 -11.879 1.00 96.81 388 LEU A N 1
ATOM 3104 C CA . LEU A 1 388 ? 31.492 5.189 -11.858 1.00 96.81 388 LEU A CA 1
ATOM 3105 C C . LEU A 1 388 ? 32.333 6.242 -11.120 1.00 96.81 388 LEU A C 1
ATOM 3107 O O . LEU A 1 388 ? 33.216 5.889 -10.337 1.00 96.81 388 LEU A O 1
ATOM 3111 N N . GLU A 1 389 ? 32.056 7.533 -11.316 1.00 95.38 389 GLU A N 1
ATOM 3112 C CA . GLU A 1 389 ? 32.745 8.610 -10.597 1.00 95.38 389 GLU A CA 1
ATOM 3113 C C . GLU A 1 389 ? 32.459 8.593 -9.092 1.00 95.38 389 GLU A C 1
ATOM 3115 O O . GLU A 1 389 ? 33.367 8.826 -8.286 1.00 95.38 389 GLU A O 1
ATOM 3120 N N . LYS A 1 390 ? 31.209 8.315 -8.701 1.00 94.50 390 LYS A N 1
ATOM 3121 C CA . LYS A 1 390 ? 30.806 8.180 -7.295 1.00 94.50 390 LYS A CA 1
ATOM 3122 C C . LYS A 1 390 ? 31.527 7.029 -6.607 1.00 94.50 390 LYS A C 1
ATOM 3124 O O . LYS A 1 390 ? 32.076 7.235 -5.525 1.00 94.50 390 LYS A O 1
ATOM 3129 N N . ILE A 1 391 ? 31.572 5.866 -7.254 1.00 93.19 391 ILE A N 1
ATOM 3130 C CA . ILE A 1 391 ? 32.275 4.681 -6.750 1.00 93.19 391 ILE A CA 1
ATOM 3131 C C . ILE A 1 391 ? 33.780 4.966 -6.636 1.00 93.19 391 ILE A C 1
ATOM 3133 O O . ILE A 1 391 ? 34.384 4.708 -5.597 1.00 93.19 391 ILE A O 1
ATOM 3137 N N . ARG A 1 392 ? 34.384 5.584 -7.663 1.00 90.06 392 ARG A N 1
ATOM 3138 C CA . ARG A 1 392 ? 35.822 5.897 -7.687 1.00 90.06 392 ARG A CA 1
ATOM 3139 C C . ARG A 1 392 ? 36.259 6.775 -6.512 1.00 90.06 392 ARG A C 1
ATOM 3141 O O . ARG A 1 392 ? 37.309 6.500 -5.927 1.00 90.06 392 ARG A O 1
ATOM 3148 N N . LYS A 1 393 ? 35.483 7.814 -6.177 1.00 80.62 393 LYS A N 1
ATOM 3149 C CA . LYS A 1 393 ? 35.798 8.738 -5.069 1.00 80.62 393 LYS A CA 1
ATOM 3150 C C . LYS A 1 393 ? 35.908 8.012 -3.725 1.00 80.62 393 LYS A C 1
ATOM 3152 O O . LYS A 1 393 ? 36.833 8.295 -2.972 1.00 80.62 393 LYS A O 1
ATOM 3157 N N . GLU A 1 394 ? 35.052 7.024 -3.477 1.00 71.94 394 GLU A N 1
ATOM 3158 C CA . GLU A 1 394 ? 35.094 6.213 -2.253 1.00 71.94 394 GLU A CA 1
ATOM 3159 C C . GLU A 1 394 ? 36.358 5.351 -2.167 1.00 71.94 394 GLU A C 1
ATOM 3161 O O . GLU A 1 394 ? 37.026 5.307 -1.136 1.00 71.94 394 GLU A O 1
ATOM 3166 N N . THR A 1 395 ? 36.739 4.699 -3.269 1.00 62.50 395 THR A N 1
ATOM 3167 C CA . THR A 1 395 ? 37.973 3.897 -3.312 1.00 62.50 395 THR A CA 1
ATOM 3168 C C . THR A 1 395 ? 39.238 4.726 -3.112 1.00 62.50 395 THR A C 1
ATOM 3170 O O . THR A 1 395 ? 40.205 4.194 -2.587 1.00 62.50 395 THR A O 1
ATOM 3173 N N . SER A 1 396 ? 39.243 6.008 -3.500 1.00 66.38 396 SER A N 1
ATOM 3174 C CA . SER A 1 396 ? 40.382 6.908 -3.266 1.00 66.38 396 SER A CA 1
ATOM 3175 C C . SER A 1 396 ? 40.430 7.522 -1.865 1.00 66.38 396 SER A C 1
ATOM 3177 O O . SER A 1 396 ? 41.485 7.998 -1.467 1.00 66.38 396 SER A O 1
ATOM 3179 N N . GLU A 1 397 ? 39.311 7.550 -1.136 1.00 59.56 397 GLU A N 1
ATOM 3180 C CA . GLU A 1 397 ? 39.242 8.065 0.242 1.00 59.56 397 GLU A CA 1
ATOM 3181 C C . GLU A 1 397 ? 39.559 6.977 1.288 1.00 59.56 397 GLU A C 1
ATOM 3183 O O . GLU A 1 397 ? 39.944 7.301 2.410 1.00 59.56 397 GLU A O 1
ATOM 3188 N N . ASN A 1 398 ? 39.450 5.697 0.911 1.00 53.56 398 ASN A N 1
ATOM 3189 C CA . ASN A 1 398 ? 39.713 4.536 1.773 1.00 53.56 398 ASN A CA 1
ATOM 3190 C C . ASN A 1 398 ? 41.090 3.862 1.543 1.00 53.56 398 ASN A C 1
ATOM 3192 O O . ASN A 1 398 ? 41.384 2.848 2.182 1.00 53.56 398 ASN A O 1
ATOM 3196 N N . THR A 1 399 ? 41.928 4.410 0.654 1.00 45.97 399 THR A N 1
ATOM 3197 C CA . THR A 1 399 ? 43.357 4.065 0.457 1.00 45.97 399 THR A CA 1
ATOM 3198 C C . THR A 1 399 ? 44.245 5.198 0.926 1.00 45.97 399 THR A C 1
ATOM 3200 O O . THR A 1 399 ? 45.275 4.908 1.576 1.00 45.97 399 THR A O 1
#

pLDDT: mean 77.53, std 15.92, range [26.66, 97.44]

Sequence (399 aa):
MNERSNHERGSKRKIATSDIGSIADKRLSDGTLVFSGKRKITTKLSSDSPIKAPFSGRECVYFRAEGYFEVEGASFHVGTAHSKGKFYVSIKGFLVEVGLVKMEFPPTHAKKVVIGEEQEEIREKIRELWGVSIPSIGRELKIYEWCLYPDKEYLLRVEERGSALPPEEGEKPEVVVSHHFIFKDPKIERNRSLDGKVKDNRLLKYVPLLLSGDPEIRSSAIRELIDMNHGLVEELYDKLLTVDEKLVEAIFRILEGKGEIGLRFLWQDKSGSIYRPFFARELPDELKIRYLIYKMDRDLSSSELECVISELGKLNAVESIPAIIEKAEKASLNCIMAAAKVFGDFKAVEAVDFLLRCLYPGFLESKVDSPFDESKLEEAREMIVWALEKIRKETSENT

Secondary structure (DSSP, 8-state):
-----------PPEE-GGGGGGG-SEE-TTSEEEBTTBSSEEE-EEESS-EE-TTT--EESEEEEEEEEEETTEEEEEEEEE----EEEEETTEEEEP-EEEE-S--SEEEEEE--TT-HHHHHHHHHHH--PPPSSS-EEEEEEEEE-TTS-EEEEEEEEEEEPPPPTTSPPPEEEEEEEEEE-HHHHHHHHHHTTS--HHHHTHHHHHT-S-HHHHHHHHHHHHTS-TTHHHHHHHHHTTT-HHHHHHHHHHHHHTTSEEEEEEEEETTEEEEEEEESS---HHHHHHHHHHHHTS---HHHHHHHHHHHHHTT-GGGHHHHHHHHTTS-HHHHHHHHHHHHHHT-GGGHHHHHHHTSTTTTGGGPPSSP-HHHHHHHHHHHHHHHHHHHHHHHH--

Foldseek 3Di:
DDDDDDDDDLPAAEDEQVCVQVQFPDADPQQWGHAPNHQKDKKFKDFPDWDAFLPVRDTFQKKKKWKWWDDVPDIHTQAIFIDPGWMFIQGPSHTYIADAEAEDDFFPDKDKDFAEPPPVVVQVSCCVGGVDGDDHGDIIMIMGMHGHHRPAIWIWIKGKDWDWDDDDVPDDTDTDIGIYIYTYHVVVVVVVVVVVVCPDPPLVVLLVQCVDPDPVSNVVSLVVVLVDDPVSVVVVCVVCVVPDLVSLLSVLVSCVVVVQWDWDFDQADPVGTAIETDHVDDDDLVSVLSSLLSVLPDPDALNSLLRSLQVCLVSLVLVCLVSLLVSLQPHALSSLLSSLQSLLSNLPPVCLVVLVVCPPPPRNVVRDDPPDDVVSSVVSNVSSVSSNVSNVVVVVVVD